Protein AF-0000000082331351 (afdb_homodimer)

Radius of gyration: 26.6 Å; Cα contacts (8 Å, |Δi|>4): 1692; chains: 2; bounding box: 54×75×66 Å

Structure (mmCIF, N/CA/C/O backbone):
data_AF-0000000082331351-model_v1
#
loop_
_entity.id
_entity.type
_entity.pdbx_description
1 polymer 'Low specificity L-threonine aldolase'
#
loop_
_atom_site.group_PDB
_atom_site.id
_atom_site.type_symbol
_atom_site.label_atom_id
_atom_site.label_alt_id
_atom_site.label_comp_id
_atom_site.label_asym_id
_atom_site.label_entity_id
_atom_site.label_seq_id
_atom_site.pdbx_PDB_ins_code
_atom_site.Cartn_x
_atom_site.Cartn_y
_atom_site.Cartn_z
_atom_site.occupancy
_atom_site.B_iso_or_equiv
_atom_site.auth_seq_id
_atom_site.auth_comp_id
_atom_site.auth_asym_id
_atom_site.auth_atom_id
_atom_site.pdbx_PDB_model_num
ATOM 1 N N . MET A 1 1 ? 14.398 -9.875 -25.969 1 92.69 1 MET A N 1
ATOM 2 C CA . MET A 1 1 ? 14.352 -10.602 -24.703 1 92.69 1 MET A CA 1
ATOM 3 C C . MET A 1 1 ? 12.938 -11.086 -24.391 1 92.69 1 MET A C 1
ATOM 5 O O . MET A 1 1 ? 11.984 -10.305 -24.469 1 92.69 1 MET A O 1
ATOM 9 N N . ILE A 1 2 ? 12.734 -12.406 -24.391 1 98.19 2 ILE A N 1
ATOM 10 C CA . ILE A 1 2 ? 11.469 -13.039 -24.062 1 98.19 2 ILE A CA 1
ATOM 11 C C . ILE A 1 2 ? 11.406 -13.297 -22.547 1 98.19 2 ILE A C 1
ATOM 13 O O . ILE A 1 2 ? 12.109 -14.172 -22.047 1 98.19 2 ILE A O 1
ATOM 17 N N . ASP A 1 3 ? 10.586 -12.508 -21.844 1 98.5 3 ASP A N 1
ATOM 18 C CA . ASP A 1 3 ? 10.539 -12.562 -20.375 1 98.5 3 ASP A CA 1
ATOM 19 C C . ASP A 1 3 ? 9.422 -13.492 -19.906 1 98.5 3 ASP A C 1
ATOM 21 O O . ASP A 1 3 ? 8.242 -13.133 -19.953 1 98.5 3 ASP A O 1
ATOM 25 N N . LEU A 1 4 ? 9.805 -14.656 -19.422 1 98.75 4 LEU A N 1
ATOM 26 C CA . LEU A 1 4 ? 8.852 -15.656 -18.953 1 98.75 4 LEU A CA 1
ATOM 27 C C . LEU A 1 4 ? 8.984 -15.859 -17.438 1 98.75 4 LEU A C 1
ATOM 29 O O . LEU A 1 4 ? 8.531 -16.875 -16.906 1 98.75 4 LEU A O 1
ATOM 33 N N . ARG A 1 5 ? 9.656 -14.977 -16.797 1 98.12 5 ARG A N 1
ATOM 34 C CA . ARG A 1 5 ? 9.906 -15.109 -15.367 1 98.12 5 ARG A CA 1
ATOM 35 C C . ARG A 1 5 ? 8.602 -15.125 -14.578 1 98.12 5 ARG A C 1
ATOM 37 O O . ARG A 1 5 ? 8.461 -15.883 -13.617 1 98.12 5 ARG A O 1
ATOM 44 N N . SER A 1 6 ? 7.621 -14.18 -14.906 1 98.06 6 SER A N 1
ATOM 45 C CA . SER A 1 6 ? 6.367 -13.977 -14.188 1 98.06 6 SER A CA 1
ATOM 46 C C . SER A 1 6 ? 5.371 -13.18 -15.023 1 98.06 6 SER A C 1
ATOM 48 O O . SER A 1 6 ? 5.766 -12.391 -15.891 1 98.06 6 SER A O 1
ATOM 50 N N . ASP A 1 7 ? 4.113 -13.398 -14.734 1 98.19 7 ASP A N 1
ATOM 51 C CA . ASP A 1 7 ? 3.123 -12.547 -15.398 1 98.19 7 ASP A CA 1
ATOM 52 C C . ASP A 1 7 ? 2.982 -11.211 -14.68 1 98.19 7 ASP A C 1
ATOM 54 O O . ASP A 1 7 ? 2.221 -10.344 -15.109 1 98.19 7 ASP A O 1
ATOM 58 N N . THR A 1 8 ? 3.773 -10.922 -13.617 1 97.56 8 THR A N 1
ATOM 59 C CA . THR A 1 8 ? 3.832 -9.609 -12.992 1 97.56 8 THR A CA 1
ATOM 60 C C . THR A 1 8 ? 4.637 -8.633 -13.852 1 97.56 8 THR A C 1
ATOM 62 O O . THR A 1 8 ? 4.59 -7.422 -13.633 1 97.56 8 THR A O 1
ATOM 65 N N . VAL A 1 9 ? 5.348 -9.109 -14.859 1 97.81 9 VAL A N 1
ATOM 66 C CA . VAL A 1 9 ? 6.215 -8.258 -15.664 1 97.81 9 VAL A CA 1
ATOM 67 C C . VAL A 1 9 ? 5.398 -7.594 -16.781 1 97.81 9 VAL A C 1
ATOM 69 O O . VAL A 1 9 ? 5.906 -6.734 -17.5 1 97.81 9 VAL A O 1
ATOM 72 N N . THR A 1 10 ? 4.102 -8.031 -16.875 1 97.94 10 THR A N 1
ATOM 73 C CA . THR A 1 10 ? 3.252 -7.441 -17.906 1 97.94 10 THR A CA 1
ATOM 74 C C . THR A 1 10 ? 3.182 -5.926 -17.734 1 97.94 10 THR A C 1
ATOM 76 O O . THR A 1 10 ? 3.076 -5.422 -16.625 1 97.94 10 THR A O 1
ATOM 79 N N . LYS A 1 11 ? 3.225 -5.246 -18.828 1 98 11 LYS A N 1
ATOM 80 C CA . LYS A 1 11 ? 3.135 -3.787 -18.828 1 98 11 LYS A CA 1
ATOM 81 C C . LYS A 1 11 ? 1.768 -3.32 -19.328 1 98 11 LYS A C 1
ATOM 83 O O . LYS A 1 11 ? 1.11 -4.012 -20.109 1 98 11 LYS A O 1
ATOM 88 N N . PRO A 1 12 ? 1.289 -2.166 -18.812 1 98.19 12 PRO A N 1
ATOM 89 C CA . PRO A 1 12 ? 0.023 -1.652 -19.344 1 98.19 12 PRO A CA 1
ATOM 90 C C . PRO A 1 12 ? 0.087 -1.342 -20.828 1 98.19 12 PRO A C 1
ATOM 92 O O . PRO A 1 12 ? 1.099 -0.829 -21.312 1 98.19 12 PRO A O 1
ATOM 95 N N . ASP A 1 13 ? -0.966 -1.696 -21.578 1 97.81 13 ASP A N 1
ATOM 96 C CA . ASP A 1 13 ? -1.016 -1.398 -23 1 97.81 13 ASP A CA 1
ATOM 97 C C . ASP A 1 13 ? -1.457 0.043 -23.25 1 97.81 13 ASP A C 1
ATOM 99 O O . ASP A 1 13 ? -1.633 0.813 -22.297 1 97.81 13 ASP A O 1
ATOM 103 N N . ASP A 1 14 ? -1.578 0.408 -24.5 1 98 14 ASP A N 1
ATOM 104 C CA . ASP A 1 14 ? -1.858 1.795 -24.859 1 98 14 ASP A CA 1
ATOM 105 C C . ASP A 1 14 ? -3.227 2.23 -24.328 1 98 14 ASP A C 1
ATOM 107 O O . ASP A 1 14 ? -3.402 3.379 -23.922 1 98 14 ASP A O 1
ATOM 111 N N . GLU A 1 15 ? -4.195 1.354 -24.391 1 98.31 15 GLU A N 1
ATOM 112 C CA . GLU A 1 15 ? -5.531 1.677 -23.906 1 98.31 15 GLU A CA 1
ATOM 113 C C . GLU A 1 15 ? -5.523 1.922 -22.406 1 98.31 15 GLU A C 1
ATOM 115 O O . GLU A 1 15 ? -6.18 2.846 -21.906 1 98.31 15 GLU A O 1
ATOM 120 N N . MET A 1 16 ? -4.805 1.128 -21.688 1 98.69 16 MET A N 1
ATOM 121 C CA . MET A 1 16 ? -4.668 1.296 -20.25 1 98.69 16 MET A CA 1
ATOM 122 C C . MET A 1 16 ? -3.967 2.607 -19.922 1 98.69 16 MET A C 1
ATOM 124 O O . MET A 1 16 ? -4.371 3.318 -19 1 98.69 16 MET A O 1
ATOM 128 N N . ARG A 1 17 ? -2.881 2.891 -20.688 1 98.69 17 ARG A N 1
ATOM 129 C CA . ARG A 1 17 ? -2.141 4.129 -20.453 1 98.69 17 ARG A CA 1
ATOM 130 C C . ARG A 1 17 ? -3.016 5.348 -20.734 1 98.69 17 ARG A C 1
ATOM 132 O O . ARG A 1 17 ? -2.971 6.332 -20 1 98.69 17 ARG A O 1
ATOM 139 N N . GLU A 1 18 ? -3.809 5.289 -21.781 1 98.69 18 GLU A N 1
ATOM 140 C CA . GLU A 1 18 ? -4.734 6.375 -22.078 1 98.69 18 GLU A CA 1
ATOM 141 C C . GLU A 1 18 ? -5.812 6.504 -21.016 1 98.69 18 GLU A C 1
ATOM 143 O O . GLU A 1 18 ? -6.191 7.613 -20.641 1 98.69 18 GLU A O 1
ATOM 148 N N . ALA A 1 19 ? -6.32 5.379 -20.547 1 98.75 19 ALA A N 1
ATOM 149 C CA . ALA A 1 19 ? -7.305 5.387 -19.469 1 98.75 19 ALA A CA 1
ATOM 150 C C . ALA A 1 19 ? -6.742 6.062 -18.219 1 98.75 19 ALA A C 1
ATOM 152 O O . ALA A 1 19 ? -7.449 6.805 -17.531 1 98.75 19 ALA A O 1
ATOM 153 N N . ALA A 1 20 ? -5.496 5.809 -17.922 1 98.69 20 ALA A N 1
ATOM 154 C CA . ALA A 1 20 ? -4.84 6.457 -16.781 1 98.69 20 ALA A CA 1
ATOM 155 C C . ALA A 1 20 ? -4.801 7.973 -16.969 1 98.69 20 ALA A C 1
ATOM 157 O O . ALA A 1 20 ? -5.109 8.727 -16.047 1 98.69 20 ALA A O 1
ATOM 158 N N . ARG A 1 21 ? -4.406 8.398 -18.125 1 98.62 21 ARG A N 1
ATOM 159 C CA . ARG A 1 21 ? -4.227 9.812 -18.422 1 98.62 21 ARG A CA 1
ATOM 160 C C . ARG A 1 21 ? -5.543 10.578 -18.281 1 98.62 21 ARG A C 1
ATOM 162 O O . ARG A 1 21 ? -5.555 11.719 -17.812 1 98.62 21 ARG A O 1
ATOM 169 N N . THR A 1 22 ? -6.641 9.914 -18.594 1 98.5 22 THR A N 1
ATOM 170 C CA . THR A 1 22 ? -7.898 10.641 -18.703 1 98.5 22 THR A CA 1
ATOM 171 C C . THR A 1 22 ? -8.828 10.297 -17.547 1 98.5 22 THR A C 1
ATOM 173 O O . THR A 1 22 ? -9.953 10.805 -17.469 1 98.5 22 THR A O 1
ATOM 176 N N . ALA A 1 23 ? -8.383 9.477 -16.656 1 98.5 23 ALA A N 1
ATOM 177 C CA . ALA A 1 23 ? -9.227 8.992 -15.57 1 98.5 23 ALA A CA 1
ATOM 178 C C . ALA A 1 23 ? -9.781 10.156 -14.75 1 98.5 23 ALA A C 1
ATOM 180 O O . ALA A 1 23 ? -9.062 11.109 -14.445 1 98.5 23 ALA A O 1
ATOM 181 N N . GLU A 1 24 ? -11.109 10.102 -14.445 1 98.38 24 GLU A N 1
ATOM 182 C CA . GLU A 1 24 ? -11.617 10.953 -13.375 1 98.38 24 GLU A CA 1
ATOM 183 C C . GLU A 1 24 ? -11.055 10.523 -12.023 1 98.38 24 GLU A C 1
ATOM 185 O O . GLU A 1 24 ? -11.039 9.336 -11.703 1 98.38 24 GLU A O 1
ATOM 190 N N . VAL A 1 25 ? -10.562 11.516 -11.289 1 98.19 25 VAL A N 1
ATOM 191 C CA . VAL A 1 25 ? -9.93 11.164 -10.031 1 98.19 25 VAL A CA 1
ATOM 192 C C . VAL A 1 25 ? -10.555 11.969 -8.891 1 98.19 25 VAL A C 1
ATOM 194 O O . VAL A 1 25 ? -11.289 12.922 -9.133 1 98.19 25 VAL A O 1
ATOM 197 N N . GLY A 1 26 ? -10.391 11.539 -7.707 1 97.19 26 GLY A N 1
ATOM 198 C CA . GLY A 1 26 ? -10.695 12.078 -6.395 1 97.19 26 GLY A CA 1
ATOM 199 C C . GLY A 1 26 ? -9.93 11.406 -5.273 1 97.19 26 GLY A C 1
ATOM 200 O O . GLY A 1 26 ? -9.203 10.438 -5.508 1 97.19 26 GLY A O 1
ATOM 201 N N . ASP A 1 27 ? -10.016 11.945 -4.145 1 96.69 27 ASP A N 1
ATOM 202 C CA . ASP A 1 27 ? -9.32 11.344 -3.014 1 96.69 27 ASP A CA 1
ATOM 203 C C . ASP A 1 27 ? -10.008 10.055 -2.574 1 96.69 27 ASP A C 1
ATOM 205 O O . ASP A 1 27 ? -11.078 10.086 -1.974 1 96.69 27 ASP A O 1
ATOM 209 N N . ASP A 1 28 ? -9.328 8.938 -2.797 1 96.94 28 ASP A N 1
ATOM 210 C CA . ASP A 1 28 ? -9.883 7.621 -2.506 1 96.94 28 ASP A CA 1
ATOM 211 C C . ASP A 1 28 ? -10.016 7.402 -1 1 96.94 28 ASP A C 1
ATOM 213 O O . ASP A 1 28 ? -10.914 6.684 -0.55 1 96.94 28 ASP A O 1
ATOM 217 N N . VAL A 1 29 ? -9.148 7.91 -0.182 1 94.81 29 VAL A N 1
ATOM 218 C CA . VAL A 1 29 ? -9.219 7.75 1.267 1 94.81 29 VAL A CA 1
ATOM 219 C C . VAL A 1 29 ? -10.5 8.391 1.796 1 94.81 29 VAL A C 1
ATOM 221 O O . VAL A 1 29 ? -11.094 7.898 2.758 1 94.81 29 VAL A O 1
ATOM 224 N N . TYR A 1 30 ? -10.992 9.469 1.093 1 94.56 30 TYR A N 1
ATOM 225 C CA . TYR A 1 30 ? -12.273 10.094 1.418 1 94.56 30 TYR A CA 1
ATOM 226 C C . TYR A 1 30 ? -13.43 9.344 0.775 1 94.56 30 TYR A C 1
ATOM 228 O O . TYR A 1 30 ? -14.594 9.688 0.985 1 94.56 30 TYR A O 1
ATOM 236 N N . GLY A 1 31 ? -13.117 8.297 -0.041 1 96.19 31 GLY A N 1
ATOM 237 C CA . GLY A 1 31 ? -14.141 7.566 -0.766 1 96.19 31 GLY A CA 1
ATOM 238 C C . GLY A 1 31 ? -14.719 8.344 -1.935 1 96.19 31 GLY A C 1
ATOM 239 O O . GLY A 1 31 ? -15.82 8.047 -2.402 1 96.19 31 GLY A O 1
ATOM 240 N N . GLU A 1 32 ? -13.945 9.328 -2.451 1 96.88 32 GLU A N 1
ATOM 241 C CA . GLU A 1 32 ? -14.508 10.281 -3.4 1 96.88 32 GLU A CA 1
ATOM 242 C C . GLU A 1 32 ? -13.914 10.094 -4.793 1 96.88 32 GLU A C 1
ATOM 244 O O . GLU A 1 32 ? -14.133 10.914 -5.684 1 96.88 32 GLU A O 1
ATOM 249 N N . ASP A 1 33 ? -13.117 9.062 -5.07 1 98.56 33 ASP A N 1
ATOM 250 C CA . ASP A 1 33 ? -12.578 8.789 -6.398 1 98.56 33 ASP A CA 1
ATOM 251 C C . ASP A 1 33 ? -13.57 7.977 -7.234 1 98.56 33 ASP A C 1
ATOM 253 O O . ASP A 1 33 ? -13.797 6.793 -6.969 1 98.56 33 ASP A O 1
ATOM 257 N N . PRO A 1 34 ? -14.188 8.562 -8.172 1 98.56 34 PRO A N 1
ATOM 258 C CA . PRO A 1 34 ? -15.25 7.871 -8.906 1 98.56 34 PRO A CA 1
ATOM 259 C C . PRO A 1 34 ? -14.742 6.668 -9.695 1 98.56 34 PRO A C 1
ATOM 261 O O . PRO A 1 34 ? -15.445 5.668 -9.828 1 98.56 34 PRO A O 1
ATOM 264 N N . THR A 1 35 ? -13.547 6.754 -10.219 1 98.88 35 THR A N 1
ATOM 265 C CA . THR A 1 35 ? -12.977 5.656 -10.992 1 98.88 35 THR A CA 1
ATOM 266 C C . THR A 1 35 ? -12.688 4.457 -10.094 1 98.88 35 THR A C 1
ATOM 268 O O . THR A 1 35 ? -12.945 3.312 -10.477 1 98.88 35 THR A O 1
ATOM 271 N N . VAL A 1 36 ? -12.195 4.703 -8.859 1 98.88 36 VAL A N 1
ATOM 272 C CA . VAL A 1 36 ? -11.977 3.625 -7.898 1 98.88 36 VAL A CA 1
ATOM 273 C C . VAL A 1 36 ? -13.305 2.98 -7.527 1 98.88 36 VAL A C 1
ATOM 275 O O . VAL A 1 36 ? -13.414 1.753 -7.469 1 98.88 36 VAL A O 1
ATOM 278 N N . ASN A 1 37 ? -14.25 3.814 -7.293 1 98.88 37 ASN A N 1
ATOM 279 C CA . ASN A 1 37 ? -15.57 3.305 -6.93 1 98.88 37 ASN A CA 1
ATOM 280 C C . ASN A 1 37 ? -16.141 2.414 -8.031 1 98.88 37 ASN A C 1
ATOM 282 O O . ASN A 1 37 ? -16.734 1.376 -7.742 1 98.88 37 ASN A O 1
ATOM 286 N N . GLU A 1 38 ? -15.977 2.838 -9.258 1 98.88 38 GLU A N 1
ATOM 287 C CA . GLU A 1 38 ? -16.438 2.025 -10.375 1 98.88 38 GLU A CA 1
ATOM 288 C C . GLU A 1 38 ? -15.688 0.701 -10.445 1 98.88 38 GLU A C 1
ATOM 290 O O . GLU A 1 38 ? -16.281 -0.354 -10.656 1 98.88 38 GLU A O 1
ATOM 295 N N . LEU A 1 39 ? -14.391 0.731 -10.273 1 98.94 39 LEU A N 1
ATOM 296 C CA . LEU A 1 39 ? -13.586 -0.487 -10.289 1 98.94 39 LEU A CA 1
ATOM 297 C C . LEU A 1 39 ? -14.039 -1.449 -9.195 1 98.94 39 LEU A C 1
ATOM 299 O O . LEU A 1 39 ? -14.156 -2.652 -9.438 1 98.94 39 LEU A O 1
ATOM 303 N N . GLU A 1 40 ? -14.219 -0.901 -8 1 98.94 40 GLU A N 1
ATOM 304 C CA . GLU A 1 40 ? -14.648 -1.732 -6.883 1 98.94 40 GLU A CA 1
ATOM 305 C C . GLU A 1 40 ? -15.992 -2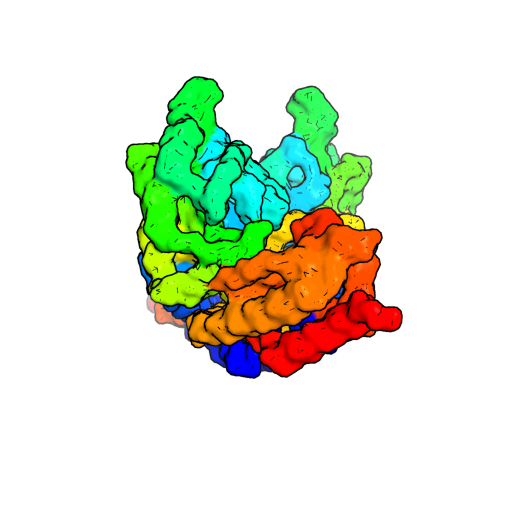.393 -7.172 1 98.94 40 GLU A C 1
ATOM 307 O O . GLU A 1 40 ? -16.188 -3.58 -6.898 1 98.94 40 GLU A O 1
ATOM 312 N N . ALA A 1 41 ? -16.859 -1.666 -7.75 1 98.88 41 ALA A N 1
ATOM 313 C CA . ALA A 1 41 ? -18.172 -2.213 -8.086 1 98.88 41 ALA A CA 1
ATOM 314 C C . ALA A 1 41 ? -18.047 -3.314 -9.141 1 98.88 41 ALA A C 1
ATOM 316 O O . ALA A 1 41 ? -18.625 -4.398 -8.977 1 98.88 41 ALA A O 1
ATOM 317 N N . ARG A 1 42 ? -17.344 -3.092 -10.203 1 98.88 42 ARG A N 1
ATOM 318 C CA . ARG A 1 42 ? -17.188 -4.059 -11.289 1 98.88 42 ARG A CA 1
ATOM 319 C C . ARG A 1 42 ? -16.453 -5.301 -10.812 1 98.88 42 ARG A C 1
ATOM 321 O O . ARG A 1 42 ? -16.719 -6.41 -11.281 1 98.88 42 ARG A O 1
ATOM 328 N N . ALA A 1 43 ? -15.461 -5.09 -9.992 1 98.88 43 ALA A N 1
ATOM 329 C CA . ALA A 1 43 ? -14.695 -6.211 -9.453 1 98.88 43 ALA A CA 1
ATOM 330 C C . ALA A 1 43 ? -15.578 -7.102 -8.578 1 98.88 43 ALA A C 1
ATOM 332 O O . ALA A 1 43 ? -15.492 -8.328 -8.656 1 98.88 43 ALA A O 1
ATOM 333 N N . ALA A 1 44 ? -16.344 -6.441 -7.688 1 98.94 44 ALA A N 1
ATOM 334 C CA . ALA A 1 44 ? -17.281 -7.207 -6.859 1 98.94 44 ALA A CA 1
ATOM 335 C C . ALA A 1 44 ? -18.219 -8.055 -7.719 1 98.94 44 ALA A C 1
ATOM 337 O O . ALA A 1 44 ? -18.406 -9.242 -7.453 1 98.94 44 ALA A O 1
ATOM 338 N N . ASP A 1 45 ? -18.719 -7.48 -8.781 1 98.81 45 ASP A N 1
ATOM 339 C CA . ASP A 1 45 ? -19.625 -8.18 -9.688 1 98.81 45 ASP A CA 1
ATOM 340 C C . ASP A 1 45 ? -18.922 -9.336 -10.383 1 98.81 45 ASP A C 1
ATOM 342 O O . ASP A 1 45 ? -19.484 -10.422 -10.539 1 98.81 45 ASP A O 1
ATOM 346 N N . ALA A 1 46 ? -17.719 -9.148 -10.75 1 98.75 46 ALA A N 1
ATOM 347 C CA . ALA A 1 46 ? -16.953 -10.133 -11.516 1 98.75 46 ALA A CA 1
ATOM 348 C C . ALA A 1 46 ? -16.766 -11.414 -10.711 1 98.75 46 ALA A C 1
ATOM 350 O O . ALA A 1 46 ? -16.641 -12.5 -11.281 1 98.75 46 ALA A O 1
ATOM 351 N N . VAL A 1 47 ? -16.781 -11.281 -9.344 1 98.88 47 VAL A N 1
ATOM 352 C CA . VAL A 1 47 ? -16.516 -12.461 -8.523 1 98.88 47 VAL A CA 1
ATOM 353 C C . VAL A 1 47 ? -17.734 -12.773 -7.656 1 98.88 47 VAL A C 1
ATOM 355 O O . VAL A 1 47 ? -17.656 -13.555 -6.707 1 98.88 47 VAL A O 1
ATOM 358 N N . GLY A 1 48 ? -18.812 -12.148 -7.926 1 98.75 48 GLY A N 1
ATOM 359 C CA . GLY A 1 48 ? -20.078 -12.469 -7.297 1 98.75 48 GLY A CA 1
ATOM 360 C C . GLY A 1 48 ? -20.109 -12.125 -5.82 1 98.75 48 GLY A C 1
ATOM 361 O O . GLY A 1 48 ? -20.688 -12.875 -5.02 1 98.75 48 GLY A O 1
ATOM 362 N N . LYS A 1 49 ? -19.469 -11.102 -5.379 1 98.94 49 LYS A N 1
ATOM 363 C CA . LYS A 1 49 ? -19.5 -10.641 -3.992 1 98.94 49 LYS A CA 1
ATOM 364 C C . LYS A 1 49 ? -20.25 -9.32 -3.863 1 98.94 49 LYS A C 1
ATOM 366 O O . LYS A 1 49 ? -20.5 -8.641 -4.859 1 98.94 49 LYS A O 1
ATOM 371 N N . ALA A 1 50 ? -20.609 -8.945 -2.67 1 98.88 50 ALA A N 1
ATOM 372 C CA . ALA A 1 50 ? -21.438 -7.773 -2.432 1 98.88 50 ALA A CA 1
ATOM 373 C C . ALA A 1 50 ? -20.625 -6.484 -2.584 1 98.88 50 ALA A C 1
ATOM 375 O O . ALA A 1 50 ? -21.172 -5.457 -3.006 1 98.88 50 ALA A O 1
ATOM 376 N N . ALA A 1 51 ? -19.344 -6.5 -2.234 1 98.94 51 ALA A N 1
ATOM 377 C CA . ALA A 1 51 ? -18.469 -5.332 -2.266 1 98.94 51 ALA A CA 1
ATOM 378 C C . ALA A 1 51 ? -17.016 -5.746 -2.486 1 98.94 51 ALA A C 1
ATOM 380 O O . ALA A 1 51 ? -16.672 -6.918 -2.332 1 98.94 51 ALA A O 1
ATOM 381 N N . ALA A 1 52 ? -16.25 -4.828 -2.891 1 98.94 52 ALA A N 1
ATOM 382 C CA . ALA A 1 52 ? -14.82 -5.043 -3.07 1 98.94 52 ALA A CA 1
ATOM 383 C C . ALA A 1 52 ? -14.023 -3.799 -2.678 1 98.94 52 ALA A C 1
ATOM 385 O O . ALA A 1 52 ? -14.586 -2.707 -2.572 1 98.94 52 ALA A O 1
ATOM 386 N N . LEU A 1 53 ? -12.766 -3.988 -2.389 1 98.94 53 LEU A N 1
ATOM 387 C CA . LEU A 1 53 ? -11.82 -2.953 -1.981 1 98.94 53 LEU A CA 1
ATOM 388 C C . LEU A 1 53 ? -10.562 -3.006 -2.834 1 98.94 53 LEU A C 1
ATOM 390 O O . LEU A 1 53 ? -9.953 -4.066 -2.984 1 98.94 53 LEU A O 1
ATOM 394 N N . TYR A 1 54 ? -10.266 -1.836 -3.48 1 98.94 54 TYR A N 1
ATOM 395 C CA . TYR A 1 54 ? -9.008 -1.729 -4.211 1 98.94 54 TYR A CA 1
ATOM 396 C C . TYR A 1 54 ? -7.828 -1.631 -3.25 1 98.94 54 TYR A C 1
ATOM 398 O O . TYR A 1 54 ? -7.836 -0.813 -2.326 1 98.94 54 TYR A O 1
ATOM 406 N N . VAL A 1 55 ? -6.785 -2.537 -3.404 1 98.88 55 VAL A N 1
ATOM 407 C CA . VAL A 1 55 ? -5.613 -2.566 -2.539 1 98.88 55 VAL A CA 1
ATOM 408 C C . VAL A 1 55 ? -4.344 -2.523 -3.389 1 98.88 55 VAL A C 1
ATOM 410 O O . VAL A 1 55 ? -4.359 -2.916 -4.555 1 98.88 55 VAL A O 1
ATOM 413 N N . PRO A 1 56 ? -3.252 -2.08 -2.82 1 98.44 56 PRO A N 1
ATOM 414 C CA . PRO A 1 56 ? -2.01 -1.933 -3.58 1 98.44 56 PRO A CA 1
ATOM 415 C C . PRO A 1 56 ? -1.484 -3.262 -4.117 1 98.44 56 PRO A C 1
ATOM 417 O O . PRO A 1 56 ? -0.819 -3.293 -5.156 1 98.44 56 PRO A O 1
ATOM 420 N N . SER A 1 57 ? -1.705 -4.363 -3.404 1 98.62 57 SER A N 1
ATOM 421 C CA . SER A 1 57 ? -1.138 -5.645 -3.812 1 98.62 57 SER A CA 1
ATOM 422 C C . SER A 1 57 ? -1.967 -6.809 -3.285 1 98.62 57 SER A C 1
ATOM 424 O O . SER A 1 57 ? -2.783 -6.637 -2.377 1 98.62 57 SER A O 1
ATOM 426 N N . GLY A 1 58 ? -1.717 -7.941 -3.893 1 98.62 58 GLY A N 1
ATOM 427 C CA . GLY A 1 58 ? -2.355 -9.156 -3.406 1 98.62 58 GLY A CA 1
ATOM 428 C C . GLY A 1 58 ? -1.922 -9.539 -2.004 1 98.62 58 GLY A C 1
ATOM 429 O O . GLY A 1 58 ? -2.734 -10.008 -1.204 1 98.62 58 GLY A O 1
ATOM 430 N N . THR A 1 59 ? -0.628 -9.359 -1.717 1 98.62 59 THR A N 1
ATOM 431 C CA . THR A 1 59 ? -0.109 -9.625 -0.38 1 98.62 59 THR A CA 1
ATOM 432 C C . THR A 1 59 ? -0.889 -8.844 0.67 1 98.62 59 THR A C 1
ATOM 434 O O . THR A 1 59 ? -1.322 -9.406 1.678 1 98.62 59 THR A O 1
ATOM 437 N N . MET A 1 60 ? -1.098 -7.574 0.428 1 98.81 60 MET A N 1
ATOM 438 C CA . MET A 1 60 ? -1.864 -6.781 1.385 1 98.81 60 MET A CA 1
ATOM 439 C C . MET A 1 60 ? -3.297 -7.293 1.491 1 98.81 60 MET A C 1
ATOM 441 O O . MET A 1 60 ? -3.85 -7.379 2.588 1 98.81 60 MET A O 1
ATOM 445 N N . GLY A 1 61 ? -3.914 -7.582 0.328 1 98.88 61 GLY A N 1
ATOM 446 C CA . GLY A 1 61 ? -5.273 -8.102 0.348 1 98.88 61 GLY A CA 1
ATOM 447 C C . GLY A 1 61 ? -5.43 -9.336 1.213 1 98.88 61 GLY A C 1
ATOM 448 O O . GLY A 1 61 ? -6.367 -9.43 2.01 1 98.88 61 GLY A O 1
ATOM 449 N N . ASN A 1 62 ? -4.527 -10.305 1.093 1 98.88 62 ASN A N 1
ATOM 450 C CA . ASN A 1 62 ? -4.562 -11.531 1.883 1 98.88 62 ASN A CA 1
ATOM 451 C C . ASN A 1 62 ? -4.41 -11.242 3.373 1 98.88 62 ASN A C 1
ATOM 453 O O . ASN A 1 62 ? -5.129 -11.805 4.195 1 98.88 62 ASN A O 1
ATOM 457 N N . GLN A 1 63 ? -3.494 -10.398 3.684 1 98.81 63 GLN A N 1
ATOM 458 C CA . GLN A 1 63 ? -3.209 -10.125 5.09 1 98.81 63 GLN A CA 1
ATOM 459 C C . GLN A 1 63 ? -4.348 -9.336 5.738 1 98.81 63 GLN A C 1
ATOM 461 O O . GLN A 1 63 ? -4.66 -9.547 6.91 1 98.81 63 GLN A O 1
ATOM 466 N N . ILE A 1 64 ? -4.965 -8.406 4.949 1 98.88 64 ILE A N 1
ATOM 467 C CA . ILE A 1 64 ? -6.145 -7.707 5.445 1 98.88 64 ILE A CA 1
ATOM 468 C C . ILE A 1 64 ? -7.262 -8.711 5.723 1 98.88 64 ILE A C 1
ATOM 470 O O . ILE A 1 64 ? -7.906 -8.656 6.773 1 98.88 64 ILE A O 1
ATOM 474 N N . ALA A 1 65 ? -7.461 -9.641 4.797 1 98.94 65 ALA A N 1
ATOM 475 C CA . ALA A 1 65 ? -8.516 -10.641 4.973 1 98.94 65 ALA A CA 1
ATOM 476 C C . ALA A 1 65 ? -8.297 -11.445 6.25 1 98.94 65 ALA A C 1
ATOM 478 O O . ALA A 1 65 ? -9.234 -11.648 7.027 1 98.94 65 ALA A O 1
ATOM 479 N N . ALA A 1 66 ? -7.098 -11.875 6.449 1 98.81 66 ALA A N 1
ATOM 480 C CA . ALA A 1 66 ? -6.785 -12.656 7.645 1 98.81 66 ALA A CA 1
ATOM 481 C C . ALA A 1 66 ? -7.062 -11.844 8.906 1 98.81 66 ALA A C 1
ATOM 483 O O . ALA A 1 66 ? -7.656 -12.359 9.859 1 98.81 66 ALA A O 1
ATOM 484 N N . ARG A 1 67 ? -6.613 -10.633 8.906 1 98.5 67 ARG A N 1
ATOM 485 C CA . ARG A 1 67 ? -6.789 -9.773 10.07 1 98.5 67 ARG A CA 1
ATOM 486 C C . ARG A 1 67 ? -8.273 -9.539 10.367 1 98.5 67 ARG A C 1
ATOM 488 O O . ARG A 1 67 ? -8.68 -9.5 11.523 1 98.5 67 ARG A O 1
ATOM 495 N N . VAL A 1 68 ? -9.078 -9.367 9.359 1 98.81 68 VAL A N 1
ATOM 496 C CA . VAL A 1 68 ? -10.492 -9.039 9.516 1 98.81 68 VAL A CA 1
ATOM 497 C C . VAL A 1 68 ? -11.258 -10.273 9.984 1 98.81 68 VAL A C 1
ATOM 499 O O . VAL A 1 68 ? -12.18 -10.156 10.797 1 98.81 68 VAL A O 1
ATOM 502 N N . HIS A 1 69 ? -10.867 -11.453 9.531 1 98.81 69 HIS A N 1
ATOM 503 C CA . HIS A 1 69 ? -11.633 -12.672 9.789 1 98.81 69 HIS A CA 1
ATOM 504 C C . HIS A 1 69 ? -11.281 -13.266 11.148 1 98.81 69 HIS A C 1
ATOM 506 O O . HIS A 1 69 ? -12.023 -14.094 11.68 1 98.81 69 HIS A O 1
ATOM 512 N N . THR A 1 70 ? -10.141 -12.852 11.734 1 98.5 70 THR A N 1
ATOM 513 C CA . THR A 1 70 ? -9.641 -13.617 12.867 1 98.5 70 THR A CA 1
ATOM 514 C C . THR A 1 70 ? -9.422 -12.719 14.078 1 98.5 70 THR A C 1
ATOM 516 O O . THR A 1 70 ? -9.523 -11.492 13.977 1 98.5 70 THR A O 1
ATOM 519 N N . GLU A 1 71 ? -9.211 -13.336 15.148 1 97.38 71 GLU A N 1
ATOM 520 C CA . GLU A 1 71 ? -8.75 -12.703 16.375 1 97.38 71 GLU A CA 1
ATOM 521 C C . GLU A 1 71 ? -7.324 -13.117 16.719 1 97.38 71 GLU A C 1
ATOM 523 O O . GLU A 1 71 ? -6.887 -14.211 16.344 1 97.38 71 GLU A O 1
ATOM 528 N N . ARG A 1 72 ? -6.641 -12.227 17.391 1 95.94 72 ARG A N 1
ATOM 529 C CA . ARG A 1 72 ? -5.277 -12.516 17.828 1 95.94 72 ARG A CA 1
ATOM 530 C C . ARG A 1 72 ? -5.215 -13.836 18.578 1 95.94 72 ARG A C 1
ATOM 532 O O . ARG A 1 72 ? -6.086 -14.141 19.391 1 95.94 72 ARG A O 1
ATOM 539 N N . GLY A 1 73 ? -4.172 -14.656 18.219 1 96.62 73 GLY A N 1
ATOM 540 C CA . GLY A 1 73 ? -3.941 -15.906 18.938 1 96.62 73 GLY A CA 1
ATOM 541 C C . GLY A 1 73 ? -4.59 -17.094 18.266 1 96.62 73 GLY A C 1
ATOM 542 O O . GLY A 1 73 ? -4.234 -18.25 18.547 1 96.62 73 GLY A O 1
ATOM 543 N N . GLN A 1 74 ? -5.449 -16.844 17.297 1 98.06 74 GLN A N 1
ATOM 544 C CA . GLN A 1 74 ? -6.098 -17.938 16.594 1 98.06 74 GLN A CA 1
ATOM 545 C C . GLN A 1 74 ? -5.16 -18.578 15.57 1 98.06 74 GLN A C 1
ATOM 547 O O . GLN A 1 74 ? -4.074 -18.047 15.312 1 98.06 74 GLN A O 1
ATOM 552 N N . GLU A 1 75 ? -5.637 -19.688 15.047 1 97.94 75 GLU A N 1
ATOM 553 C CA . GLU A 1 75 ? -4.887 -20.422 14.023 1 97.94 75 GLU A CA 1
ATOM 554 C C . GLU A 1 75 ? -5.52 -20.234 12.648 1 97.94 75 GLU A C 1
ATOM 556 O O . GLU A 1 75 ? -6.738 -20.109 12.531 1 97.94 75 GLU A O 1
ATOM 561 N N . VAL A 1 76 ? -4.676 -20.188 11.648 1 98.44 76 VAL A N 1
ATOM 562 C CA . VAL A 1 76 ? -5.109 -20.219 10.258 1 98.44 76 VAL A CA 1
ATOM 563 C C . VAL A 1 76 ? -4.629 -21.516 9.609 1 98.44 76 VAL A C 1
ATOM 565 O O . VAL A 1 76 ? -3.49 -21.953 9.82 1 98.44 76 VAL A O 1
ATOM 568 N N . LEU A 1 77 ? -5.551 -22.188 8.93 1 98.31 77 LEU A N 1
ATOM 569 C CA . LEU A 1 77 ? -5.223 -23.375 8.164 1 98.31 77 LEU A CA 1
ATOM 570 C C . LEU A 1 77 ? -4.922 -23.031 6.711 1 98.31 77 LEU A C 1
ATOM 572 O O . LEU A 1 77 ? -5.715 -22.359 6.055 1 98.31 77 LEU A O 1
ATOM 576 N N . ALA A 1 78 ? -3.822 -23.469 6.227 1 97.94 78 ALA A N 1
ATOM 577 C CA . ALA A 1 78 ? -3.428 -23.234 4.84 1 97.94 78 ALA A CA 1
ATOM 578 C C . ALA A 1 78 ? -2.578 -24.391 4.305 1 97.94 78 ALA A C 1
ATOM 580 O O . ALA A 1 78 ? -1.902 -25.078 5.074 1 97.94 78 ALA A O 1
ATOM 581 N N . ASP A 1 79 ? -2.645 -24.594 3.039 1 97.56 79 ASP A N 1
ATOM 582 C CA . ASP A 1 79 ? -1.758 -25.562 2.414 1 97.56 79 ASP A CA 1
ATOM 583 C C . ASP A 1 79 ? -0.296 -25.141 2.551 1 97.56 79 ASP A C 1
ATOM 585 O O . ASP A 1 79 ? 0.032 -23.969 2.408 1 97.56 79 ASP A O 1
ATOM 589 N N . ARG A 1 80 ? 0.59 -26.141 2.684 1 96.25 80 ARG A N 1
ATOM 590 C CA . ARG A 1 80 ? 2.004 -25.891 2.947 1 96.25 80 ARG A CA 1
ATOM 591 C C . ARG A 1 80 ? 2.652 -25.141 1.793 1 96.25 80 ARG A C 1
ATOM 593 O O . ARG A 1 80 ? 3.59 -24.359 2 1 96.25 80 ARG A O 1
ATOM 600 N N . GLU A 1 81 ? 2.061 -25.281 0.637 1 96.56 81 GLU A N 1
ATOM 601 C CA . GLU A 1 81 ? 2.678 -24.688 -0.545 1 96.56 81 GLU A CA 1
ATOM 602 C C . GLU A 1 81 ? 1.988 -23.375 -0.932 1 96.56 81 GLU A C 1
ATOM 604 O O . GLU A 1 81 ? 2.332 -22.766 -1.944 1 96.56 81 GLU A O 1
ATOM 609 N N . SER A 1 82 ? 1.04 -22.953 -0.105 1 97.56 82 SER A N 1
ATOM 610 C CA . SER A 1 82 ? 0.27 -21.766 -0.461 1 97.56 82 SER A CA 1
ATOM 611 C C . SER A 1 82 ? 1.134 -20.516 -0.408 1 97.56 82 SER A C 1
ATOM 613 O O . SER A 1 82 ? 2.125 -20.469 0.325 1 97.56 82 SER A O 1
ATOM 615 N N . HIS A 1 83 ? 0.762 -19.547 -1.189 1 97.94 83 HIS A N 1
ATOM 616 C CA . HIS A 1 83 ? 1.476 -18.266 -1.295 1 97.94 83 HIS A CA 1
ATOM 617 C C . HIS A 1 83 ? 1.573 -17.578 0.061 1 97.94 83 HIS A C 1
ATOM 619 O O . HIS A 1 83 ? 2.611 -17 0.393 1 97.94 83 HIS A O 1
ATOM 625 N N . VAL A 1 84 ? 0.556 -17.578 0.896 1 98.12 84 VAL A N 1
ATOM 626 C CA . VAL A 1 84 ? 0.506 -16.875 2.174 1 98.12 84 VAL A CA 1
ATOM 627 C C . VAL A 1 84 ? 1.504 -17.5 3.146 1 98.12 84 VAL A C 1
ATOM 629 O O . VAL A 1 84 ? 1.936 -16.859 4.105 1 98.12 84 VAL A O 1
ATOM 632 N N . VAL A 1 85 ? 1.84 -18.734 2.893 1 97.38 85 VAL A N 1
ATOM 633 C CA . VAL A 1 85 ? 2.812 -19.438 3.727 1 97.38 85 VAL A CA 1
ATOM 634 C C . VAL A 1 85 ? 4.223 -19.188 3.191 1 97.38 85 VAL A C 1
ATOM 636 O O . VAL A 1 85 ? 5.125 -18.828 3.949 1 97.38 85 VAL A O 1
ATOM 639 N N . LYS A 1 86 ? 4.375 -19.234 1.86 1 96.06 86 LYS A N 1
ATOM 640 C CA . LYS A 1 86 ? 5.707 -19.328 1.268 1 96.06 86 LYS A CA 1
ATOM 641 C C . LYS A 1 86 ? 6.258 -17.938 0.951 1 96.06 86 LYS A C 1
ATOM 643 O O . LYS A 1 86 ? 7.473 -17.719 0.996 1 96.06 86 LYS A O 1
ATOM 648 N N . TYR A 1 87 ? 5.352 -16.969 0.644 1 95.94 87 TYR A N 1
ATOM 649 C CA . TYR A 1 87 ? 5.895 -15.844 -0.105 1 95.94 87 TYR A CA 1
ATOM 650 C C . TYR A 1 87 ? 5.426 -14.523 0.482 1 95.94 87 TYR A C 1
ATOM 652 O O . TYR A 1 87 ? 5.512 -13.477 -0.171 1 95.94 87 TYR A O 1
ATOM 660 N N . GLU A 1 88 ? 4.93 -14.492 1.684 1 96.81 88 GLU A N 1
ATOM 661 C CA . GLU A 1 88 ? 4.449 -13.234 2.248 1 96.81 88 GLU A CA 1
ATOM 662 C C . GLU A 1 88 ? 5.184 -12.891 3.543 1 96.81 88 GLU A C 1
ATOM 664 O O . GLU A 1 88 ? 4.648 -12.188 4.398 1 96.81 88 GLU A O 1
ATOM 669 N N . LEU A 1 89 ? 6.309 -13.438 3.773 1 96.38 89 LEU A N 1
ATOM 670 C CA . LEU A 1 89 ? 7.258 -13.078 4.816 1 96.38 89 LEU A CA 1
ATOM 671 C C . LEU A 1 89 ? 6.629 -13.227 6.199 1 96.38 89 LEU A C 1
ATOM 673 O O . LEU A 1 89 ? 6.824 -12.367 7.066 1 96.38 89 LEU A O 1
ATOM 677 N N . GLY A 1 90 ? 5.812 -14.305 6.34 1 96.88 90 GLY A N 1
ATOM 678 C CA . GLY A 1 90 ? 5.195 -14.539 7.633 1 96.88 90 GLY A CA 1
ATOM 679 C C . GLY A 1 90 ? 4.191 -13.461 8.023 1 96.88 90 GLY A C 1
ATOM 680 O O . GLY A 1 90 ? 3.986 -13.195 9.203 1 96.88 90 GLY A O 1
ATOM 681 N N . GLY A 1 91 ? 3.631 -12.836 7.062 1 97.31 91 GLY A N 1
ATOM 682 C CA . GLY A 1 91 ? 2.748 -11.703 7.289 1 97.31 91 GLY A CA 1
ATOM 683 C C . GLY A 1 91 ? 1.555 -12.039 8.164 1 97.31 91 GLY A C 1
ATOM 684 O O . GLY A 1 91 ? 1.101 -11.203 8.945 1 97.31 91 GLY A O 1
ATOM 685 N N . LEU A 1 92 ? 1.023 -13.266 8.062 1 97.69 92 LEU A N 1
ATOM 686 C CA . LEU A 1 92 ? -0.128 -13.656 8.867 1 97.69 92 LEU A CA 1
ATOM 687 C C . LEU A 1 92 ? 0.203 -13.609 10.359 1 97.69 92 LEU A C 1
ATOM 689 O O . LEU A 1 92 ? -0.607 -13.141 11.164 1 97.69 92 LEU A O 1
ATOM 693 N N . ALA A 1 93 ? 1.367 -14.07 10.703 1 96.69 93 ALA A N 1
ATOM 694 C CA . ALA A 1 93 ? 1.812 -14.023 12.094 1 96.69 93 ALA A CA 1
ATOM 695 C C . ALA A 1 93 ? 2.135 -12.594 12.516 1 96.69 93 ALA A C 1
ATOM 697 O O . ALA A 1 93 ? 1.751 -12.164 13.609 1 96.69 93 ALA A O 1
ATOM 698 N N . GLN A 1 94 ? 2.758 -11.891 11.727 1 95.75 94 GLN A N 1
ATOM 699 C CA . GLN A 1 94 ? 3.297 -10.594 12.109 1 95.75 94 GLN A CA 1
ATOM 700 C C . GLN A 1 94 ? 2.199 -9.531 12.156 1 95.75 94 GLN A C 1
ATOM 702 O O . GLN A 1 94 ? 2.232 -8.633 13 1 95.75 94 GLN A O 1
ATOM 707 N N . HIS A 1 95 ? 1.18 -9.625 11.305 1 96 95 HIS A N 1
ATOM 708 C CA . HIS A 1 95 ? 0.225 -8.531 11.164 1 96 95 HIS A CA 1
ATOM 709 C C . HIS A 1 95 ? -1.117 -8.891 11.797 1 96 95 HIS A C 1
ATOM 711 O O . HIS A 1 95 ? -1.938 -8.008 12.055 1 96 95 HIS A O 1
ATOM 717 N N . ALA A 1 96 ? -1.317 -10.188 12.023 1 96.12 96 ALA A N 1
ATOM 718 C CA . ALA A 1 96 ? -2.586 -10.602 12.617 1 96.12 96 ALA A CA 1
ATOM 719 C C . ALA A 1 96 ? -2.354 -11.477 13.852 1 96.12 96 ALA A C 1
ATOM 721 O O . ALA A 1 96 ? -3.307 -11.906 14.5 1 96.12 96 ALA A O 1
ATOM 722 N N . ASP A 1 97 ? -1.038 -11.727 14.242 1 96.56 97 ASP A N 1
ATOM 723 C CA . ASP A 1 97 ? -0.675 -12.523 15.406 1 96.56 97 ASP A CA 1
ATOM 724 C C . ASP A 1 97 ? -1.302 -13.914 15.336 1 96.56 97 ASP A C 1
ATOM 726 O O . ASP A 1 97 ? -1.884 -14.398 16.312 1 96.56 97 ASP A O 1
ATOM 730 N N . LEU A 1 98 ? -1.171 -14.555 14.164 1 98.06 98 LEU A N 1
ATOM 731 C CA . LEU A 1 98 ? -1.804 -15.852 13.953 1 98.06 98 LEU A CA 1
ATOM 732 C C . LEU A 1 98 ? -0.769 -16.969 13.977 1 98.06 98 LEU A C 1
ATOM 734 O O . LEU A 1 98 ? 0.358 -16.781 13.508 1 98.06 98 LEU A O 1
ATOM 738 N N . GLN A 1 99 ? -1.181 -18.062 14.492 1 97.56 99 GLN A N 1
ATOM 739 C CA . GLN A 1 99 ? -0.442 -19.297 14.289 1 97.56 99 GLN A CA 1
ATOM 740 C C . GLN A 1 99 ? -0.823 -19.953 12.969 1 97.56 99 GLN A C 1
ATOM 742 O O . GLN A 1 99 ? -2.002 -20.203 12.711 1 97.56 99 GLN A O 1
ATOM 747 N N . VAL A 1 100 ? 0.142 -20.219 12.164 1 97.19 100 VAL A N 1
ATOM 748 C CA . VAL A 1 100 ? -0.133 -20.859 10.883 1 97.19 100 VAL A CA 1
ATOM 749 C C . VAL A 1 100 ? 0.073 -22.359 11 1 97.19 100 VAL A C 1
ATOM 751 O O . VAL A 1 100 ? 1.167 -22.828 11.336 1 97.19 100 VAL A O 1
ATOM 754 N N . ARG A 1 101 ? -0.951 -23.062 10.797 1 96.88 101 ARG A N 1
ATOM 755 C CA . ARG A 1 101 ? -0.872 -24.516 10.734 1 96.88 101 ARG A CA 1
ATOM 756 C C . ARG A 1 101 ? -1.088 -25.016 9.312 1 96.88 101 ARG A C 1
ATOM 758 O O . ARG A 1 101 ? -2.123 -24.734 8.703 1 96.88 101 ARG A O 1
ATOM 765 N N . THR A 1 102 ? -0.143 -25.812 8.805 1 96.31 102 THR A N 1
ATOM 766 C CA . THR A 1 102 ? -0.183 -26.219 7.406 1 96.31 102 THR A CA 1
ATOM 767 C C . THR A 1 102 ? -0.61 -27.672 7.273 1 96.31 102 THR A C 1
ATOM 769 O O . THR A 1 102 ? -0.561 -28.422 8.242 1 96.31 102 THR A O 1
ATOM 772 N N . TYR A 1 103 ? -1.113 -27.984 6.176 1 92.69 103 TYR A N 1
ATOM 773 C CA . TYR A 1 103 ? -1.379 -29.344 5.734 1 92.69 103 TYR A CA 1
ATOM 774 C C . TYR A 1 103 ? -0.869 -29.578 4.316 1 92.69 103 TYR A C 1
ATOM 776 O O . TYR A 1 103 ? -0.5 -28.625 3.625 1 92.69 103 TYR A O 1
ATOM 784 N N . ASP A 1 104 ? -0.698 -30.797 4.043 1 92.31 104 ASP A N 1
ATOM 785 C CA . ASP A 1 104 ? -0.435 -31.172 2.658 1 92.31 104 ASP A CA 1
ATOM 786 C C . ASP A 1 104 ? -1.715 -31.641 1.966 1 92.31 104 ASP A C 1
ATOM 788 O O . ASP A 1 104 ? -2.189 -32.75 2.205 1 92.31 104 ASP A O 1
ATOM 792 N N . ALA A 1 105 ? -2.191 -30.797 1.198 1 92.25 105 ALA A N 1
ATOM 793 C CA . ALA A 1 105 ? -3.461 -31.094 0.542 1 92.25 105 ALA A CA 1
ATOM 794 C C . ALA A 1 105 ? -3.238 -31.625 -0.873 1 92.25 105 ALA A C 1
ATOM 796 O O . ALA A 1 105 ? -2.334 -31.172 -1.576 1 92.25 105 ALA A O 1
ATOM 797 N N . ASP A 1 106 ? -4.035 -32.625 -1.202 1 92.81 106 ASP A N 1
ATOM 798 C CA . ASP A 1 106 ? -4.062 -33.031 -2.598 1 92.81 106 ASP A CA 1
ATOM 799 C C . ASP A 1 106 ? -4.5 -31.906 -3.514 1 92.81 106 ASP A C 1
ATOM 801 O O . ASP A 1 106 ? -5.535 -31.281 -3.285 1 92.81 106 ASP A O 1
ATOM 805 N N . ARG A 1 107 ? -3.654 -31.594 -4.461 1 93.81 107 ARG A N 1
ATOM 806 C CA . ARG A 1 107 ? -3.869 -30.531 -5.441 1 93.81 107 ARG A CA 1
ATOM 807 C C . ARG A 1 107 ? -4.129 -29.203 -4.762 1 93.81 107 ARG A C 1
ATOM 809 O O . ARG A 1 107 ? -4.914 -28.391 -5.258 1 93.81 107 ARG A O 1
ATOM 816 N N . GLY A 1 108 ? -3.635 -28.984 -3.586 1 94.25 108 GLY A N 1
ATOM 817 C CA . GLY A 1 108 ? -3.572 -27.688 -2.949 1 94.25 108 GLY A CA 1
ATOM 818 C C . GLY A 1 108 ? -4.828 -27.344 -2.176 1 94.25 108 GLY A C 1
ATOM 819 O O . GLY A 1 108 ? -4.902 -26.281 -1.538 1 94.25 108 GLY A O 1
ATOM 820 N N . VAL A 1 109 ? -5.91 -28.172 -2.209 1 96.5 109 VAL A N 1
ATOM 821 C CA . VAL A 1 109 ? -7.129 -27.922 -1.445 1 96.5 109 VAL A CA 1
ATOM 822 C C . VAL A 1 109 ? -7.41 -29.109 -0.517 1 96.5 109 VAL A C 1
ATOM 824 O O . VAL A 1 109 ? -7.348 -30.266 -0.938 1 96.5 109 VAL A O 1
ATOM 827 N N . PRO A 1 110 ? -7.703 -28.812 0.708 1 97.56 110 PRO A N 1
ATOM 828 C CA . PRO A 1 110 ? -7.965 -29.922 1.643 1 97.56 110 PRO A CA 1
ATOM 829 C C . PRO A 1 110 ? -9.312 -30.594 1.407 1 97.56 110 PRO A C 1
ATOM 831 O O . PRO A 1 110 ? -10.273 -29.922 0.986 1 97.56 110 PRO A O 1
ATOM 834 N N . SER A 1 111 ? -9.352 -31.906 1.696 1 97.31 111 SER A N 1
ATOM 835 C CA . SER A 1 111 ? -10.641 -32.594 1.733 1 97.31 111 SER A CA 1
ATOM 836 C C . SER A 1 111 ? -11.484 -32.125 2.918 1 97.31 111 SER A C 1
ATOM 838 O O . SER A 1 111 ? -10.953 -31.531 3.867 1 97.31 111 SER A O 1
ATOM 840 N N . PRO A 1 112 ? -12.805 -32.344 2.799 1 97.81 112 PRO A N 1
ATOM 841 C CA . PRO A 1 112 ? -13.641 -32.031 3.961 1 97.81 112 PRO A CA 1
ATOM 842 C C . PRO A 1 112 ? -13.148 -32.719 5.238 1 97.81 112 PRO A C 1
ATOM 844 O O . PRO A 1 112 ? -13.188 -32.125 6.312 1 97.81 112 PRO A O 1
ATOM 847 N N . GLU A 1 113 ? -12.648 -33.906 5.102 1 97.19 113 GLU A N 1
ATOM 848 C CA . GLU A 1 113 ? -12.148 -34.656 6.25 1 97.19 113 GLU A CA 1
ATOM 849 C C . GLU A 1 113 ? -10.898 -34 6.828 1 97.19 113 GLU A C 1
ATOM 851 O O . GLU A 1 113 ? -10.734 -33.938 8.047 1 97.19 113 GLU A O 1
ATOM 856 N N . GLN A 1 114 ? -10.031 -33.594 5.98 1 97.12 114 GLN A N 1
ATOM 857 C CA . GLN A 1 114 ? -8.828 -32.875 6.434 1 97.12 114 GLN A CA 1
ATOM 858 C C . GLN A 1 114 ? -9.188 -31.609 7.195 1 97.12 114 GLN A C 1
ATOM 860 O O . GLN A 1 114 ? -8.57 -31.297 8.219 1 97.12 114 GLN A O 1
ATOM 865 N N . VAL A 1 115 ? -10.18 -30.875 6.664 1 97.81 115 VAL A N 1
ATOM 866 C CA . VAL A 1 115 ? -10.633 -29.656 7.324 1 97.81 115 VAL A CA 1
ATOM 867 C C . VAL A 1 115 ? -11.203 -30 8.703 1 97.81 115 VAL A C 1
ATOM 869 O O . VAL A 1 115 ? -10.859 -29.359 9.695 1 97.81 115 VAL A O 1
ATOM 872 N N . ALA A 1 116 ? -12.031 -31.031 8.734 1 96.56 116 ALA A N 1
ATOM 873 C CA . ALA A 1 116 ? -12.68 -31.438 9.984 1 96.56 116 ALA A CA 1
ATOM 874 C C . ALA A 1 116 ? -11.648 -31.875 11.016 1 96.56 116 ALA A C 1
ATOM 876 O O . ALA A 1 116 ? -11.789 -31.578 12.203 1 96.56 116 ALA A O 1
ATOM 877 N N . THR A 1 117 ? -10.656 -32.562 10.57 1 95.94 117 THR A N 1
ATOM 878 C CA . THR A 1 117 ? -9.641 -33.094 11.461 1 95.94 117 THR A CA 1
ATOM 879 C C . THR A 1 117 ? -8.688 -32 11.93 1 95.94 117 THR A C 1
ATOM 881 O O . THR A 1 117 ? -8.219 -32 13.07 1 95.94 117 THR A O 1
ATOM 884 N N . ALA A 1 118 ? -8.43 -31.062 11.023 1 96.12 118 ALA A N 1
ATOM 885 C CA . ALA A 1 118 ? -7.445 -30.031 11.32 1 96.12 118 ALA A CA 1
ATOM 886 C C . ALA A 1 118 ? -8.039 -28.953 12.211 1 96.12 118 ALA A C 1
ATOM 888 O O . ALA A 1 118 ? -7.336 -28.359 13.031 1 96.12 118 ALA A O 1
ATOM 889 N N . ARG A 1 119 ? -9.273 -28.703 12.078 1 96.56 119 ARG A N 1
ATOM 890 C CA . ARG A 1 119 ? -9.93 -27.672 12.859 1 96.56 119 ARG A CA 1
ATOM 891 C C . ARG A 1 119 ? -9.867 -27.984 14.352 1 96.56 119 ARG A C 1
ATOM 893 O O . ARG A 1 119 ? -10.102 -29.125 14.766 1 96.56 119 ARG A O 1
ATOM 900 N N . VAL A 1 120 ? -9.555 -26.984 15.148 1 96.44 120 VAL A N 1
ATOM 901 C CA . VAL A 1 120 ? -9.57 -27.141 16.594 1 96.44 120 VAL A CA 1
ATOM 902 C C . VAL A 1 120 ? -10.461 -26.062 17.219 1 96.44 120 VAL A C 1
ATOM 904 O O . VAL A 1 120 ? -10.477 -24.922 16.75 1 96.44 120 VAL A O 1
ATOM 907 N N . ALA A 1 121 ? -11.172 -26.438 18.234 1 95.62 121 ALA A N 1
ATOM 908 C CA . ALA A 1 121 ? -11.953 -25.484 19.016 1 95.62 121 ALA A CA 1
ATOM 909 C C . ALA A 1 121 ? -11.078 -24.781 20.047 1 95.62 121 ALA A C 1
ATOM 911 O O . ALA A 1 121 ? -10.188 -25.391 20.641 1 95.62 121 ALA A O 1
ATOM 912 N N . GLU A 1 122 ? -11.352 -23.562 20.188 1 94.88 122 GLU A N 1
ATOM 913 C CA . GLU A 1 122 ? -10.625 -22.828 21.234 1 94.88 122 GLU A CA 1
ATOM 914 C C . GLU A 1 122 ? -10.898 -23.422 22.609 1 94.88 122 GLU A C 1
ATOM 916 O O . GLU A 1 122 ? -12.031 -23.781 22.922 1 94.88 122 GLU A O 1
ATOM 921 N N . ASP A 1 123 ? -9.914 -23.609 23.359 1 94.69 123 ASP A N 1
ATOM 922 C CA . ASP A 1 123 ? -10 -23.938 24.781 1 94.69 123 ASP A CA 1
ATOM 923 C C . ASP A 1 123 ? -8.766 -23.469 25.531 1 94.69 123 ASP A C 1
ATOM 925 O O . ASP A 1 123 ? -8.016 -22.609 25.047 1 94.69 123 ASP A O 1
ATOM 929 N N . LEU A 1 124 ? -8.664 -23.953 26.797 1 94.94 124 LEU A N 1
ATOM 930 C CA . LEU A 1 124 ? -7.57 -23.484 27.641 1 94.94 124 LEU A CA 1
ATOM 931 C C . LEU A 1 124 ? -6.219 -23.766 26.984 1 94.94 124 LEU A C 1
ATOM 933 O O . LEU A 1 124 ? -5.27 -23 27.172 1 94.94 124 LEU A O 1
ATOM 937 N N . HIS A 1 125 ? -6.098 -24.828 26.141 1 95.44 125 HIS A N 1
ATOM 938 C CA . HIS A 1 125 ? -4.812 -25.297 25.641 1 95.44 125 HIS A CA 1
ATOM 939 C C . HIS A 1 125 ? -4.711 -25.125 24.125 1 95.44 125 HIS A C 1
ATOM 941 O O . HIS A 1 125 ? -3.637 -25.297 23.547 1 95.44 125 HIS A O 1
ATOM 947 N N . ARG A 1 126 ? -5.812 -24.781 23.5 1 96.25 126 ARG A N 1
ATOM 948 C CA . ARG A 1 126 ? -5.852 -24.734 22.031 1 96.25 126 ARG A CA 1
ATOM 949 C C . ARG A 1 126 ? -6.312 -23.359 21.547 1 96.25 126 ARG A C 1
ATOM 951 O O . ARG A 1 126 ? -7.297 -22.812 22.047 1 96.25 126 ARG A O 1
ATOM 958 N N . PRO A 1 127 ? -5.719 -22.781 20.5 1 96.75 127 PRO A N 1
ATOM 959 C CA . PRO A 1 127 ? -5.965 -21.406 20.094 1 96.75 127 PRO A CA 1
ATOM 960 C C . PRO A 1 127 ? -7.309 -21.234 19.391 1 96.75 127 PRO A C 1
ATOM 962 O O . PRO A 1 127 ? -7.867 -20.125 19.375 1 96.75 127 PRO A O 1
ATOM 965 N N . GLY A 1 128 ? -7.832 -22.344 18.844 1 98 128 GLY A N 1
ATOM 966 C CA . GLY A 1 128 ? -8.992 -22.219 17.984 1 98 128 GLY A CA 1
ATOM 967 C C . GLY A 1 128 ? -8.633 -21.859 16.547 1 98 128 GLY A C 1
ATOM 968 O O . GLY A 1 128 ? -7.727 -21.062 16.312 1 98 128 GLY A O 1
ATOM 969 N N . THR A 1 129 ? -9.328 -22.547 15.625 1 98.38 129 THR A N 1
ATOM 970 C CA . THR A 1 129 ? -9.141 -22.234 14.211 1 98.38 129 THR A CA 1
ATOM 971 C C . THR A 1 129 ? -10.055 -21.078 13.797 1 98.38 129 THR A C 1
ATOM 973 O O . THR A 1 129 ? -11.273 -21.172 13.906 1 98.38 129 THR A O 1
ATOM 976 N N . GLY A 1 130 ? -9.367 -20.016 13.242 1 98.62 130 GLY A N 1
ATOM 977 C CA . GLY A 1 130 ? -10.148 -18.828 12.953 1 98.62 130 GLY A CA 1
ATOM 978 C C . GLY A 1 130 ? -10.336 -18.578 11.469 1 98.62 130 GLY A C 1
ATOM 979 O O . GLY A 1 130 ? -11.188 -17.766 11.07 1 98.62 130 GLY A O 1
ATOM 980 N N . LEU A 1 131 ? -9.578 -19.328 10.633 1 98.81 131 LEU A N 1
ATOM 981 C CA . LEU A 1 131 ? -9.641 -19.062 9.195 1 98.81 131 LEU A CA 1
ATOM 982 C C . LEU A 1 131 ? -9.109 -20.266 8.406 1 98.81 131 LEU A C 1
ATOM 984 O O . LEU A 1 131 ? -8.117 -20.875 8.805 1 98.81 131 LEU A O 1
ATOM 988 N N . LEU A 1 132 ? -9.781 -20.625 7.383 1 98.88 132 LEU A N 1
ATOM 989 C CA . LEU A 1 132 ? -9.266 -21.5 6.336 1 98.88 132 LEU A CA 1
ATOM 990 C C . LEU A 1 132 ? -8.859 -20.703 5.105 1 98.88 132 LEU A C 1
ATOM 992 O O . LEU A 1 132 ? -9.703 -20.062 4.477 1 98.88 132 LEU A O 1
ATOM 996 N N . CYS A 1 133 ? -7.586 -20.734 4.75 1 98.69 133 CYS A N 1
ATOM 997 C CA . CYS A 1 133 ? -7.07 -20.031 3.574 1 98.69 133 CYS A CA 1
ATOM 998 C C . CYS A 1 133 ? -6.836 -21.016 2.428 1 98.69 133 CYS A C 1
ATOM 1000 O O . CYS A 1 133 ? -6.078 -21.969 2.572 1 98.69 133 CYS A O 1
ATOM 1002 N N . LEU A 1 134 ? -7.48 -20.75 1.34 1 98.69 134 LEU A N 1
ATOM 1003 C CA . LEU A 1 134 ? -7.312 -21.531 0.12 1 98.69 134 LEU A CA 1
ATOM 1004 C C . LEU A 1 134 ? -6.609 -20.719 -0.958 1 98.69 134 LEU A C 1
ATOM 1006 O O . LEU A 1 134 ? -6.469 -19.5 -0.822 1 98.69 134 LEU A O 1
ATOM 1010 N N . GLU A 1 135 ? -6.145 -21.344 -1.968 1 98.69 135 GLU A N 1
ATOM 1011 C CA . GLU A 1 135 ? -5.465 -20.672 -3.076 1 98.69 135 GLU A CA 1
ATOM 1012 C C . GLU A 1 135 ? -5.867 -21.281 -4.414 1 98.69 135 GLU A C 1
ATOM 1014 O O . GLU A 1 135 ? -5.926 -22.5 -4.559 1 98.69 135 GLU A O 1
ATOM 1019 N N . ASN A 1 136 ? -6.203 -20.422 -5.418 1 98.56 136 ASN A N 1
ATOM 1020 C CA . ASN A 1 136 ? -6.602 -20.844 -6.754 1 98.56 136 ASN A CA 1
ATOM 1021 C C . ASN A 1 136 ? -6.383 -19.734 -7.781 1 98.56 136 ASN A C 1
ATOM 1023 O O . ASN A 1 136 ? -7.047 -18.703 -7.734 1 98.56 136 ASN A O 1
ATOM 1027 N N . THR A 1 137 ? -5.496 -19.922 -8.75 1 98.25 137 THR A N 1
ATOM 1028 C CA . THR A 1 137 ? -4.711 -21.125 -9.008 1 98.25 137 THR A CA 1
ATOM 1029 C C . THR A 1 137 ? -3.637 -21.297 -7.938 1 98.25 137 THR A C 1
ATOM 1031 O O . THR A 1 137 ? -3.311 -20.359 -7.211 1 98.25 137 THR A O 1
ATOM 1034 N N . HIS A 1 138 ? -3.23 -22.484 -7.797 1 97.5 138 HIS A N 1
ATOM 1035 C CA . HIS A 1 138 ? -2.156 -22.766 -6.852 1 97.5 138 HIS A CA 1
ATOM 1036 C C . HIS A 1 138 ? -0.789 -22.562 -7.496 1 97.5 138 HIS A C 1
ATOM 1038 O O . HIS A 1 138 ? -0.305 -23.438 -8.219 1 97.5 138 HIS A O 1
ATOM 1044 N N . ASN A 1 139 ? -0.101 -21.484 -7.168 1 96.12 139 ASN A N 1
ATOM 1045 C CA . ASN A 1 139 ? 1.103 -20.984 -7.824 1 96.12 139 ASN A CA 1
ATOM 1046 C C . ASN A 1 139 ? 2.26 -21.969 -7.691 1 96.12 139 ASN A C 1
ATOM 1048 O O . ASN A 1 139 ? 2.822 -22.422 -8.695 1 96.12 139 ASN A O 1
ATOM 1052 N N . ALA A 1 140 ? 2.553 -22.438 -6.539 1 94.56 140 ALA A N 1
ATOM 1053 C CA . ALA A 1 140 ? 3.734 -23.25 -6.262 1 94.56 140 ALA A CA 1
ATOM 1054 C C . ALA A 1 140 ? 3.598 -24.641 -6.867 1 94.56 140 ALA A C 1
ATOM 1056 O O . ALA A 1 140 ? 4.59 -25.359 -7.023 1 94.56 140 ALA A O 1
ATOM 1057 N N . ARG A 1 141 ? 2.365 -25 -7.242 1 94.75 141 ARG A N 1
ATOM 1058 C CA . ARG A 1 141 ? 2.123 -26.312 -7.852 1 94.75 141 ARG A CA 1
ATOM 1059 C C . ARG A 1 141 ? 1.947 -26.188 -9.359 1 94.75 141 ARG A C 1
ATOM 1061 O O . ARG A 1 141 ? 1.348 -27.047 -10 1 94.75 141 ARG A O 1
ATOM 1068 N N . GLY A 1 142 ? 2.418 -25.109 -9.891 1 96.06 142 GLY A N 1
ATOM 1069 C CA . GLY A 1 142 ? 2.432 -24.922 -11.336 1 96.06 142 GLY A CA 1
ATOM 1070 C C . GLY A 1 142 ? 1.155 -24.312 -11.875 1 96.06 142 GLY A C 1
ATOM 1071 O O . GLY A 1 142 ? 0.718 -24.625 -12.977 1 96.06 142 GLY A O 1
ATOM 1072 N N . GLY A 1 143 ? 0.542 -23.5 -11.047 1 97.88 143 GLY A N 1
ATOM 1073 C CA . GLY A 1 143 ? -0.684 -22.859 -11.492 1 97.88 143 GLY A CA 1
ATOM 1074 C C . GLY A 1 143 ? -1.843 -23.828 -11.648 1 97.88 143 GLY A C 1
ATOM 1075 O O . GLY A 1 143 ? -2.574 -23.781 -12.641 1 97.88 143 GLY A O 1
ATOM 1076 N N . LEU A 1 144 ? -2.02 -24.703 -10.703 1 97.5 144 LEU A N 1
ATOM 1077 C CA . LEU A 1 144 ? -3.094 -25.688 -10.719 1 97.5 144 LEU A CA 1
ATOM 1078 C C . LEU A 1 144 ? -4.457 -25 -10.617 1 97.5 144 LEU A C 1
ATOM 1080 O O . LEU A 1 144 ? -4.656 -24.125 -9.773 1 97.5 144 LEU A O 1
ATOM 1084 N N . ALA A 1 145 ? -5.332 -25.375 -11.531 1 9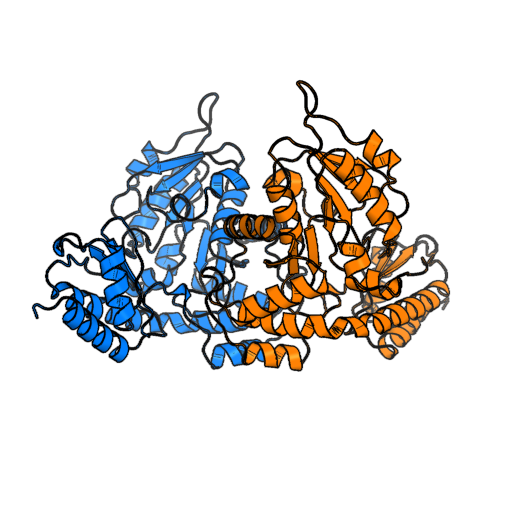8.44 145 ALA A N 1
ATOM 1085 C CA . ALA A 1 145 ? -6.719 -24.922 -11.461 1 98.44 145 ALA A CA 1
ATOM 1086 C C . ALA A 1 145 ? -7.574 -25.891 -10.656 1 98.44 145 ALA A C 1
ATOM 1088 O O . ALA A 1 145 ? -7.762 -27.047 -11.055 1 98.44 145 ALA A O 1
ATOM 1089 N N . ILE A 1 146 ? -8.117 -25.438 -9.586 1 98.12 146 ILE A N 1
ATOM 1090 C CA . ILE A 1 146 ? -8.852 -26.312 -8.672 1 98.12 146 ILE A CA 1
ATOM 1091 C C . ILE A 1 146 ? -10.344 -26.25 -8.992 1 98.12 146 ILE A C 1
ATOM 1093 O O . ILE A 1 146 ? -10.93 -25.156 -9.047 1 98.12 146 ILE A O 1
ATOM 1097 N N . ALA A 1 147 ? -10.938 -27.375 -9.125 1 97.31 147 ALA A N 1
ATOM 1098 C CA . ALA A 1 147 ? -12.352 -27.469 -9.477 1 97.31 147 ALA A CA 1
ATOM 1099 C C . ALA A 1 147 ? -13.227 -26.812 -8.414 1 97.31 147 ALA A C 1
ATOM 1101 O O . ALA A 1 147 ? -12.961 -26.938 -7.215 1 97.31 147 ALA A O 1
ATOM 1102 N N . PRO A 1 148 ? -14.25 -26.094 -8.852 1 97.81 148 PRO A N 1
ATOM 1103 C CA . PRO A 1 148 ? -15.133 -25.406 -7.914 1 97.81 148 PRO A CA 1
ATOM 1104 C C . PRO A 1 148 ? -15.719 -26.344 -6.859 1 97.81 148 PRO A C 1
ATOM 1106 O O . PRO A 1 148 ? -15.898 -25.938 -5.707 1 97.81 148 PRO A O 1
ATOM 1109 N N . GLU A 1 149 ? -16 -27.578 -7.242 1 97.81 149 GLU A N 1
ATOM 1110 C CA . GLU A 1 149 ? -16.625 -28.531 -6.324 1 97.81 149 GLU A CA 1
ATOM 1111 C C . GLU A 1 149 ? -15.695 -28.859 -5.152 1 97.81 149 GLU A C 1
ATOM 1113 O O . GLU A 1 149 ? -16.156 -29.094 -4.035 1 97.81 149 GLU A O 1
ATOM 1118 N N . ARG A 1 150 ? -14.422 -28.906 -5.438 1 97.88 150 ARG A N 1
ATOM 1119 C CA . ARG A 1 150 ? -13.453 -29.172 -4.375 1 97.88 150 ARG A CA 1
ATOM 1120 C C . ARG A 1 150 ? -13.375 -28 -3.408 1 97.88 150 ARG A C 1
ATOM 1122 O O . ARG A 1 150 ? -13.289 -28.188 -2.193 1 97.88 150 ARG A O 1
ATOM 1129 N N . ILE A 1 151 ? -13.391 -26.781 -3.943 1 98.25 151 ILE A N 1
ATOM 1130 C CA . ILE A 1 151 ? -13.414 -25.562 -3.121 1 98.25 151 ILE A CA 1
ATOM 1131 C C . ILE A 1 151 ? -14.672 -25.562 -2.258 1 98.25 151 ILE A C 1
ATOM 1133 O O . ILE A 1 151 ? -14.602 -25.297 -1.055 1 98.25 151 ILE A O 1
ATOM 1137 N N . ALA A 1 152 ? -15.773 -25.875 -2.869 1 98.62 152 ALA A N 1
ATOM 1138 C CA . ALA A 1 152 ? -17.062 -25.875 -2.172 1 98.62 152 ALA A CA 1
ATOM 1139 C C . ALA A 1 152 ? -17.062 -26.891 -1.035 1 98.62 152 ALA A C 1
ATOM 1141 O O . ALA A 1 152 ? -17.578 -26.609 0.051 1 98.62 152 ALA A O 1
ATOM 1142 N N . ALA A 1 153 ? -16.547 -28.047 -1.296 1 98.56 153 ALA A N 1
ATOM 1143 C CA . ALA A 1 153 ? -16.531 -29.094 -0.291 1 98.56 153 ALA A CA 1
ATOM 1144 C C . ALA A 1 153 ? -15.695 -28.688 0.924 1 98.56 153 ALA A C 1
ATOM 1146 O O . ALA A 1 153 ? -16.109 -28.906 2.066 1 98.56 153 ALA A O 1
ATOM 1147 N N . ALA A 1 154 ? -14.516 -28.172 0.686 1 98.56 154 ALA A N 1
ATOM 1148 C CA . ALA A 1 154 ? -13.672 -27.688 1.779 1 98.56 154 ALA A CA 1
ATOM 1149 C C . ALA A 1 154 ? -14.352 -26.562 2.545 1 98.56 154 ALA A C 1
ATOM 1151 O O . ALA A 1 154 ? -14.328 -26.531 3.777 1 98.56 154 ALA A O 1
ATOM 1152 N N . ALA A 1 155 ? -14.938 -25.625 1.825 1 98.69 155 ALA A N 1
ATOM 1153 C CA . ALA A 1 155 ? -15.586 -24.469 2.426 1 98.69 155 ALA A CA 1
ATOM 1154 C C . ALA A 1 155 ? -16.781 -24.891 3.275 1 98.69 155 ALA A C 1
ATOM 1156 O O . ALA A 1 155 ? -17.031 -24.312 4.344 1 98.69 155 ALA A O 1
ATOM 1157 N N . GLU A 1 156 ? -17.562 -25.797 2.781 1 98.5 156 GLU A N 1
ATOM 1158 C CA . GLU A 1 156 ? -18.703 -26.297 3.533 1 98.5 156 GLU A CA 1
ATOM 1159 C C . GLU A 1 156 ? -18.266 -26.938 4.848 1 98.5 156 GLU A C 1
ATOM 1161 O O . GLU A 1 156 ? -18.891 -26.719 5.891 1 98.5 156 GLU A O 1
ATOM 1166 N N . ALA A 1 157 ? -17.234 -27.734 4.73 1 98.5 157 ALA A N 1
ATOM 1167 C CA . ALA A 1 157 ? -16.703 -28.359 5.938 1 98.5 157 ALA A CA 1
ATOM 1168 C C . ALA A 1 157 ? -16.266 -27.297 6.953 1 98.5 157 ALA A C 1
ATOM 1170 O O . ALA A 1 157 ? -16.438 -27.484 8.164 1 98.5 157 ALA A O 1
ATOM 1171 N N . ALA A 1 158 ? -15.648 -26.219 6.516 1 98.62 158 ALA A N 1
ATOM 1172 C CA . ALA A 1 158 ? -15.242 -25.125 7.391 1 98.62 158 ALA A CA 1
ATOM 1173 C C . ALA A 1 158 ? -16.453 -24.422 7.977 1 98.62 158 ALA A C 1
ATOM 1175 O O . ALA A 1 158 ? -16.5 -24.156 9.18 1 98.62 158 ALA A O 1
ATOM 1176 N N . ARG A 1 159 ? -17.422 -24.109 7.156 1 97.62 159 ARG A N 1
ATOM 1177 C CA . ARG A 1 159 ? -18.625 -23.391 7.566 1 97.62 159 ARG A CA 1
ATOM 1178 C C . ARG A 1 159 ? -19.375 -24.172 8.641 1 97.62 159 ARG A C 1
ATOM 1180 O O . ARG A 1 159 ? -19.891 -23.578 9.594 1 97.62 159 ARG A O 1
ATOM 1187 N N . GLU A 1 160 ? -19.438 -25.438 8.469 1 97.62 160 GLU A N 1
ATOM 1188 C CA . GLU A 1 160 ? -20.109 -26.297 9.445 1 97.62 160 GLU A CA 1
ATOM 1189 C C . GLU A 1 160 ? -19.453 -26.188 10.812 1 97.62 160 GLU A C 1
ATOM 1191 O O . GLU A 1 160 ? -20.047 -26.562 11.828 1 97.62 160 GLU A O 1
ATOM 1196 N N . ARG A 1 161 ? -18.312 -25.719 10.828 1 97.5 161 ARG A N 1
ATOM 1197 C CA . ARG A 1 161 ? -17.547 -25.625 12.062 1 97.5 161 ARG A CA 1
ATOM 1198 C C . ARG A 1 161 ? -17.297 -24.156 12.438 1 97.5 161 ARG A C 1
ATOM 1200 O O . ARG A 1 161 ? -16.391 -23.859 13.227 1 97.5 161 ARG A O 1
ATOM 1207 N N . ASP A 1 162 ? -17.938 -23.266 11.758 1 97.19 162 ASP A N 1
ATOM 1208 C CA . ASP A 1 162 ? -17.953 -21.828 12.031 1 97.19 162 ASP A CA 1
ATOM 1209 C C . ASP A 1 162 ? -16.594 -21.203 11.734 1 97.19 162 ASP A C 1
ATOM 1211 O O . ASP A 1 162 ? -16.109 -20.359 12.492 1 97.19 162 ASP A O 1
ATOM 1215 N N . VAL A 1 163 ? -15.93 -21.703 10.781 1 98.62 163 VAL A N 1
ATOM 1216 C CA . VAL A 1 163 ? -14.648 -21.156 10.344 1 98.62 163 VAL A CA 1
ATOM 1217 C C . VAL A 1 163 ? -14.82 -20.453 9 1 98.62 163 VAL A C 1
ATOM 1219 O O . VAL A 1 163 ? -15.195 -21.078 8.008 1 98.62 163 VAL A O 1
ATOM 1222 N N . PRO A 1 164 ? -14.562 -19.109 8.961 1 98.88 164 PRO A N 1
ATOM 1223 C CA . PRO A 1 164 ? -14.625 -18.422 7.668 1 98.88 164 PRO A CA 1
ATOM 1224 C C . PRO A 1 164 ? -13.555 -18.906 6.695 1 98.88 164 PRO A C 1
ATOM 1226 O O . PRO A 1 164 ? -12.523 -19.438 7.121 1 98.88 164 PRO A O 1
ATOM 1229 N N . VAL A 1 165 ? -13.828 -18.75 5.395 1 98.94 165 VAL A N 1
ATOM 1230 C CA . VAL A 1 165 ? -12.93 -19.203 4.344 1 98.94 165 VAL A CA 1
ATOM 1231 C C . VAL A 1 165 ? -12.508 -18.031 3.467 1 98.94 165 VAL A C 1
ATOM 1233 O O . VAL A 1 165 ? -13.359 -17.297 2.965 1 98.94 165 VAL A O 1
ATOM 1236 N N . HIS A 1 166 ? -11.219 -17.828 3.314 1 98.94 166 HIS A N 1
ATOM 1237 C CA . HIS A 1 166 ? -10.633 -16.844 2.402 1 98.94 166 HIS A CA 1
ATOM 1238 C C . HIS A 1 166 ? -9.922 -17.531 1.242 1 98.94 166 HIS A C 1
ATOM 1240 O O . HIS A 1 166 ? -9.258 -18.562 1.433 1 98.94 166 HIS A O 1
ATOM 1246 N N . LEU A 1 167 ? -10.102 -16.984 0.079 1 98.94 167 LEU A N 1
ATOM 1247 C CA . LEU A 1 167 ? -9.438 -17.5 -1.108 1 98.94 167 LEU A CA 1
ATOM 1248 C C . LEU A 1 167 ? -8.406 -16.516 -1.634 1 98.94 167 LEU A C 1
ATOM 1250 O O . LEU A 1 167 ? -8.75 -15.398 -2.033 1 98.94 167 LEU A O 1
ATOM 1254 N N . ASP A 1 168 ? -7.172 -16.922 -1.562 1 98.88 168 ASP A N 1
ATOM 1255 C CA . ASP A 1 168 ? -6.195 -16.266 -2.428 1 98.88 168 ASP A CA 1
ATOM 1256 C C . ASP A 1 168 ? -6.414 -16.641 -3.889 1 98.88 168 ASP A C 1
ATOM 1258 O O . ASP A 1 168 ? -5.859 -17.641 -4.363 1 98.88 168 ASP A O 1
ATOM 1262 N N . GLY A 1 169 ? -7.176 -15.828 -4.512 1 98.81 169 GLY A N 1
ATOM 1263 C CA . GLY A 1 169 ? -7.469 -16.016 -5.922 1 98.81 169 GLY A CA 1
ATOM 1264 C C . GLY A 1 169 ? -6.656 -15.117 -6.828 1 98.81 169 GLY A C 1
ATOM 1265 O O . GLY A 1 169 ? -7.188 -14.531 -7.773 1 98.81 169 GLY A O 1
ATOM 1266 N N . ALA A 1 170 ? -5.367 -14.938 -6.559 1 98.75 170 ALA A N 1
ATOM 1267 C CA . ALA A 1 170 ? -4.547 -14.023 -7.344 1 98.75 170 ALA A CA 1
ATOM 1268 C C . ALA A 1 170 ? -4.781 -14.219 -8.836 1 98.75 170 ALA A C 1
ATOM 1270 O O . ALA A 1 170 ? -4.734 -13.258 -9.609 1 98.75 170 ALA A O 1
ATOM 1271 N N . ARG A 1 171 ? -4.918 -15.445 -9.242 1 98.88 171 ARG A N 1
ATOM 1272 C CA . ARG A 1 171 ? -5.152 -15.781 -10.641 1 98.88 171 ARG A CA 1
ATOM 1273 C C . ARG A 1 171 ? -6.461 -16.547 -10.805 1 98.88 171 ARG A C 1
ATOM 1275 O O . ARG A 1 171 ? -6.539 -17.5 -11.586 1 98.88 171 ARG A O 1
ATOM 1282 N N . VAL A 1 172 ? -7.523 -16.156 -10.094 1 98.88 172 VAL A N 1
ATOM 1283 C CA . VAL A 1 172 ? -8.789 -16.875 -10.086 1 98.88 172 VAL A CA 1
ATOM 1284 C C . VAL A 1 172 ? -9.383 -16.906 -11.492 1 98.88 172 VAL A C 1
ATOM 1286 O O . VAL A 1 172 ? -10.023 -17.875 -11.891 1 98.88 172 VAL A O 1
ATOM 1289 N N . PHE A 1 173 ? -9.133 -15.906 -12.305 1 98.88 173 PHE A N 1
ATOM 1290 C CA . PHE A 1 173 ? -9.664 -15.867 -13.664 1 98.88 173 PHE A CA 1
ATOM 1291 C C . PHE A 1 173 ? -8.914 -16.844 -14.562 1 98.88 173 PHE A C 1
ATOM 1293 O O . PHE A 1 173 ? -9.484 -17.375 -15.516 1 98.88 173 PHE A O 1
ATOM 1300 N N . ASN A 1 174 ? -7.625 -17.094 -14.305 1 98.88 174 ASN A N 1
ATOM 1301 C CA . ASN A 1 174 ? -6.93 -18.203 -14.977 1 98.88 174 ASN A CA 1
ATOM 1302 C C . ASN A 1 174 ? -7.566 -19.547 -14.648 1 98.88 174 ASN A C 1
ATOM 1304 O O . ASN A 1 174 ? -7.742 -20.375 -15.531 1 98.88 174 ASN A O 1
ATOM 1308 N N . ALA A 1 175 ? -7.879 -19.766 -13.359 1 98.75 175 ALA A N 1
ATOM 1309 C CA . ALA A 1 175 ? -8.539 -21 -12.953 1 98.75 175 ALA A CA 1
ATOM 1310 C C . ALA A 1 175 ? -9.875 -21.172 -13.656 1 98.75 175 ALA A C 1
ATOM 1312 O O . ALA A 1 175 ? -10.172 -22.234 -14.203 1 98.75 175 ALA A O 1
ATOM 1313 N N . ALA A 1 176 ? -10.648 -20.109 -13.609 1 98.62 176 ALA A N 1
ATOM 1314 C CA . ALA A 1 176 ? -11.961 -20.125 -14.25 1 98.62 176 ALA A CA 1
ATOM 1315 C C . ALA A 1 176 ? -11.852 -20.453 -15.734 1 98.62 176 ALA A C 1
ATOM 1317 O O . ALA A 1 176 ? -12.609 -21.266 -16.266 1 98.62 176 ALA A O 1
ATOM 1318 N N . THR A 1 177 ? -10.898 -19.812 -16.422 1 98.62 177 THR A N 1
ATOM 1319 C CA . THR A 1 177 ? -10.672 -20.016 -17.844 1 98.62 177 THR A CA 1
ATOM 1320 C C . THR A 1 177 ? -10.281 -21.469 -18.109 1 98.62 177 THR A C 1
ATOM 1322 O O . THR A 1 177 ? -10.805 -22.094 -19.031 1 98.62 177 THR A O 1
ATOM 1325 N N . ALA A 1 178 ? -9.406 -22 -17.312 1 98.56 178 ALA A N 1
ATOM 1326 C CA . ALA A 1 178 ? -8.93 -23.375 -17.484 1 98.56 178 ALA A CA 1
ATOM 1327 C C . ALA A 1 178 ? -10.062 -24.375 -17.297 1 98.56 178 ALA A C 1
ATOM 1329 O O . ALA A 1 178 ? -10.094 -25.422 -17.953 1 98.56 178 ALA A O 1
ATOM 1330 N N . LEU A 1 179 ? -10.969 -24.047 -16.391 1 97.69 179 LEU A N 1
ATOM 1331 C CA . LEU A 1 179 ? -12.047 -24.953 -16.016 1 97.69 179 LEU A CA 1
ATOM 1332 C C . LEU A 1 179 ? -13.281 -24.703 -16.859 1 97.69 179 LEU A C 1
ATOM 1334 O O . LEU A 1 179 ? -14.281 -25.406 -16.734 1 97.69 179 LEU A O 1
ATOM 1338 N N . ASP A 1 180 ? -13.203 -23.766 -17.766 1 97.38 180 ASP A N 1
ATOM 1339 C CA . ASP A 1 180 ? -14.336 -23.375 -18.578 1 97.38 180 ASP A CA 1
ATOM 1340 C C . ASP A 1 180 ? -15.578 -23.125 -17.734 1 97.38 180 ASP A C 1
ATOM 1342 O O . ASP A 1 180 ? -16.625 -23.703 -17.969 1 97.38 180 ASP A O 1
ATOM 1346 N N . ALA A 1 181 ? -15.391 -22.375 -16.672 1 97.12 181 ALA A N 1
ATOM 1347 C CA . ALA A 1 181 ? -16.438 -22.016 -15.719 1 97.12 181 ALA A CA 1
ATOM 1348 C C . ALA A 1 181 ? -16.359 -20.531 -15.344 1 97.12 181 ALA A C 1
ATOM 1350 O O . ALA A 1 181 ? -15.297 -19.922 -15.422 1 97.12 181 ALA A O 1
ATOM 1351 N N . PRO A 1 182 ? -17.578 -19.984 -14.984 1 97.44 182 PRO A N 1
ATOM 1352 C CA . PRO A 1 182 ? -17.5 -18.625 -14.453 1 97.44 182 PRO A CA 1
ATOM 1353 C C . PRO A 1 182 ? -16.672 -18.547 -13.164 1 97.44 182 PRO A C 1
ATOM 1355 O O . PRO A 1 182 ? -16.719 -19.469 -12.344 1 97.44 182 PRO A O 1
ATOM 1358 N N . ALA A 1 183 ? -15.953 -17.422 -13.016 1 98.44 183 ALA A N 1
ATOM 1359 C CA . ALA A 1 183 ? -15.156 -17.234 -11.805 1 98.44 183 ALA A CA 1
ATOM 1360 C C . ALA A 1 183 ? -16.031 -17.359 -10.555 1 98.44 183 ALA A C 1
ATOM 1362 O O . ALA A 1 183 ? -15.562 -17.812 -9.508 1 98.44 183 ALA A O 1
ATOM 1363 N N . THR A 1 184 ? -17.328 -17.016 -10.617 1 98.69 184 THR A N 1
ATOM 1364 C CA . THR A 1 184 ? -18.25 -17.016 -9.484 1 98.69 184 THR A CA 1
ATOM 1365 C C . THR A 1 184 ? -18.469 -18.438 -8.969 1 98.69 184 THR A C 1
ATOM 1367 O O . THR A 1 184 ? -18.766 -18.625 -7.789 1 98.69 184 THR A O 1
ATOM 1370 N N . ASP A 1 185 ? -18.266 -19.453 -9.828 1 98.31 185 ASP A N 1
ATOM 1371 C CA . ASP A 1 185 ? -18.375 -20.844 -9.359 1 98.31 185 ASP A CA 1
ATOM 1372 C C . ASP A 1 185 ? -17.281 -21.156 -8.328 1 98.31 185 ASP A C 1
ATOM 1374 O O . ASP A 1 185 ? -17.516 -21.922 -7.398 1 98.31 185 ASP A O 1
ATOM 1378 N N . VAL A 1 186 ? -16.156 -20.531 -8.578 1 98.19 186 VAL A N 1
ATOM 1379 C CA . VAL A 1 186 ? -15.016 -20.75 -7.699 1 98.19 186 VAL A CA 1
ATOM 1380 C C . VAL A 1 186 ? -15.172 -19.922 -6.426 1 98.19 186 VAL A C 1
ATOM 1382 O O . VAL A 1 186 ? -14.812 -20.375 -5.336 1 98.19 186 VAL A O 1
ATOM 1385 N N . THR A 1 187 ? -15.75 -18.688 -6.539 1 98.81 187 THR A N 1
ATOM 1386 C CA . THR A 1 187 ? -15.672 -17.734 -5.441 1 98.81 187 THR A CA 1
ATOM 1387 C C . THR A 1 187 ? -16.953 -17.766 -4.602 1 98.81 187 THR A C 1
ATOM 1389 O O . THR A 1 187 ? -16.969 -17.297 -3.465 1 98.81 187 THR A O 1
ATOM 1392 N N . ASP A 1 188 ? -18 -18.344 -5.07 1 98.44 188 ASP A N 1
ATOM 1393 C CA . ASP A 1 188 ? -19.281 -18.344 -4.383 1 98.44 188 ASP A CA 1
ATOM 1394 C C . ASP A 1 188 ? -19.188 -19.016 -3.012 1 98.44 188 ASP A C 1
ATOM 1396 O O . ASP A 1 188 ? -19.75 -18.516 -2.035 1 98.44 188 ASP A O 1
ATOM 1400 N N . PRO A 1 189 ? -18.422 -20.078 -2.926 1 98.5 189 PRO A N 1
ATOM 1401 C CA . PRO A 1 189 ? -18.453 -20.812 -1.655 1 98.5 189 PRO A CA 1
ATOM 1402 C C . PRO A 1 189 ? -17.625 -20.141 -0.57 1 98.5 189 PRO A C 1
ATOM 1404 O O . PRO A 1 189 ? -17.688 -20.531 0.598 1 98.5 189 PRO A O 1
ATOM 1407 N N . VAL A 1 190 ? -16.781 -19.188 -0.875 1 98.88 190 VAL A N 1
ATOM 1408 C CA . VAL A 1 190 ? -15.852 -18.625 0.106 1 98.88 190 VAL A CA 1
ATOM 1409 C C . VAL A 1 190 ? -16.375 -17.297 0.616 1 98.88 190 VAL A C 1
ATOM 1411 O O . VAL A 1 190 ? -17.203 -16.656 -0.03 1 98.88 190 VAL A O 1
ATOM 1414 N N . ASP A 1 191 ? -15.914 -16.844 1.766 1 98.94 191 ASP A N 1
ATOM 1415 C CA . ASP A 1 191 ? -16.391 -15.625 2.416 1 98.94 191 ASP A CA 1
ATOM 1416 C C . ASP A 1 191 ? -15.734 -14.383 1.831 1 98.94 191 ASP A C 1
ATOM 1418 O O . ASP A 1 191 ? -16.344 -13.32 1.766 1 98.94 191 ASP A O 1
ATOM 1422 N N . SER A 1 192 ? -14.484 -14.492 1.478 1 98.94 192 SER A N 1
ATOM 1423 C CA . SER A 1 192 ? -13.758 -13.398 0.832 1 98.94 192 SER A CA 1
ATOM 1424 C C . SER A 1 192 ? -12.75 -13.938 -0.179 1 98.94 192 SER A C 1
ATOM 1426 O O . SER A 1 192 ? -12.336 -15.094 -0.102 1 98.94 192 SER A O 1
ATOM 1428 N N . VAL A 1 193 ? -12.453 -13.125 -1.174 1 99 193 VAL A N 1
ATOM 1429 C CA . VAL A 1 193 ? -11.5 -13.5 -2.211 1 99 193 VAL A CA 1
ATOM 1430 C C . VAL A 1 193 ? -10.625 -12.297 -2.564 1 99 193 VAL A C 1
ATOM 1432 O O . VAL A 1 193 ? -11.109 -11.164 -2.65 1 99 193 VAL A O 1
ATOM 1435 N N . MET A 1 194 ? -9.375 -12.539 -2.66 1 98.94 194 MET A N 1
ATOM 1436 C CA . MET A 1 194 ? -8.414 -11.594 -3.223 1 98.94 194 MET A CA 1
ATOM 1437 C C . MET A 1 194 ? -8.016 -12.008 -4.637 1 98.94 194 MET A C 1
ATOM 1439 O O . MET A 1 194 ? -7.781 -13.195 -4.898 1 98.94 194 MET A O 1
ATOM 1443 N N . PHE A 1 195 ? -7.992 -11.07 -5.613 1 98.94 195 PHE A N 1
ATOM 1444 C CA . PHE A 1 195 ? -7.438 -11.398 -6.922 1 98.94 195 PHE A CA 1
ATOM 1445 C C . PHE A 1 195 ? -6.613 -10.242 -7.465 1 98.94 195 PHE A C 1
ATOM 1447 O O . PHE A 1 195 ? -6.848 -9.086 -7.113 1 98.94 195 PHE A O 1
ATOM 1454 N N . CYS A 1 196 ? -5.66 -10.57 -8.297 1 98.81 196 CYS A N 1
ATOM 1455 C CA . CYS A 1 196 ? -4.715 -9.578 -8.797 1 98.81 196 CYS A CA 1
ATOM 1456 C C . CYS A 1 196 ? -5.191 -8.977 -10.109 1 98.81 196 CYS A C 1
ATOM 1458 O O . CYS A 1 196 ? -5.73 -9.695 -10.961 1 98.81 196 CYS A O 1
ATOM 1460 N N . LEU A 1 197 ? -5.027 -7.68 -10.234 1 98.81 197 LEU A N 1
ATOM 1461 C CA . LEU A 1 197 ? -5.199 -7.008 -11.516 1 98.81 197 LEU A CA 1
ATOM 1462 C C . LEU A 1 197 ? -3.865 -6.887 -12.25 1 98.81 197 LEU A C 1
ATOM 1464 O O . LEU A 1 197 ? -3.836 -6.758 -13.477 1 98.81 197 LEU A O 1
ATOM 1468 N N . SER A 1 198 ? -2.76 -6.957 -11.516 1 98.38 198 SER A N 1
ATOM 1469 C CA . SER A 1 198 ? -1.444 -6.582 -12.031 1 98.38 198 SER A CA 1
ATOM 1470 C C . SER A 1 198 ? -0.625 -7.816 -12.398 1 98.38 198 SER A C 1
ATOM 1472 O O . SER A 1 198 ? 0.601 -7.816 -12.258 1 98.38 198 SER A O 1
ATOM 1474 N N . LYS A 1 199 ? -1.187 -8.906 -12.742 1 98.12 199 LYS A N 1
ATOM 1475 C CA . LYS A 1 199 ? -0.556 -10.109 -13.281 1 98.12 199 LYS A CA 1
ATOM 1476 C C . LYS A 1 199 ? -0.956 -10.336 -14.742 1 98.12 199 LYS A C 1
ATOM 1478 O O . LYS A 1 199 ? -0.75 -9.461 -15.586 1 98.12 199 LYS A O 1
ATOM 1483 N N . GLY A 1 200 ? -1.593 -11.398 -15.047 1 97.44 200 GLY A N 1
ATOM 1484 C CA . GLY A 1 200 ? -1.958 -11.734 -16.406 1 97.44 200 GLY A CA 1
ATOM 1485 C C . GLY A 1 200 ? -2.994 -10.797 -17 1 97.44 200 GLY A C 1
ATOM 1486 O O . GLY A 1 200 ? -3.09 -10.656 -18.219 1 97.44 200 GLY A O 1
ATOM 1487 N N . LEU A 1 201 ? -3.768 -10.078 -16.125 1 98.44 201 LEU A N 1
ATOM 1488 C CA . LEU A 1 201 ? -4.789 -9.156 -16.609 1 98.44 201 LEU A CA 1
ATOM 1489 C C . LEU A 1 201 ? -4.16 -7.859 -17.125 1 98.44 201 LEU A C 1
ATOM 1491 O O . LEU A 1 201 ? -4.785 -7.121 -17.891 1 98.44 201 LEU A O 1
ATOM 1495 N N . GLY A 1 202 ? -3.043 -7.531 -16.594 1 98.5 202 GLY A N 1
ATOM 1496 C CA . GLY A 1 202 ? -2.199 -6.574 -17.281 1 98.5 202 GLY A CA 1
ATOM 1497 C C . GLY A 1 202 ? -2.242 -5.188 -16.688 1 98.5 202 GLY A C 1
ATOM 1498 O O . GLY A 1 202 ? -1.565 -4.273 -17.156 1 98.5 202 GLY A O 1
ATOM 1499 N N . ALA A 1 203 ? -3.049 -4.934 -15.602 1 98.69 203 ALA A N 1
ATOM 1500 C CA . ALA A 1 203 ? -3.033 -3.617 -14.969 1 98.69 203 ALA A CA 1
ATOM 1501 C C . ALA A 1 203 ? -1.656 -3.305 -14.391 1 98.69 203 ALA A C 1
ATOM 1503 O O . ALA A 1 203 ? -0.928 -4.211 -13.977 1 98.69 203 ALA A O 1
ATOM 1504 N N . PRO A 1 204 ? -1.265 -2.057 -14.352 1 98.56 204 PRO A N 1
ATOM 1505 C CA . PRO A 1 204 ? 0.068 -1.722 -13.844 1 98.56 204 PRO A CA 1
ATOM 1506 C C . PRO A 1 204 ? 0.198 -1.947 -12.336 1 98.56 204 PRO A C 1
ATOM 1508 O O . PRO A 1 204 ? 1.271 -2.318 -11.852 1 98.56 204 PRO A O 1
ATOM 1511 N N . VAL A 1 205 ? -0.875 -1.641 -11.602 1 98.38 205 VAL A N 1
ATOM 1512 C CA . VAL A 1 205 ? -0.826 -1.697 -10.141 1 98.38 205 VAL A CA 1
ATOM 1513 C C . VAL A 1 205 ? -2.143 -2.25 -9.602 1 98.38 205 VAL A C 1
ATOM 1515 O O . VAL A 1 205 ? -3.213 -1.959 -10.141 1 98.38 205 VAL A O 1
ATOM 1518 N N . GLY A 1 206 ? -1.987 -3.104 -8.547 1 98.38 206 GLY A N 1
ATOM 1519 C CA . GLY A 1 206 ? -3.141 -3.236 -7.676 1 98.38 206 GLY A CA 1
ATOM 1520 C C . GLY A 1 206 ? -3.773 -4.613 -7.73 1 98.38 206 GLY A C 1
ATOM 1521 O O . GLY A 1 206 ? -3.48 -5.402 -8.633 1 98.38 206 GLY A O 1
ATOM 1522 N N . SER A 1 207 ? -4.594 -4.906 -6.754 1 98.88 207 SER A N 1
ATOM 1523 C CA . SER A 1 207 ? -5.422 -6.094 -6.551 1 98.88 207 SER A CA 1
ATOM 1524 C C . SER A 1 207 ? -6.77 -5.727 -5.938 1 98.88 207 SER A C 1
ATOM 1526 O O . SER A 1 207 ? -7 -4.57 -5.574 1 98.88 207 SER A O 1
ATOM 1528 N N . MET A 1 208 ? -7.613 -6.668 -5.922 1 98.94 208 MET A N 1
ATOM 1529 C CA . MET A 1 208 ? -8.945 -6.477 -5.352 1 98.94 208 MET A CA 1
ATOM 1530 C C . MET A 1 208 ? -9.188 -7.445 -4.199 1 98.94 208 MET A C 1
ATOM 1532 O O . MET A 1 208 ? -8.773 -8.609 -4.262 1 98.94 208 MET A O 1
ATOM 1536 N N . LEU A 1 209 ? -9.758 -6.977 -3.145 1 99 209 LEU A N 1
ATOM 1537 C CA . LEU A 1 209 ? -10.273 -7.777 -2.043 1 99 209 LEU A CA 1
ATOM 1538 C C . LEU A 1 209 ? -11.797 -7.668 -1.962 1 99 209 LEU A C 1
ATOM 1540 O O . LEU A 1 209 ? -12.336 -6.574 -1.783 1 99 209 LEU A O 1
ATOM 1544 N N . ALA A 1 210 ? -12.508 -8.773 -2.092 1 99 210 ALA A N 1
ATOM 1545 C CA . ALA A 1 210 ? -13.969 -8.727 -2.193 1 99 210 ALA A CA 1
ATOM 1546 C C . ALA A 1 210 ? -14.617 -9.633 -1.156 1 99 210 ALA A C 1
ATOM 1548 O O . ALA A 1 210 ? -14.039 -10.641 -0.752 1 99 210 ALA A O 1
ATOM 1549 N N . GLY A 1 211 ? -15.781 -9.344 -0.678 1 98.94 211 GLY A N 1
ATOM 1550 C CA . GLY A 1 211 ? -16.578 -10.062 0.304 1 98.94 211 GLY A CA 1
ATOM 1551 C C . GLY A 1 211 ? -17.906 -9.383 0.606 1 98.94 211 GLY A C 1
ATOM 1552 O O . GLY A 1 211 ? -18.484 -8.727 -0.263 1 98.94 211 GLY A O 1
ATOM 1553 N N . SER A 1 212 ? -18.438 -9.656 1.788 1 98.94 212 SER A N 1
ATOM 1554 C CA . SER A 1 212 ? -19.641 -8.977 2.215 1 98.94 212 SER A CA 1
ATOM 1555 C C . SER A 1 212 ? -19.406 -7.48 2.422 1 98.94 212 SER A C 1
ATOM 1557 O O . SER A 1 212 ? -18.25 -7.043 2.504 1 98.94 212 SER A O 1
ATOM 1559 N N . GLU A 1 213 ? -20.469 -6.703 2.467 1 98.81 213 GLU A N 1
ATOM 1560 C CA . GLU A 1 213 ? -20.359 -5.27 2.732 1 98.81 213 GLU A CA 1
ATOM 1561 C C . GLU A 1 213 ? -19.703 -5.012 4.082 1 98.81 213 GLU A C 1
ATOM 1563 O O . GLU A 1 213 ? -18.844 -4.133 4.207 1 98.81 213 GLU A O 1
ATOM 1568 N N . GLU A 1 214 ? -20.125 -5.766 5.055 1 98.75 214 GLU A N 1
ATOM 1569 C CA . GLU A 1 214 ? -19.562 -5.613 6.391 1 98.75 214 GLU A CA 1
ATOM 1570 C C . GLU A 1 214 ? -18.078 -5.93 6.398 1 98.75 214 GLU A C 1
ATOM 1572 O O . GLU A 1 214 ? -17.281 -5.211 7.016 1 98.75 214 GLU A O 1
ATOM 1577 N N . PHE A 1 215 ? -17.688 -7.027 5.77 1 98.75 215 PHE A N 1
ATOM 1578 C CA . PHE A 1 215 ? -16.281 -7.41 5.656 1 98.75 215 PHE A CA 1
ATOM 1579 C C . PHE A 1 215 ? -15.469 -6.297 5.008 1 98.75 215 PHE A C 1
ATOM 1581 O O . PHE A 1 215 ? -14.406 -5.926 5.508 1 98.75 215 PHE A O 1
ATOM 1588 N N . VAL A 1 216 ? -15.945 -5.723 3.889 1 98.94 216 VAL A N 1
ATOM 1589 C CA . VAL A 1 216 ? -15.203 -4.723 3.123 1 98.94 216 VAL A CA 1
ATOM 1590 C C . VAL A 1 216 ? -15.094 -3.432 3.934 1 98.94 216 VAL A C 1
ATOM 1592 O O . VAL A 1 216 ? -14.078 -2.736 3.863 1 98.94 216 VAL A O 1
ATOM 1595 N N . GLU A 1 217 ? -16.125 -3.107 4.66 1 98.5 217 GLU A N 1
ATOM 1596 C CA . GLU A 1 217 ? -16.047 -1.938 5.535 1 98.5 217 GLU A CA 1
ATOM 1597 C C . GLU A 1 217 ? -14.922 -2.08 6.551 1 98.5 217 GLU A C 1
ATOM 1599 O O . GLU A 1 217 ? -14.133 -1.152 6.746 1 98.5 217 GLU A O 1
ATOM 1604 N N . ARG A 1 218 ? -14.836 -3.236 7.176 1 98.69 218 ARG A N 1
ATOM 1605 C CA . ARG A 1 218 ? -13.766 -3.504 8.125 1 98.69 218 ARG A CA 1
ATOM 1606 C C . ARG A 1 218 ? -12.406 -3.549 7.426 1 98.69 218 ARG A C 1
ATOM 1608 O O . ARG A 1 218 ? -11.414 -3.053 7.953 1 98.69 218 ARG A O 1
ATOM 1615 N N . ALA A 1 219 ? -12.422 -4.156 6.266 1 98.88 219 ALA A N 1
ATOM 1616 C CA . ALA A 1 219 ? -11.195 -4.262 5.484 1 98.88 219 ALA A CA 1
ATOM 1617 C C . ALA A 1 219 ? -10.641 -2.879 5.152 1 98.88 219 ALA A C 1
ATOM 1619 O O . ALA A 1 219 ? -9.422 -2.68 5.133 1 98.88 219 ALA A O 1
ATOM 1620 N N . ARG A 1 220 ? -11.477 -1.953 4.84 1 98.62 220 ARG A N 1
ATOM 1621 C CA . ARG A 1 220 ? -11.062 -0.596 4.5 1 98.62 220 ARG A CA 1
ATOM 1622 C C . ARG A 1 220 ? -10.305 0.048 5.656 1 98.62 220 ARG A C 1
ATOM 1624 O O . ARG A 1 220 ? -9.312 0.741 5.445 1 98.62 220 ARG A O 1
ATOM 1631 N N . ARG A 1 221 ? -10.773 -0.131 6.859 1 98.19 221 ARG A N 1
ATOM 1632 C CA . ARG A 1 221 ? -10.078 0.402 8.031 1 98.19 221 ARG A CA 1
ATOM 1633 C C . ARG A 1 221 ? -8.695 -0.23 8.18 1 98.19 221 ARG A C 1
ATOM 1635 O O . ARG A 1 221 ? -7.727 0.458 8.5 1 98.19 221 ARG A O 1
ATOM 1642 N N . VAL A 1 222 ? -8.625 -1.531 7.969 1 98.62 222 VAL A N 1
ATOM 1643 C CA . VAL A 1 222 ? -7.348 -2.23 8.078 1 98.62 222 VAL A CA 1
ATOM 1644 C C . VAL A 1 222 ? -6.406 -1.771 6.969 1 98.62 222 VAL A C 1
ATOM 1646 O O . VAL A 1 222 ? -5.195 -1.653 7.184 1 98.62 222 VAL A O 1
ATOM 1649 N N . ARG A 1 223 ? -6.98 -1.518 5.738 1 98.62 223 ARG A N 1
ATOM 1650 C CA . ARG A 1 223 ? -6.152 -0.968 4.672 1 98.62 223 ARG A CA 1
ATOM 1651 C C . ARG A 1 223 ? -5.508 0.348 5.098 1 98.62 223 ARG A C 1
ATOM 1653 O O . ARG A 1 223 ? -4.34 0.599 4.801 1 98.62 223 ARG A O 1
ATOM 1660 N N . LYS A 1 224 ? -6.297 1.2 5.758 1 97.88 224 LYS A N 1
ATOM 1661 C CA . LYS A 1 224 ? -5.75 2.451 6.273 1 97.88 224 LYS A CA 1
ATOM 1662 C C . LYS A 1 224 ? -4.629 2.189 7.273 1 97.88 224 LYS A C 1
ATOM 1664 O O . LYS A 1 224 ? -3.568 2.816 7.203 1 97.88 224 LYS A O 1
ATOM 1669 N N . LEU A 1 225 ? -4.844 1.254 8.164 1 98 225 LEU A N 1
ATOM 1670 C CA . LEU A 1 225 ? -3.85 0.877 9.156 1 98 225 LEU A CA 1
ATOM 1671 C C . LEU A 1 225 ? -2.561 0.408 8.492 1 98 225 LEU A C 1
ATOM 1673 O O . LEU A 1 225 ? -1.465 0.773 8.922 1 98 225 LEU A O 1
ATOM 1677 N N . PHE A 1 226 ? -2.715 -0.337 7.375 1 97.94 226 PHE A N 1
ATOM 1678 C CA . PHE A 1 226 ? -1.573 -0.938 6.699 1 97.94 226 PHE A CA 1
ATOM 1679 C C . PHE A 1 226 ? -0.892 0.073 5.785 1 97.94 226 PHE A C 1
ATOM 1681 O O . PHE A 1 226 ? 0.143 -0.223 5.184 1 97.94 226 PHE A O 1
ATOM 1688 N N . GLY A 1 227 ? -1.426 1.26 5.711 1 98 227 GLY A N 1
ATOM 1689 C CA . GLY A 1 227 ? -0.849 2.27 4.836 1 98 227 GLY A CA 1
ATOM 1690 C C . GLY A 1 227 ? -1.165 2.041 3.369 1 98 227 GLY A C 1
ATOM 1691 O O . GLY A 1 227 ? -0.393 2.436 2.494 1 98 227 GLY A O 1
ATOM 1692 N N . GLY A 1 228 ? -2.275 1.382 3.092 1 97.94 228 GLY A N 1
ATOM 1693 C CA . GLY A 1 228 ? -2.631 1.049 1.722 1 97.94 228 GLY A CA 1
ATOM 1694 C C . GLY A 1 228 ? -3.529 2.084 1.07 1 97.94 228 GLY A C 1
ATOM 1695 O O . GLY A 1 228 ? -4.004 1.887 -0.05 1 97.94 228 GLY A O 1
ATOM 1696 N N . GLY A 1 229 ? -3.83 3.205 1.792 1 95.5 229 GLY A N 1
ATOM 1697 C CA . GLY A 1 229 ? -4.652 4.262 1.224 1 95.5 229 GLY A CA 1
ATOM 1698 C C . GLY A 1 229 ? -3.951 5.039 0.127 1 95.5 229 GLY A C 1
ATOM 1699 O O . GLY A 1 229 ? -2.914 5.66 0.366 1 95.5 229 GLY A O 1
ATOM 1700 N N . LEU A 1 230 ? -4.684 4.906 -0.961 1 95.5 230 LEU A N 1
ATOM 1701 C CA . LEU A 1 230 ? -4.176 5.664 -2.1 1 95.5 230 LEU A CA 1
ATOM 1702 C C . LEU A 1 230 ? -5.031 6.906 -2.348 1 95.5 230 LEU A C 1
ATOM 1704 O O . LEU A 1 230 ? -6.207 6.938 -1.985 1 95.5 230 LEU A O 1
ATOM 1708 N N . ARG A 1 231 ? -4.543 8.062 -2.652 1 97.06 231 ARG A N 1
ATOM 1709 C CA . ARG A 1 231 ? -5.223 9.344 -2.828 1 97.06 231 ARG A CA 1
ATOM 1710 C C . ARG A 1 231 ? -5.898 9.414 -4.191 1 97.06 231 ARG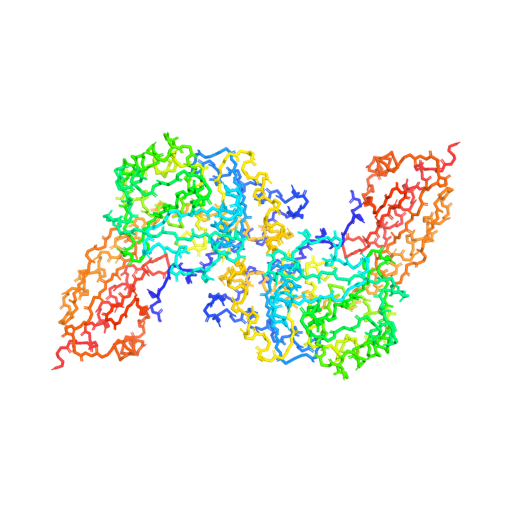 A C 1
ATOM 1712 O O . ARG A 1 231 ? -6.906 8.75 -4.426 1 97.06 231 ARG A O 1
ATOM 1719 N N . GLN A 1 232 ? -5.375 10.023 -5.199 1 98.5 232 GLN A N 1
ATOM 1720 C CA . GLN A 1 232 ? -5.965 10.07 -6.531 1 98.5 232 GLN A CA 1
ATOM 1721 C C . GLN A 1 232 ? -5.711 8.773 -7.293 1 98.5 232 GLN A C 1
ATOM 1723 O O . GLN A 1 232 ? -5.121 8.789 -8.375 1 98.5 232 GLN A O 1
ATOM 1728 N N . ALA A 1 233 ? -6.297 7.672 -6.797 1 98.5 233 ALA A N 1
ATOM 1729 C CA . ALA A 1 233 ? -5.961 6.32 -7.242 1 98.5 233 ALA A CA 1
ATOM 1730 C C . ALA A 1 233 ? -6.668 5.98 -8.547 1 98.5 233 ALA A C 1
ATOM 1732 O O . ALA A 1 233 ? -6.348 4.98 -9.195 1 98.5 233 ALA A O 1
ATOM 1733 N N . GLY A 1 234 ? -7.594 6.84 -9.008 1 98.75 234 GLY A N 1
ATOM 1734 C CA . GLY A 1 234 ? -8.234 6.633 -10.297 1 98.75 234 GLY A CA 1
ATOM 1735 C C . GLY A 1 234 ? -7.238 6.438 -11.43 1 98.75 234 GLY A C 1
ATOM 1736 O O . GLY A 1 234 ? -7.52 5.727 -12.391 1 98.75 234 GLY A O 1
ATOM 1737 N N . ILE A 1 235 ? -6.098 6.996 -11.281 1 98.62 235 ILE A N 1
ATOM 1738 C CA . ILE A 1 235 ? -5.066 6.949 -12.312 1 98.62 235 ILE A CA 1
ATOM 1739 C C . ILE A 1 235 ? -4.594 5.512 -12.508 1 98.62 235 ILE A C 1
ATOM 1741 O O . ILE A 1 235 ? -4.211 5.121 -13.609 1 98.62 235 ILE A O 1
ATOM 1745 N N . VAL A 1 236 ? -4.648 4.68 -11.453 1 98.62 236 VAL A N 1
ATOM 1746 C CA . VAL A 1 236 ? -4.227 3.291 -11.594 1 98.62 236 VAL A CA 1
ATOM 1747 C C . VAL A 1 236 ? -5.449 2.375 -11.555 1 98.62 236 VAL A C 1
ATOM 1749 O O . VAL A 1 236 ? -5.387 1.226 -11.992 1 98.62 236 VAL A O 1
ATOM 1752 N N . ALA A 1 237 ? -6.59 2.875 -11.078 1 98.81 237 ALA A N 1
ATOM 1753 C CA . ALA A 1 237 ? -7.828 2.105 -11.094 1 98.81 237 ALA A CA 1
ATOM 1754 C C . ALA A 1 237 ? -8.398 2.018 -12.508 1 98.81 237 ALA A C 1
ATOM 1756 O O . ALA A 1 237 ? -8.992 1.004 -12.883 1 98.81 237 ALA A O 1
ATOM 1757 N N . ALA A 1 238 ? -8.227 3.078 -13.297 1 98.88 238 ALA A N 1
ATOM 1758 C CA . ALA A 1 238 ? -8.758 3.098 -14.656 1 98.88 238 ALA A CA 1
ATOM 1759 C C . ALA A 1 238 ? -8.141 1.979 -15.5 1 98.88 238 ALA A C 1
ATOM 1761 O O . ALA A 1 238 ? -8.859 1.227 -16.156 1 98.88 238 ALA A O 1
ATOM 1762 N N . PRO A 1 239 ? -6.793 1.854 -15.469 1 98.81 239 PRO A N 1
ATOM 1763 C CA . PRO A 1 239 ? -6.223 0.677 -16.125 1 98.81 239 PRO A CA 1
ATOM 1764 C C . PRO A 1 239 ? -6.789 -0.635 -15.586 1 98.81 239 PRO A C 1
ATOM 1766 O O . PRO A 1 239 ? -6.906 -1.613 -16.328 1 98.81 239 PRO A O 1
ATOM 1769 N N . GLY A 1 240 ? -7.117 -0.685 -14.297 1 98.81 240 GLY A N 1
ATOM 1770 C CA . GLY A 1 240 ? -7.723 -1.863 -13.703 1 98.81 240 GLY A CA 1
ATOM 1771 C C . GLY A 1 240 ? -9.055 -2.232 -14.32 1 98.81 240 GLY A C 1
ATOM 1772 O O . GLY A 1 240 ? -9.359 -3.414 -14.5 1 98.81 240 GLY A O 1
ATOM 1773 N N . LEU A 1 241 ? -9.836 -1.206 -14.648 1 98.88 241 LEU A N 1
ATOM 1774 C CA . LEU A 1 241 ? -11.109 -1.435 -15.32 1 98.88 241 LEU A CA 1
ATOM 1775 C C . LEU A 1 241 ? -10.891 -2.107 -16.672 1 98.88 241 LEU A C 1
ATOM 1777 O O . LEU A 1 241 ? -11.617 -3.033 -17.031 1 98.88 241 LEU A O 1
ATOM 1781 N N . HIS A 1 242 ? -9.875 -1.694 -17.375 1 98.69 242 HIS A N 1
ATOM 1782 C CA . HIS A 1 242 ? -9.531 -2.311 -18.656 1 98.69 242 HIS A CA 1
ATOM 1783 C C . HIS A 1 242 ? -9.008 -3.729 -18.453 1 98.69 242 HIS A C 1
ATOM 1785 O O . HIS A 1 242 ? -9.281 -4.617 -19.266 1 98.69 242 HIS A O 1
ATOM 1791 N N . ALA A 1 243 ? -8.266 -3.914 -17.422 1 98.75 243 ALA A N 1
ATOM 1792 C CA . ALA A 1 243 ? -7.703 -5.23 -17.125 1 98.75 243 ALA A CA 1
ATOM 1793 C C . ALA A 1 243 ? -8.805 -6.273 -16.969 1 98.75 243 ALA A C 1
ATOM 1795 O O . ALA A 1 243 ? -8.641 -7.426 -17.391 1 98.75 243 ALA A O 1
ATOM 1796 N N . LEU A 1 244 ? -9.922 -5.887 -16.359 1 98.69 244 LEU A N 1
ATOM 1797 C CA . LEU A 1 244 ? -11.039 -6.805 -16.156 1 98.69 244 LEU A CA 1
ATOM 1798 C C . LEU A 1 244 ? -11.609 -7.277 -17.484 1 98.69 244 LEU A C 1
ATOM 1800 O O . LEU A 1 244 ? -12.227 -8.344 -17.562 1 98.69 244 LEU A O 1
ATOM 1804 N N . GLU A 1 245 ? -11.398 -6.539 -18.562 1 98.12 245 GLU A N 1
ATOM 1805 C CA . GLU A 1 245 ? -11.898 -6.895 -19.891 1 98.12 245 GLU A CA 1
ATOM 1806 C C . GLU A 1 245 ? -10.969 -7.887 -20.578 1 98.12 245 GLU A C 1
ATOM 1808 O O . GLU A 1 245 ? -11.305 -8.438 -21.625 1 98.12 245 GLU A O 1
ATOM 1813 N N . ASN A 1 246 ? -9.844 -8.172 -19.953 1 98.19 246 ASN A N 1
ATOM 1814 C CA . ASN A 1 246 ? -8.828 -8.992 -20.609 1 98.19 246 ASN A CA 1
ATOM 1815 C C . ASN A 1 246 ? -8.953 -10.461 -20.203 1 98.19 246 ASN A C 1
ATOM 1817 O O . ASN A 1 246 ? -8.094 -11.273 -20.547 1 98.19 246 ASN A O 1
ATOM 1821 N N . VAL A 1 247 ? -9.977 -10.844 -19.484 1 98 247 VAL A N 1
ATOM 1822 C CA . VAL A 1 247 ? -10.125 -12.188 -18.938 1 98 247 VAL A CA 1
ATOM 1823 C C . VAL A 1 247 ? -10.141 -13.203 -20.078 1 98 247 VAL A C 1
ATOM 1825 O O . VAL A 1 247 ? -9.516 -14.266 -19.984 1 98 247 VAL A O 1
ATOM 1828 N N . ASP A 1 248 ? -10.75 -12.891 -21.203 1 96.31 248 ASP A N 1
ATOM 1829 C CA . ASP A 1 248 ? -10.883 -13.836 -22.312 1 96.31 248 ASP A CA 1
ATOM 1830 C C . ASP A 1 248 ? -9.523 -14.117 -22.938 1 96.31 248 ASP A C 1
ATOM 1832 O O . ASP A 1 248 ? -9.312 -15.188 -23.516 1 96.31 248 ASP A O 1
ATOM 1836 N N . ASP A 1 249 ? -8.617 -13.172 -22.812 1 96.81 249 ASP A N 1
ATOM 1837 C CA . ASP A 1 249 ? -7.297 -13.312 -23.422 1 96.81 249 ASP A CA 1
ATOM 1838 C C . ASP A 1 249 ? -6.449 -14.344 -22.688 1 96.81 249 ASP A C 1
ATOM 1840 O O . ASP A 1 249 ? -5.426 -14.797 -23.203 1 96.81 249 ASP A O 1
ATOM 1844 N N . LEU A 1 250 ? -6.887 -14.75 -21.5 1 98.56 250 LEU A N 1
ATOM 1845 C CA . LEU A 1 250 ? -6.098 -15.664 -20.688 1 98.56 250 LEU A CA 1
ATOM 1846 C C . LEU A 1 250 ? -5.996 -17.031 -21.359 1 98.56 250 LEU A C 1
ATOM 1848 O O . LEU A 1 250 ? -5.023 -17.766 -21.141 1 98.56 250 LEU A O 1
ATOM 1852 N N . ALA A 1 251 ? -7.016 -17.359 -22.188 1 98.5 251 ALA A N 1
ATOM 1853 C CA . ALA A 1 251 ? -6.984 -18.625 -22.906 1 98.5 251 ALA A CA 1
ATOM 1854 C C . ALA A 1 251 ? -5.762 -18.703 -23.812 1 98.5 251 ALA A C 1
ATOM 1856 O O . ALA A 1 251 ? -5.168 -19.781 -23.984 1 98.5 251 ALA A O 1
ATOM 1857 N N . THR A 1 252 ? -5.414 -17.594 -24.453 1 98.62 252 THR A N 1
ATOM 1858 C CA . THR A 1 252 ? -4.238 -17.531 -25.312 1 98.62 252 THR A CA 1
ATOM 1859 C C . THR A 1 252 ? -2.971 -17.812 -24.516 1 98.62 252 THR A C 1
ATOM 1861 O O . THR A 1 252 ? -2.078 -18.531 -24.984 1 98.62 252 THR A O 1
ATOM 1864 N N . ASP A 1 253 ? -2.871 -17.25 -23.312 1 98.75 253 ASP A N 1
ATOM 1865 C CA . ASP A 1 253 ? -1.721 -17.516 -22.453 1 98.75 253 ASP A CA 1
ATOM 1866 C C . ASP A 1 253 ? -1.602 -19 -22.125 1 98.75 253 ASP A C 1
ATOM 1868 O O . ASP A 1 253 ? -0.494 -19.531 -22.031 1 98.75 253 ASP A O 1
ATOM 1872 N N . HIS A 1 254 ? -2.756 -19.625 -21.891 1 98.81 254 HIS A N 1
ATOM 1873 C CA . HIS A 1 254 ? -2.768 -21.047 -21.594 1 98.81 254 HIS A CA 1
ATOM 1874 C C . HIS A 1 254 ? -2.293 -21.859 -22.797 1 98.81 254 HIS A C 1
ATOM 1876 O O . HIS A 1 254 ? -1.54 -22.828 -22.656 1 98.81 254 HIS A O 1
ATOM 1882 N N . GLU A 1 255 ? -2.754 -21.484 -23.984 1 98.62 255 GLU A N 1
ATOM 1883 C CA . GLU A 1 255 ? -2.309 -22.156 -25.203 1 98.62 255 GLU A CA 1
ATOM 1884 C C . GLU A 1 255 ? -0.799 -22.016 -25.391 1 98.62 255 GLU A C 1
ATOM 1886 O O . GLU A 1 255 ? -0.124 -22.984 -25.734 1 98.62 255 GLU A O 1
ATOM 1891 N N . ASN A 1 256 ? -0.329 -20.781 -25.172 1 98.81 256 ASN A N 1
ATOM 1892 C CA . ASN A 1 256 ? 1.105 -20.531 -25.266 1 98.81 256 ASN A CA 1
ATOM 1893 C C . ASN A 1 256 ? 1.884 -21.391 -24.266 1 98.81 256 ASN A C 1
ATOM 1895 O O . ASN A 1 256 ? 2.98 -21.859 -24.562 1 98.81 256 ASN A O 1
ATOM 1899 N N . ALA A 1 257 ? 1.346 -21.531 -23.078 1 98.88 257 ALA A N 1
ATOM 1900 C CA . ALA A 1 257 ? 1.994 -22.344 -22.062 1 98.88 257 ALA A CA 1
ATOM 1901 C C . ALA A 1 257 ? 2.096 -23.812 -22.5 1 98.88 257 ALA A C 1
ATOM 1903 O O . ALA A 1 257 ? 3.121 -24.453 -22.281 1 98.88 257 ALA A O 1
ATOM 1904 N N . ARG A 1 258 ? 1.045 -24.328 -23.078 1 98.62 258 ARG A N 1
ATOM 1905 C CA . ARG A 1 258 ? 1.052 -25.703 -23.578 1 98.62 258 ARG A CA 1
ATOM 1906 C C . ARG A 1 258 ? 2.086 -25.891 -24.672 1 98.62 258 ARG A C 1
ATOM 1908 O O . ARG A 1 258 ? 2.826 -26.875 -24.688 1 98.62 258 ARG A O 1
ATOM 1915 N N . LEU A 1 259 ? 2.066 -24.953 -25.594 1 98.69 259 LEU A N 1
ATOM 1916 C CA . LEU A 1 259 ? 3.049 -24.984 -26.672 1 98.69 259 LEU A CA 1
ATOM 1917 C C . LEU A 1 259 ? 4.469 -25 -26.109 1 98.69 259 LEU A C 1
ATOM 1919 O O . LEU A 1 259 ? 5.312 -25.781 -26.562 1 98.69 259 LEU A O 1
ATOM 1923 N N . LEU A 1 260 ? 4.727 -24.109 -25.188 1 98.75 260 LEU A N 1
ATOM 1924 C CA . LEU A 1 260 ? 6.035 -24.016 -24.547 1 98.75 260 LEU A CA 1
ATOM 1925 C C . LEU A 1 260 ? 6.391 -25.328 -23.875 1 98.75 260 LEU A C 1
ATOM 1927 O O . LEU A 1 260 ? 7.52 -25.812 -23.984 1 98.75 260 LEU A O 1
ATOM 1931 N N . ALA A 1 261 ? 5.426 -25.859 -23.078 1 98.69 261 ALA A N 1
ATOM 1932 C CA . ALA A 1 261 ? 5.645 -27.109 -22.359 1 98.69 261 ALA A CA 1
ATOM 1933 C C . ALA A 1 261 ? 6.02 -28.25 -23.312 1 98.69 261 ALA A C 1
ATOM 1935 O O . ALA A 1 261 ? 6.922 -29.031 -23.031 1 98.69 261 ALA A O 1
ATOM 1936 N N . ASP A 1 262 ? 5.289 -28.344 -24.422 1 98.12 262 ASP A N 1
ATOM 1937 C CA . ASP A 1 262 ? 5.582 -29.359 -25.422 1 98.12 262 ASP A CA 1
ATOM 1938 C C . ASP A 1 262 ? 7 -29.219 -25.969 1 98.12 262 ASP A C 1
ATOM 1940 O O . ASP A 1 262 ? 7.719 -30.203 -26.141 1 98.12 262 ASP A O 1
ATOM 1944 N N . GLY A 1 263 ? 7.391 -28 -26.266 1 97.81 263 GLY A N 1
ATOM 1945 C CA . GLY A 1 263 ? 8.742 -27.734 -26.734 1 97.81 263 GLY A CA 1
ATOM 1946 C C . GLY A 1 263 ? 9.805 -28.078 -25.703 1 97.81 263 GLY A C 1
ATOM 1947 O O . GLY A 1 263 ? 10.836 -28.672 -26.047 1 97.81 263 GLY A O 1
ATOM 1948 N N . LEU A 1 264 ? 9.562 -27.703 -24.469 1 97.75 264 LEU A N 1
ATOM 1949 C CA . LEU A 1 264 ? 10.508 -27.969 -23.391 1 97.75 264 LEU A CA 1
ATOM 1950 C C . LEU A 1 264 ? 10.656 -29.469 -23.156 1 97.75 264 LEU A C 1
ATOM 1952 O O . LEU A 1 264 ? 11.742 -29.938 -22.812 1 97.75 264 LEU A O 1
ATOM 1956 N N . ALA A 1 265 ? 9.539 -30.188 -23.297 1 96.75 265 ALA A N 1
ATOM 1957 C CA . ALA A 1 265 ? 9.531 -31.641 -23.047 1 96.75 265 ALA A CA 1
ATOM 1958 C C . ALA A 1 265 ? 10.438 -32.375 -24.047 1 96.75 265 ALA A C 1
ATOM 1960 O O . ALA A 1 265 ? 10.891 -33.469 -23.781 1 96.75 265 ALA A O 1
ATOM 1961 N N . ALA A 1 266 ? 10.695 -31.719 -25.141 1 94.81 266 ALA A N 1
ATOM 1962 C CA . ALA A 1 266 ? 11.539 -32.312 -26.188 1 94.81 266 ALA A CA 1
ATOM 1963 C C . ALA A 1 266 ? 13.016 -32.094 -25.891 1 94.81 266 ALA A C 1
ATOM 1965 O O . ALA A 1 266 ? 13.883 -32.719 -26.531 1 94.81 266 ALA A O 1
ATOM 1966 N N . VAL A 1 267 ? 13.312 -31.297 -24.969 1 95.06 267 VAL A N 1
ATOM 1967 C CA . VAL A 1 267 ? 14.695 -31 -24.594 1 95.06 267 VAL A CA 1
ATOM 1968 C C . VAL A 1 267 ? 15.211 -32.062 -23.625 1 95.06 267 VAL A C 1
ATOM 1970 O O . VAL A 1 267 ? 14.594 -32.281 -22.578 1 95.06 267 VAL A O 1
ATOM 1973 N N . ASP A 1 268 ? 16.359 -32.656 -23.969 1 93.81 268 ASP A N 1
ATOM 1974 C CA . ASP A 1 268 ? 16.922 -33.688 -23.125 1 93.81 268 ASP A CA 1
ATOM 1975 C C . ASP A 1 268 ? 17.25 -33.156 -21.734 1 93.81 268 ASP A C 1
ATOM 1977 O O . ASP A 1 268 ? 17.828 -32.094 -21.594 1 93.81 268 ASP A O 1
ATOM 1981 N N . GLY A 1 269 ? 16.734 -33.906 -20.781 1 95.69 269 GLY A N 1
ATOM 1982 C CA . GLY A 1 269 ? 17.031 -33.562 -19.391 1 95.69 269 GLY A CA 1
ATOM 1983 C C . GLY A 1 269 ? 15.938 -32.75 -18.734 1 95.69 269 GLY A C 1
ATOM 1984 O O . GLY A 1 269 ? 15.945 -32.562 -17.516 1 95.69 269 GLY A O 1
ATOM 1985 N N . PHE A 1 270 ? 15.031 -32.25 -19.5 1 97.5 270 PHE A N 1
ATOM 1986 C CA . PHE A 1 270 ? 13.898 -31.5 -18.953 1 97.5 270 PHE A CA 1
ATOM 1987 C C . PHE A 1 270 ? 12.727 -32.438 -18.688 1 97.5 270 PHE A C 1
ATOM 1989 O O . PHE A 1 270 ? 12.305 -33.188 -19.578 1 97.5 270 PHE A O 1
ATOM 1996 N N . ASP A 1 271 ? 12.266 -32.469 -17.469 1 98.06 271 ASP A N 1
ATOM 1997 C CA . ASP A 1 271 ? 11 -33.125 -17.109 1 98.06 271 ASP A CA 1
ATOM 1998 C C . ASP A 1 271 ? 9.906 -32.094 -16.875 1 98.06 271 ASP A C 1
ATOM 2000 O O . ASP A 1 271 ? 9.898 -31.406 -15.844 1 98.06 271 ASP A O 1
ATOM 2004 N N . VAL A 1 272 ? 8.977 -32 -17.797 1 98.19 272 VAL A N 1
ATOM 2005 C CA . VAL A 1 272 ? 8.047 -30.859 -17.844 1 98.19 272 VAL A CA 1
ATOM 2006 C C . VAL A 1 272 ? 6.664 -31.312 -17.391 1 98.19 272 VAL A C 1
ATOM 2008 O O . VAL A 1 272 ? 6.133 -32.312 -17.875 1 98.19 272 VAL A O 1
ATOM 2011 N N . GLN A 1 273 ? 6.129 -30.594 -16.391 1 95.44 273 GLN A N 1
ATOM 2012 C CA . GLN A 1 273 ? 4.75 -30.781 -15.969 1 95.44 273 GLN A CA 1
ATOM 2013 C C . GLN A 1 273 ? 3.773 -30.172 -16.969 1 95.44 273 GLN A C 1
ATOM 2015 O O . GLN A 1 273 ? 3.963 -29.047 -17.422 1 95.44 273 GLN A O 1
ATOM 2020 N N . SER A 1 274 ? 2.775 -31.047 -17.391 1 96.44 274 SER A N 1
ATOM 2021 C CA . SER A 1 274 ? 1.765 -30.469 -18.281 1 96.44 274 SER A CA 1
ATOM 2022 C C . SER A 1 274 ? 1.033 -29.312 -17.609 1 96.44 274 SER A C 1
ATOM 2024 O O . SER A 1 274 ? 0.441 -29.484 -16.531 1 96.44 274 SER A O 1
ATOM 2026 N N . PRO A 1 275 ? 1.056 -28.188 -18.203 1 98.31 275 PRO A N 1
ATOM 2027 C CA . PRO A 1 275 ? 0.447 -27.031 -17.547 1 98.31 275 PRO A CA 1
ATOM 2028 C C . PRO A 1 275 ? -1.077 -27.031 -17.625 1 98.31 275 PRO A C 1
ATOM 2030 O O . PRO A 1 275 ? -1.641 -27.438 -18.656 1 98.31 275 PRO A O 1
ATOM 2033 N N . GLU A 1 276 ? -1.779 -26.562 -16.594 1 98.19 276 GLU A N 1
ATOM 2034 C CA . GLU A 1 276 ? -3.227 -26.375 -16.578 1 98.19 276 GLU A CA 1
ATOM 2035 C C . GLU A 1 276 ? -3.596 -24.922 -16.875 1 98.19 276 GLU A C 1
ATOM 2037 O O . GLU A 1 276 ? -4.719 -24.641 -17.297 1 98.19 276 GLU A O 1
ATOM 2042 N N . THR A 1 277 ? -2.666 -24.031 -16.609 1 98.62 277 THR A N 1
ATOM 2043 C CA . THR A 1 277 ? -2.873 -22.609 -16.844 1 98.62 277 THR A CA 1
ATOM 2044 C C . THR A 1 277 ? -1.638 -21.984 -17.484 1 98.62 277 THR A C 1
ATOM 2046 O O . THR A 1 277 ? -1.136 -22.484 -18.5 1 98.62 277 THR A O 1
ATOM 2049 N N . ASN A 1 278 ? -1.217 -20.828 -17.031 1 98.81 278 ASN A N 1
ATOM 2050 C CA . ASN A 1 278 ? -0.187 -20.094 -17.75 1 98.81 278 ASN A CA 1
ATOM 2051 C C . ASN A 1 278 ? 1.198 -20.344 -17.156 1 98.81 278 ASN A C 1
ATOM 2053 O O . ASN A 1 278 ? 2.166 -19.672 -17.531 1 98.81 278 ASN A O 1
ATOM 2057 N N . ILE A 1 279 ? 1.337 -21.328 -16.219 1 98.75 279 ILE A N 1
ATOM 2058 C CA . ILE A 1 279 ? 2.607 -21.594 -15.547 1 98.75 279 ILE A CA 1
ATOM 2059 C C . ILE A 1 279 ? 3.148 -22.953 -15.984 1 98.75 279 ILE A C 1
ATOM 2061 O O . ILE A 1 279 ? 2.436 -23.969 -15.93 1 98.75 279 ILE A O 1
ATOM 2065 N N . VAL A 1 280 ? 4.379 -22.969 -16.453 1 98.69 280 VAL A N 1
ATOM 2066 C CA . VAL A 1 280 ? 5.066 -24.188 -16.875 1 98.69 280 VAL A CA 1
ATOM 2067 C C . VAL A 1 280 ? 6.227 -24.484 -15.922 1 98.69 280 VAL A C 1
ATOM 2069 O O . VAL A 1 280 ? 7.121 -23.641 -15.758 1 98.69 280 VAL A O 1
ATOM 2072 N N . LEU A 1 281 ? 6.195 -25.609 -15.266 1 98.44 281 LEU A N 1
ATOM 2073 C CA . LEU A 1 281 ? 7.293 -26.062 -14.414 1 98.44 281 LEU A CA 1
ATOM 2074 C C . LEU A 1 281 ? 8.117 -27.125 -15.117 1 98.44 281 LEU A C 1
ATOM 2076 O O . LEU A 1 281 ? 7.566 -28.062 -15.703 1 98.44 281 LEU A O 1
ATOM 2080 N N . ALA A 1 282 ? 9.398 -26.984 -15.109 1 98.31 282 ALA A N 1
ATOM 2081 C CA . ALA A 1 282 ? 10.32 -27.938 -15.695 1 98.31 282 ALA A CA 1
ATOM 2082 C C . ALA A 1 282 ? 11.414 -28.328 -14.711 1 98.31 282 ALA A C 1
ATOM 2084 O O . ALA A 1 282 ? 12.148 -27.469 -14.227 1 98.31 282 ALA A O 1
ATOM 2085 N N . ASP A 1 283 ? 11.5 -29.594 -14.359 1 98.31 283 ASP A N 1
ATOM 2086 C CA . ASP A 1 283 ? 12.633 -30.109 -13.594 1 98.31 283 ASP A CA 1
ATOM 2087 C C . ASP A 1 283 ? 13.836 -30.359 -14.5 1 98.31 283 ASP A C 1
ATOM 2089 O O . ASP A 1 283 ? 13.75 -31.109 -15.461 1 98.31 283 ASP A O 1
ATOM 2093 N N . ILE A 1 284 ? 14.938 -29.797 -14.188 1 97.69 284 ILE A N 1
ATOM 2094 C CA . ILE A 1 284 ? 16.078 -29.828 -15.086 1 97.69 284 ILE A CA 1
ATOM 2095 C C . ILE A 1 284 ? 17.156 -30.75 -14.523 1 97.69 284 ILE A C 1
ATOM 2097 O O . ILE A 1 284 ? 18.312 -30.703 -14.953 1 97.69 284 ILE A O 1
ATOM 2101 N N . GLU A 1 285 ? 16.828 -31.516 -13.539 1 97.06 285 GLU A N 1
ATOM 2102 C CA . GLU A 1 285 ? 17.781 -32.406 -12.922 1 97.06 285 GLU A CA 1
ATOM 2103 C C . GLU A 1 285 ? 18.453 -33.312 -13.977 1 97.06 285 GLU A C 1
ATOM 2105 O O . GLU A 1 285 ? 19.625 -33.656 -13.852 1 97.06 285 GLU A O 1
ATOM 2110 N N . GLY A 1 286 ? 17.766 -33.656 -14.961 1 96.56 286 GLY A N 1
ATOM 2111 C CA . GLY A 1 286 ? 18.25 -34.562 -16 1 96.56 286 GLY A CA 1
ATOM 2112 C C . GLY A 1 286 ? 19.344 -33.938 -16.844 1 96.56 286 GLY A C 1
ATOM 2113 O O . GLY A 1 286 ? 20.078 -34.656 -17.547 1 96.56 286 GLY A O 1
ATOM 2114 N N . THR A 1 287 ? 19.484 -32.656 -16.844 1 95.56 287 THR A N 1
ATOM 2115 C CA . THR A 1 287 ? 20.547 -32 -17.594 1 95.56 287 THR A CA 1
ATOM 2116 C C . THR A 1 287 ? 21.906 -32.219 -16.922 1 95.56 287 THR A C 1
ATOM 2118 O O . THR A 1 287 ? 22.938 -32.031 -17.562 1 95.56 287 THR A O 1
ATOM 2121 N N . GLY A 1 288 ? 21.844 -32.5 -15.594 1 96.44 288 GLY A N 1
ATOM 2122 C CA . GLY A 1 288 ? 23.078 -32.594 -14.82 1 96.44 288 GLY A CA 1
ATOM 2123 C C . GLY A 1 288 ? 23.703 -31.234 -14.523 1 96.44 288 GLY A C 1
ATOM 2124 O O . GLY A 1 288 ? 24.781 -31.156 -13.93 1 96.44 288 GLY A O 1
ATOM 2125 N N . LEU A 1 289 ? 23.047 -30.188 -14.906 1 96.75 289 LEU A N 1
ATOM 2126 C CA . LEU A 1 289 ? 23.578 -28.844 -14.711 1 96.75 289 LEU A CA 1
ATOM 2127 C C . LEU A 1 289 ? 22.938 -28.172 -13.492 1 96.75 289 LEU A C 1
ATOM 2129 O O . LEU A 1 289 ? 21.844 -28.547 -13.086 1 96.75 289 LEU A O 1
ATOM 2133 N N . GLU A 1 290 ? 23.672 -27.266 -12.914 1 97.31 290 GLU A N 1
ATOM 2134 C CA . GLU A 1 290 ? 23.109 -26.438 -11.852 1 97.31 290 GLU A CA 1
ATOM 2135 C C . GLU A 1 290 ? 22.047 -25.484 -12.398 1 97.31 290 GLU A C 1
ATOM 2137 O O . GLU A 1 290 ? 22.156 -25 -13.531 1 97.31 290 GLU A O 1
ATOM 2142 N N . THR A 1 291 ? 21.047 -25.234 -11.594 1 97.81 291 THR A N 1
ATOM 2143 C CA . THR A 1 291 ? 19.938 -24.359 -11.969 1 97.81 291 THR A CA 1
ATOM 2144 C C . THR A 1 291 ? 20.453 -23.016 -12.469 1 97.81 291 THR A C 1
ATOM 2146 O O . THR A 1 291 ? 19.984 -22.516 -13.492 1 97.81 291 THR A O 1
ATOM 2149 N N . GLU A 1 292 ? 21.391 -22.406 -11.789 1 97.75 292 GLU A N 1
ATOM 2150 C CA . GLU A 1 292 ? 21.953 -21.109 -12.172 1 97.75 292 GLU A CA 1
ATOM 2151 C C . GLU A 1 292 ? 22.578 -21.172 -13.562 1 97.75 292 GLU A C 1
ATOM 2153 O O . GLU A 1 292 ? 22.469 -20.219 -14.336 1 97.75 292 GLU A O 1
ATOM 2158 N N . THR A 1 293 ? 23.25 -22.203 -13.828 1 97.25 293 THR A N 1
ATOM 2159 C CA . THR A 1 293 ? 23.875 -22.391 -15.133 1 97.25 293 THR A CA 1
ATOM 2160 C C . THR A 1 293 ? 22.828 -22.438 -16.234 1 97.25 293 THR A C 1
ATOM 2162 O O . THR A 1 293 ? 22.984 -21.828 -17.297 1 97.25 293 THR A O 1
ATOM 2165 N N . VAL A 1 294 ? 21.812 -23.219 -15.969 1 97.31 294 VAL A N 1
ATOM 2166 C CA . VAL A 1 294 ? 20.734 -23.344 -16.953 1 97.31 294 VAL A CA 1
ATOM 2167 C C . VAL A 1 294 ? 20.094 -21.984 -17.188 1 97.31 294 VAL A C 1
ATOM 2169 O O . VAL A 1 294 ? 19.875 -21.578 -18.344 1 97.31 294 VAL A O 1
ATOM 2172 N N . LEU A 1 295 ? 19.812 -21.219 -16.156 1 98 295 LEU A N 1
ATOM 2173 C CA . LEU A 1 295 ? 19.219 -19.891 -16.266 1 98 295 LEU A CA 1
ATOM 2174 C C . LEU A 1 295 ? 20.125 -18.953 -17.047 1 98 295 LEU A C 1
ATOM 2176 O O . LEU A 1 295 ? 19.656 -18.125 -17.828 1 98 295 LEU A O 1
ATOM 2180 N N . GLU A 1 296 ? 21.391 -19.016 -16.828 1 97.81 296 GLU A N 1
ATOM 2181 C CA . GLU A 1 296 ? 22.359 -18.203 -17.547 1 97.81 296 GLU A CA 1
ATOM 2182 C C . GLU A 1 296 ? 22.359 -18.531 -19.031 1 97.81 296 GLU A C 1
ATOM 2184 O O . GLU A 1 296 ? 22.422 -17.625 -19.875 1 97.81 296 GLU A O 1
ATOM 2189 N N . ARG A 1 297 ? 22.344 -19.797 -19.344 1 96.75 297 ARG A N 1
ATOM 2190 C CA . ARG A 1 297 ? 22.312 -20.203 -20.734 1 96.75 297 ARG A CA 1
ATOM 2191 C C . ARG A 1 297 ? 21.062 -19.672 -21.438 1 96.75 297 ARG A C 1
ATOM 2193 O O . ARG A 1 297 ? 21.125 -19.266 -22.609 1 96.75 297 ARG A O 1
ATOM 2200 N N . LEU A 1 298 ? 19.984 -19.766 -20.734 1 97.44 298 LEU A N 1
ATOM 2201 C CA . LEU A 1 298 ? 18.734 -19.234 -21.297 1 97.44 298 LEU A CA 1
ATOM 2202 C C . LEU A 1 298 ? 18.828 -17.734 -21.5 1 97.44 298 LEU A C 1
ATOM 2204 O O . LEU A 1 298 ? 18.438 -17.219 -22.562 1 97.44 298 LEU A O 1
ATOM 2208 N N . ARG A 1 299 ? 19.328 -17.062 -20.484 1 97.56 299 ARG A N 1
ATOM 2209 C CA . ARG A 1 299 ? 19.469 -15.609 -20.562 1 97.56 299 ARG A CA 1
ATOM 2210 C C . ARG A 1 299 ? 20.375 -15.211 -21.719 1 97.56 299 ARG A C 1
ATOM 2212 O O . ARG A 1 299 ? 20.094 -14.227 -22.422 1 97.56 299 ARG A O 1
ATOM 2219 N N . ASP A 1 300 ? 21.406 -15.922 -21.922 1 97.19 300 ASP A N 1
ATOM 2220 C CA . ASP A 1 300 ? 22.328 -15.672 -23.031 1 97.19 300 ASP A CA 1
ATOM 2221 C C . ASP A 1 300 ? 21.625 -15.781 -24.375 1 97.19 300 ASP A C 1
ATOM 2223 O O . ASP A 1 300 ? 22.125 -15.258 -25.375 1 97.19 300 ASP A O 1
ATOM 2227 N N . ARG A 1 301 ? 20.562 -16.5 -24.375 1 96.81 301 ARG A N 1
ATOM 2228 C CA . ARG A 1 301 ? 19.797 -16.656 -25.609 1 96.81 301 ARG A CA 1
ATOM 2229 C C . ARG A 1 301 ? 18.516 -15.828 -25.578 1 96.81 301 ARG A C 1
ATOM 2231 O O . ARG A 1 301 ? 17.547 -16.141 -26.281 1 96.81 301 ARG A O 1
ATOM 2238 N N . ASP A 1 302 ? 18.406 -14.961 -24.656 1 97.56 302 ASP A N 1
ATOM 2239 C CA . ASP A 1 302 ? 17.375 -13.938 -24.562 1 97.56 302 ASP A CA 1
ATOM 2240 C C . ASP A 1 302 ? 16.062 -14.523 -24.078 1 97.56 302 ASP A C 1
ATOM 2242 O O . ASP A 1 302 ? 14.984 -14.086 -24.5 1 97.56 302 ASP A O 1
ATOM 2246 N N . VAL A 1 303 ? 16.141 -15.578 -23.344 1 98.5 303 VAL A N 1
ATOM 2247 C CA . VAL A 1 303 ? 14.977 -16.156 -22.672 1 98.5 303 VAL A CA 1
ATOM 2248 C C . VAL A 1 303 ? 15.156 -16.078 -21.156 1 98.5 303 VAL A C 1
ATOM 2250 O O . VAL A 1 303 ? 16.125 -16.609 -20.625 1 98.5 303 VAL A O 1
ATOM 2253 N N . LEU A 1 304 ? 14.219 -15.391 -20.5 1 98.44 304 LEU A N 1
ATOM 2254 C CA . LEU A 1 304 ? 14.281 -15.273 -19.047 1 98.44 304 LEU A CA 1
ATOM 2255 C C . LEU A 1 304 ? 13.281 -16.203 -18.375 1 98.44 304 LEU A C 1
ATOM 2257 O O . LEU A 1 304 ? 12.125 -16.281 -18.797 1 98.44 304 LEU A O 1
ATOM 2261 N N . ALA A 1 305 ? 13.688 -16.969 -17.422 1 98.31 305 ALA A N 1
ATOM 2262 C CA . ALA A 1 305 ? 12.898 -17.844 -16.562 1 98.31 305 ALA A CA 1
ATOM 2263 C C . ALA A 1 305 ? 13.312 -17.688 -15.102 1 98.31 305 ALA A C 1
ATOM 2265 O O . ALA A 1 305 ? 14.242 -16.938 -14.789 1 98.31 305 ALA A O 1
ATOM 2266 N N . SER A 1 306 ? 12.578 -18.312 -14.242 1 97.81 306 SER A N 1
ATOM 2267 C CA . SER A 1 306 ? 12.898 -18.172 -12.82 1 97.81 306 SER A CA 1
ATOM 2268 C C . SER A 1 306 ? 13.188 -19.516 -12.188 1 97.81 306 SER A C 1
ATOM 2270 O O . SER A 1 306 ? 12.609 -20.531 -12.578 1 97.81 306 SER A O 1
ATOM 2272 N N . ALA A 1 307 ? 14.094 -19.469 -11.188 1 97.19 307 ALA A N 1
ATOM 2273 C CA . ALA A 1 307 ? 14.227 -20.625 -10.305 1 97.19 307 ALA A CA 1
ATOM 2274 C C . ALA A 1 307 ? 13.008 -20.766 -9.398 1 97.19 307 ALA A C 1
ATOM 2276 O O . ALA A 1 307 ? 12.539 -19.781 -8.82 1 97.19 307 ALA A O 1
ATOM 2277 N N . PHE A 1 308 ? 12.477 -21.906 -9.32 1 95.75 308 PHE A N 1
ATOM 2278 C CA . PHE A 1 308 ? 11.289 -22.141 -8.516 1 95.75 308 PHE A CA 1
ATOM 2279 C C . PHE A 1 308 ? 11.547 -23.219 -7.469 1 95.75 308 PHE A C 1
ATOM 2281 O O . PHE A 1 308 ? 10.711 -23.453 -6.598 1 95.75 308 PHE A O 1
ATOM 2288 N N . GLY A 1 309 ? 12.617 -23.891 -7.523 1 93.94 309 GLY A N 1
ATOM 2289 C CA . GLY A 1 309 ? 13.18 -24.891 -6.625 1 93.94 309 GLY A CA 1
ATOM 2290 C C . GLY A 1 309 ? 14.633 -25.203 -6.918 1 93.94 309 GLY A C 1
ATOM 2291 O O . GLY A 1 309 ? 15.258 -24.547 -7.754 1 93.94 309 GLY A O 1
ATOM 2292 N N . PRO A 1 310 ? 15.141 -26.172 -6.199 1 95.5 310 PRO A N 1
ATOM 2293 C CA . PRO A 1 310 ? 16.562 -26.5 -6.395 1 95.5 310 PRO A CA 1
ATOM 2294 C C . PRO A 1 310 ? 16.875 -26.922 -7.824 1 95.5 310 PRO A C 1
ATOM 2296 O O . PRO A 1 310 ? 17.938 -26.609 -8.352 1 95.5 310 PRO A O 1
ATOM 2299 N N . THR A 1 311 ? 15.93 -27.641 -8.484 1 97.56 311 THR A N 1
ATOM 2300 C CA . THR A 1 311 ? 16.172 -28.094 -9.844 1 97.56 311 THR A CA 1
ATOM 2301 C C . THR A 1 311 ? 14.984 -27.781 -10.742 1 97.56 311 THR A C 1
ATOM 2303 O O . THR A 1 311 ? 14.836 -28.359 -11.82 1 97.56 311 THR A O 1
ATOM 2306 N N . THR A 1 312 ? 14.078 -26.938 -10.258 1 97.88 312 THR A N 1
ATOM 2307 C CA . THR A 1 312 ? 12.859 -26.641 -11 1 97.88 312 THR A CA 1
ATOM 2308 C C . THR A 1 312 ? 12.859 -25.203 -11.516 1 97.88 312 THR A C 1
ATOM 2310 O O . THR A 1 312 ? 13.125 -24.281 -10.75 1 97.88 312 THR A O 1
ATOM 2313 N N . LEU A 1 313 ? 12.617 -25.047 -12.789 1 98.25 313 LEU A N 1
ATOM 2314 C CA . LEU A 1 313 ? 12.406 -23.734 -13.383 1 98.25 313 LEU A CA 1
ATOM 2315 C C . LEU A 1 313 ? 10.914 -23.453 -13.578 1 98.25 313 LEU A C 1
ATOM 2317 O O . LEU A 1 313 ? 10.133 -24.375 -13.781 1 98.25 313 LEU A O 1
ATOM 2321 N N . ARG A 1 314 ? 10.562 -22.234 -13.445 1 98.56 314 ARG A N 1
ATOM 2322 C CA . ARG A 1 314 ? 9.211 -21.781 -13.766 1 98.56 314 ARG A CA 1
ATOM 2323 C C . ARG A 1 314 ? 9.227 -20.828 -14.961 1 98.56 314 ARG A C 1
ATOM 2325 O O . ARG A 1 314 ? 10.102 -19.969 -15.062 1 98.56 314 ARG A O 1
ATOM 2332 N N . PHE A 1 315 ? 8.383 -21.109 -15.883 1 98.69 315 PHE A N 1
ATOM 2333 C CA . PHE A 1 315 ? 8.07 -20.219 -17 1 98.69 315 PHE A CA 1
ATOM 2334 C C . PHE A 1 315 ? 6.617 -19.766 -16.938 1 98.69 315 PHE A C 1
ATOM 2336 O O . PHE A 1 315 ? 5.711 -20.594 -16.766 1 98.69 315 PHE A O 1
ATOM 2343 N N . CYS A 1 316 ? 6.387 -18.5 -17.047 1 98.69 316 CYS A N 1
ATOM 2344 C CA . CYS A 1 316 ? 5.031 -17.953 -17.016 1 98.69 316 CYS A CA 1
ATOM 2345 C C . CYS A 1 316 ? 4.699 -17.234 -18.312 1 98.69 316 CYS A C 1
ATOM 2347 O O . CYS A 1 316 ? 5.352 -16.25 -18.656 1 98.69 316 CYS A O 1
ATOM 2349 N N . THR A 1 317 ? 3.703 -17.75 -19.047 1 98.81 317 THR A N 1
ATOM 2350 C CA . THR A 1 317 ? 3.242 -17.047 -20.25 1 98.81 317 THR A CA 1
ATOM 2351 C C . THR A 1 317 ? 2.248 -15.945 -19.875 1 98.81 317 THR A C 1
ATOM 2353 O O . THR A 1 317 ? 1.597 -16.016 -18.828 1 98.81 317 THR A O 1
ATOM 2356 N N . HIS A 1 318 ? 2.186 -14.945 -20.641 1 98.62 318 HIS A N 1
ATOM 2357 C CA . HIS A 1 318 ? 1.346 -13.781 -20.375 1 98.62 318 HIS A CA 1
ATOM 2358 C C . HIS A 1 318 ? 1.149 -12.945 -21.641 1 98.62 318 HIS A C 1
ATOM 2360 O O . HIS A 1 318 ? 1.736 -13.242 -22.688 1 98.62 318 HIS A O 1
ATOM 2366 N N . ARG A 1 319 ? 0.406 -11.891 -21.531 1 97.81 319 ARG A N 1
ATOM 2367 C CA . ARG A 1 319 ? -0.124 -11.156 -22.672 1 97.81 319 ARG A CA 1
ATOM 2368 C C . ARG A 1 319 ? 0.993 -10.453 -23.438 1 97.81 319 ARG A C 1
ATOM 2370 O O . ARG A 1 319 ? 0.819 -10.078 -24.594 1 97.81 319 ARG A O 1
ATOM 2377 N N . ASP A 1 320 ? 2.191 -10.258 -22.844 1 97.94 320 ASP A N 1
ATOM 2378 C CA . ASP A 1 320 ? 3.289 -9.57 -23.516 1 97.94 320 ASP A CA 1
ATOM 2379 C C . ASP A 1 320 ? 4.148 -10.562 -24.297 1 97.94 320 ASP A C 1
ATOM 2381 O O . ASP A 1 320 ? 5.133 -10.172 -24.938 1 97.94 320 ASP A O 1
ATOM 2385 N N . VAL A 1 321 ? 3.836 -11.836 -24.297 1 98.12 321 VAL A N 1
ATOM 2386 C CA . VAL A 1 321 ? 4.57 -12.867 -25.031 1 98.12 321 VAL A CA 1
ATOM 2387 C C . VAL A 1 321 ? 3.66 -13.516 -26.062 1 98.12 321 VAL A C 1
ATOM 2389 O O . VAL A 1 321 ? 2.719 -14.234 -25.719 1 98.12 321 VAL A O 1
ATOM 2392 N N . SER A 1 322 ? 3.955 -13.32 -27.312 1 98.12 322 SER A N 1
ATOM 2393 C CA . SER A 1 322 ? 3.156 -13.852 -28.406 1 98.12 322 SER A CA 1
ATOM 2394 C C . SER A 1 322 ? 3.498 -15.312 -28.688 1 98.12 322 SER A C 1
ATOM 2396 O O . SER A 1 322 ? 4.465 -15.844 -28.141 1 98.12 322 SER A O 1
ATOM 2398 N N . ARG A 1 323 ? 2.629 -15.898 -29.484 1 98.44 323 ARG A N 1
ATOM 2399 C CA . ARG A 1 323 ? 2.916 -17.266 -29.938 1 98.44 323 ARG A CA 1
ATOM 2400 C C . ARG A 1 323 ? 4.273 -17.344 -30.625 1 98.44 323 ARG A C 1
ATOM 2402 O O . ARG A 1 323 ? 5.023 -18.297 -30.422 1 98.44 323 ARG A O 1
ATOM 2409 N N . GLU A 1 324 ? 4.59 -16.328 -31.453 1 98.5 324 GLU A N 1
ATOM 2410 C CA . GLU A 1 324 ? 5.879 -16.266 -32.125 1 98.5 324 GLU A CA 1
ATOM 2411 C C . GLU A 1 324 ? 7.031 -16.203 -31.125 1 98.5 324 GLU A C 1
ATOM 2413 O O . GLU A 1 324 ? 8.086 -16.797 -31.344 1 98.5 324 GLU A O 1
ATOM 2418 N N . ASN A 1 325 ? 6.844 -15.375 -30.047 1 98.69 325 ASN A N 1
ATOM 2419 C CA . ASN A 1 325 ? 7.848 -15.328 -29 1 98.69 325 ASN A CA 1
ATOM 2420 C C . ASN A 1 325 ? 8.07 -16.703 -28.375 1 98.69 325 ASN A C 1
ATOM 2422 O O . ASN A 1 325 ? 9.211 -17.078 -28.078 1 98.69 325 ASN A O 1
ATOM 2426 N N . ILE A 1 326 ? 7.012 -17.469 -28.172 1 98.69 326 ILE A N 1
ATOM 2427 C CA . ILE A 1 326 ? 7.102 -18.797 -27.578 1 98.69 326 ILE A CA 1
ATOM 2428 C C . ILE A 1 326 ? 7.879 -19.734 -28.5 1 98.69 326 ILE A C 1
ATOM 2430 O O . ILE A 1 326 ? 8.75 -20.469 -28.047 1 98.69 326 ILE A O 1
ATOM 2434 N N . GLU A 1 327 ? 7.555 -19.688 -29.75 1 98.5 327 GLU A N 1
ATOM 2435 C CA . GLU A 1 327 ? 8.273 -20.5 -30.719 1 98.5 327 GLU A CA 1
ATOM 2436 C C . GLU A 1 327 ? 9.758 -20.156 -30.734 1 98.5 327 GLU A C 1
ATOM 2438 O O . GLU A 1 327 ? 10.609 -21.062 -30.75 1 98.5 327 GLU A O 1
ATOM 2443 N N . ALA A 1 328 ? 10.047 -18.891 -30.719 1 98.38 328 ALA A N 1
ATOM 2444 C CA . ALA A 1 328 ? 11.43 -18.438 -30.688 1 98.38 328 ALA A CA 1
ATOM 2445 C C . ALA A 1 328 ? 12.125 -18.922 -29.422 1 98.38 328 ALA A C 1
ATOM 2447 O O . ALA A 1 328 ? 13.305 -19.281 -29.438 1 98.38 328 ALA A O 1
ATOM 2448 N N . ALA A 1 329 ? 11.406 -18.875 -28.312 1 98.44 329 ALA A N 1
ATOM 2449 C CA . ALA A 1 329 ? 11.961 -19.344 -27.047 1 98.44 329 ALA A CA 1
ATOM 2450 C C . ALA A 1 329 ? 12.297 -20.828 -27.109 1 98.44 329 ALA A C 1
ATOM 2452 O O . ALA A 1 329 ? 13.352 -21.266 -26.641 1 98.44 329 ALA A O 1
ATOM 2453 N N . ILE A 1 330 ? 11.383 -21.594 -27.656 1 97.75 330 ILE A N 1
ATOM 2454 C CA . ILE A 1 330 ? 11.594 -23.031 -27.797 1 97.75 330 ILE A CA 1
ATOM 2455 C C . ILE A 1 330 ? 12.844 -23.297 -28.625 1 97.75 330 ILE A C 1
ATOM 2457 O O . ILE A 1 330 ? 13.695 -24.094 -28.234 1 97.75 330 ILE A O 1
ATOM 2461 N N . ASP A 1 331 ? 12.984 -22.578 -29.719 1 96.81 331 ASP A N 1
ATOM 2462 C CA . ASP A 1 331 ? 14.156 -22.719 -30.578 1 96.81 331 ASP A CA 1
ATOM 2463 C C . ASP A 1 331 ? 15.438 -22.375 -29.812 1 96.81 331 ASP A C 1
ATOM 2465 O O . ASP A 1 331 ? 16.438 -23.094 -29.938 1 96.81 331 ASP A O 1
ATOM 2469 N N . ALA A 1 332 ? 15.375 -21.312 -29.125 1 96.44 332 ALA A N 1
ATOM 2470 C CA . ALA A 1 332 ? 16.531 -20.859 -28.359 1 96.44 332 ALA A CA 1
ATOM 2471 C C . ALA A 1 332 ? 16.922 -21.875 -27.297 1 96.44 332 ALA A C 1
ATOM 2473 O O . ALA A 1 332 ? 18.109 -22.125 -27.078 1 96.44 332 ALA A O 1
ATOM 2474 N N . ILE A 1 333 ? 15.984 -22.469 -26.641 1 95.81 333 ILE A N 1
ATOM 2475 C CA . ILE A 1 333 ? 16.219 -23.438 -25.578 1 95.81 333 ILE A CA 1
ATOM 2476 C C . ILE A 1 333 ? 16.797 -24.719 -26.172 1 95.81 333 ILE A C 1
ATOM 2478 O O . ILE A 1 333 ? 17.75 -25.281 -25.641 1 95.81 333 ILE A O 1
ATOM 2482 N N . GLU A 1 334 ? 16.219 -25.109 -27.25 1 94.38 334 GLU A N 1
ATOM 2483 C CA . GLU A 1 334 ? 16.75 -26.281 -27.953 1 94.38 334 GLU A CA 1
ATOM 2484 C C . GLU A 1 334 ? 18.203 -26.062 -28.344 1 94.38 334 GLU A C 1
ATOM 2486 O O . GLU A 1 334 ? 19.031 -26.969 -28.219 1 94.38 334 GLU A O 1
ATOM 2491 N N . ALA A 1 335 ? 18.469 -24.906 -28.797 1 93.12 335 ALA A N 1
ATOM 2492 C CA . ALA A 1 335 ? 19.828 -24.562 -29.203 1 93.12 335 ALA A CA 1
ATOM 2493 C C . ALA A 1 335 ? 20.766 -24.578 -28 1 93.12 335 ALA A C 1
ATOM 2495 O O . ALA A 1 335 ? 21.938 -24.938 -28.125 1 93.12 335 ALA A O 1
ATOM 2496 N N . ALA A 1 336 ? 20.281 -24.156 -26.906 1 92.5 336 ALA A N 1
ATOM 2497 C CA . ALA A 1 336 ? 21.094 -24.031 -25.703 1 92.5 336 ALA A CA 1
ATOM 2498 C C . ALA A 1 336 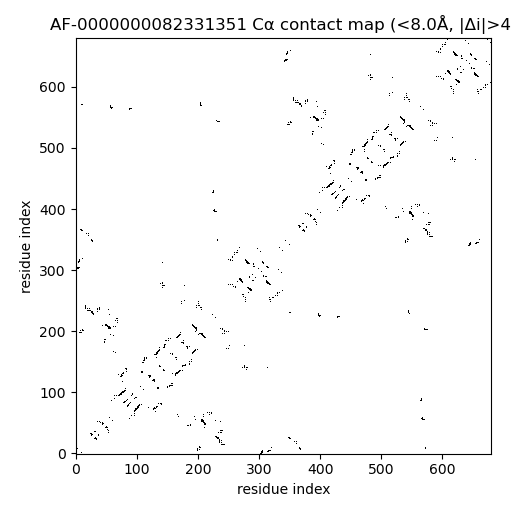? 21.422 -25.406 -25.141 1 92.5 336 ALA A C 1
ATOM 2500 O O . ALA A 1 336 ? 22.453 -25.594 -24.484 1 92.5 336 ALA A O 1
ATOM 2501 N N . PHE A 1 337 ? 20.625 -26.359 -25.359 1 90.69 337 PHE A N 1
ATOM 2502 C CA . PHE A 1 337 ? 20.797 -27.641 -24.688 1 90.69 337 PHE A CA 1
ATOM 2503 C C . PHE A 1 337 ? 20.906 -28.781 -25.703 1 90.69 337 PHE A C 1
ATOM 2505 O O . PHE A 1 337 ? 21.188 -29.922 -25.344 1 90.69 337 PHE A O 1
ATOM 2512 N N . GLY A 1 338 ? 20.406 -28.469 -26.922 1 74.81 338 GLY A N 1
ATOM 2513 C CA . GLY A 1 338 ? 20.547 -29.469 -27.953 1 74.81 338 GLY A CA 1
ATOM 2514 C C . GLY A 1 338 ? 22 -29.859 -28.219 1 74.81 338 GLY A C 1
ATOM 2515 O O . GLY A 1 338 ? 22.906 -29.094 -27.906 1 74.81 338 GLY A O 1
ATOM 2516 N N . ALA A 1 339 ? 22.141 -31.25 -28.203 1 57.03 339 ALA A N 1
ATOM 2517 C CA . ALA A 1 339 ? 23.406 -31.906 -28.516 1 57.03 339 ALA A CA 1
ATOM 2518 C C . ALA A 1 339 ? 24.125 -31.188 -29.672 1 57.03 339 ALA A C 1
ATOM 2520 O O . ALA A 1 339 ? 23.516 -30.938 -30.719 1 57.03 339 ALA A O 1
ATOM 2521 N N . THR A 1 340 ? 25 -30.125 -29.375 1 42.06 340 THR A N 1
ATOM 2522 C CA . THR A 1 340 ? 25.953 -29.891 -30.453 1 42.06 340 THR A CA 1
ATOM 2523 C C . THR A 1 340 ? 26.547 -31.219 -30.938 1 42.06 340 THR A C 1
ATOM 2525 O O . THR A 1 340 ? 26.891 -32.062 -30.125 1 42.06 340 THR A O 1
ATOM 2528 N N . MET B 1 1 ? -17.109 24.703 -6.293 1 92.81 1 MET B N 1
ATOM 2529 C CA . MET B 1 1 ? -16.781 24.203 -4.961 1 92.81 1 MET B CA 1
ATOM 2530 C C . MET B 1 1 ? -15.305 24.406 -4.648 1 92.81 1 MET B C 1
ATOM 2532 O O . MET B 1 1 ? -14.438 24.047 -5.457 1 92.81 1 MET B O 1
ATOM 2536 N N . ILE B 1 2 ? -15.008 25.266 -3.66 1 98.19 2 ILE B N 1
ATOM 2537 C CA . ILE B 1 2 ? -13.648 25.516 -3.186 1 98.19 2 ILE B CA 1
ATOM 2538 C C . ILE B 1 2 ? -13.305 24.531 -2.061 1 98.19 2 ILE B C 1
ATOM 2540 O O . ILE B 1 2 ? -13.836 24.641 -0.953 1 98.19 2 ILE B O 1
ATOM 2544 N N . ASP B 1 3 ? -12.445 23.547 -2.367 1 98.5 3 ASP B N 1
ATOM 2545 C CA . ASP B 1 3 ? -12.141 22.469 -1.426 1 98.5 3 ASP B CA 1
ATOM 2546 C C . ASP B 1 3 ? -10.883 22.797 -0.614 1 98.5 3 ASP B C 1
ATOM 2548 O O . ASP B 1 3 ? -9.766 22.703 -1.128 1 98.5 3 ASP B O 1
ATOM 2552 N N . LEU B 1 4 ? -11.078 23.141 0.651 1 98.75 4 LEU B N 1
ATOM 2553 C CA . LEU B 1 4 ? -9.984 23.484 1.544 1 98.75 4 LEU B CA 1
ATOM 2554 C C . LEU B 1 4 ? -9.828 22.453 2.656 1 98.75 4 LEU B C 1
ATOM 2556 O O . LEU B 1 4 ? -9.203 22.734 3.684 1 98.75 4 LEU B O 1
ATOM 2560 N N . ARG B 1 5 ? -10.453 21.344 2.502 1 98.06 5 ARG B N 1
ATOM 2561 C CA . ARG B 1 5 ? -10.445 20.328 3.539 1 98.06 5 ARG B CA 1
ATOM 2562 C C . ARG B 1 5 ? -9.031 19.828 3.812 1 98.06 5 ARG B C 1
ATOM 2564 O O . ARG B 1 5 ? -8.656 19.609 4.965 1 98.06 5 ARG B O 1
ATOM 2571 N N . SER B 1 6 ? -8.203 19.562 2.707 1 98.06 6 SER B N 1
ATOM 2572 C CA . SER B 1 6 ? -6.863 18.984 2.781 1 98.06 6 SER B CA 1
ATOM 2573 C C . SER B 1 6 ? -6.098 19.188 1.478 1 98.06 6 SER B C 1
ATOM 2575 O O . SER B 1 6 ? -6.703 19.312 0.411 1 98.06 6 SER B O 1
ATOM 2577 N N . ASP B 1 7 ? -4.793 19.219 1.6 1 98.19 7 ASP B N 1
ATOM 2578 C CA . ASP B 1 7 ? -4.016 19.266 0.365 1 98.19 7 ASP B CA 1
ATOM 2579 C C . ASP B 1 7 ? -3.863 17.859 -0.238 1 98.19 7 ASP B C 1
ATOM 2581 O O . ASP B 1 7 ? -3.277 17.703 -1.311 1 98.19 7 ASP B O 1
ATOM 2585 N N . THR B 1 8 ? -4.465 16.812 0.345 1 97.56 8 THR B N 1
ATOM 2586 C CA . THR B 1 8 ? -4.527 15.484 -0.265 1 97.56 8 THR B CA 1
ATOM 2587 C C . THR B 1 8 ? -5.543 15.453 -1.402 1 97.56 8 THR B C 1
ATOM 2589 O O . THR B 1 8 ? -5.555 14.523 -2.209 1 97.56 8 THR B O 1
ATOM 2592 N N . VAL B 1 9 ? -6.379 16.469 -1.53 1 97.81 9 VAL B N 1
ATOM 2593 C CA . VAL B 1 9 ? -7.438 16.469 -2.535 1 97.81 9 VAL B CA 1
ATOM 2594 C C . VAL B 1 9 ? -6.883 16.969 -3.869 1 97.81 9 VAL B C 1
ATOM 2596 O O . VAL B 1 9 ? -7.574 16.938 -4.891 1 97.81 9 VAL B O 1
ATOM 2599 N N . THR B 1 10 ? -5.594 17.438 -3.818 1 97.94 10 THR B N 1
ATOM 2600 C CA . THR B 1 10 ? -4.98 17.922 -5.055 1 97.94 10 THR B CA 1
ATOM 2601 C C . THR B 1 10 ? -5.004 16.828 -6.125 1 97.94 10 THR B C 1
ATOM 2603 O O . THR B 1 10 ? -4.738 15.664 -5.836 1 97.94 10 THR B O 1
ATOM 2606 N N . LYS B 1 11 ? -5.301 17.219 -7.32 1 97.94 11 LYS B N 1
ATOM 2607 C CA . LYS B 1 11 ? -5.328 16.297 -8.453 1 97.94 11 LYS B CA 1
ATOM 2608 C C . LYS B 1 11 ? -4.109 16.484 -9.344 1 97.94 11 LYS B C 1
ATOM 2610 O O . LYS B 1 11 ? -3.539 17.578 -9.414 1 97.94 11 LYS B O 1
ATOM 2615 N N . PRO B 1 12 ? -3.637 15.398 -10 1 98.12 12 PRO B N 1
ATOM 2616 C CA . PRO B 1 12 ? -2.527 15.57 -10.945 1 98.12 12 PRO B CA 1
ATOM 2617 C C . PRO B 1 12 ? -2.877 16.5 -12.094 1 98.12 12 PRO B C 1
ATOM 2619 O O . PRO B 1 12 ? -3.996 16.453 -12.617 1 98.12 12 PRO B O 1
ATOM 2622 N N . ASP B 1 13 ? -1.943 17.391 -12.469 1 97.81 13 ASP B N 1
ATOM 2623 C CA . ASP B 1 13 ? -2.17 18.297 -13.594 1 97.81 13 ASP B CA 1
ATOM 2624 C C . ASP B 1 13 ? -1.896 17.594 -14.922 1 97.81 13 ASP B C 1
ATOM 2626 O O . ASP B 1 13 ? -1.619 16.391 -14.945 1 97.81 13 ASP B O 1
ATOM 2630 N N . ASP B 1 14 ? -2.023 18.312 -16 1 97.94 14 ASP B N 1
ATOM 2631 C CA . ASP B 1 14 ? -1.92 17.734 -17.328 1 97.94 14 ASP B CA 1
ATOM 2632 C C . ASP B 1 14 ? -0.522 17.156 -17.578 1 97.94 14 ASP B C 1
ATOM 2634 O O . ASP B 1 14 ? -0.37 16.125 -18.234 1 97.94 14 ASP B O 1
ATOM 2638 N N . GLU B 1 15 ? 0.486 17.844 -17.109 1 98.31 15 GLU B N 1
ATOM 2639 C CA . GLU B 1 15 ? 1.855 17.375 -17.281 1 98.31 15 GLU B CA 1
ATOM 2640 C C . GLU B 1 15 ? 2.086 16.062 -16.531 1 98.31 15 GLU B C 1
ATOM 2642 O O . GLU B 1 15 ? 2.736 15.156 -17.047 1 98.31 15 GLU B O 1
ATOM 2647 N N . MET B 1 16 ? 1.567 15.969 -15.367 1 98.69 16 MET B N 1
ATOM 2648 C CA . MET B 1 16 ? 1.669 14.75 -14.578 1 98.69 16 MET B CA 1
ATOM 2649 C C . MET B 1 16 ? 0.926 13.602 -15.25 1 98.69 16 MET B C 1
ATOM 2651 O O . MET B 1 16 ? 1.421 12.469 -15.289 1 98.69 16 MET B O 1
ATOM 2655 N N . ARG B 1 17 ? -0.291 13.914 -15.742 1 98.69 17 ARG B N 1
ATOM 2656 C CA . ARG B 1 17 ? -1.079 12.891 -16.422 1 98.69 17 ARG B CA 1
ATOM 2657 C C . ARG B 1 17 ? -0.369 12.391 -17.672 1 98.69 17 ARG B C 1
ATOM 2659 O O . ARG B 1 17 ? -0.365 11.195 -17.969 1 98.69 17 ARG B O 1
ATOM 2666 N N . GLU B 1 18 ? 0.234 13.297 -18.422 1 98.69 18 GLU B N 1
ATOM 2667 C CA . GLU B 1 18 ? 1.002 12.914 -19.609 1 98.69 18 GLU B CA 1
ATOM 2668 C C . GLU B 1 18 ? 2.234 12.094 -19.219 1 98.69 18 GLU B C 1
ATOM 2670 O O . GLU B 1 18 ? 2.582 11.133 -19.906 1 98.69 18 GLU B O 1
ATOM 2675 N N . ALA B 1 19 ? 2.904 12.5 -18.156 1 98.75 19 ALA B N 1
ATOM 2676 C CA . ALA B 1 19 ? 4.055 11.75 -17.672 1 98.75 19 ALA B CA 1
ATOM 2677 C C . ALA B 1 19 ? 3.664 10.32 -17.312 1 98.75 19 ALA B C 1
ATOM 2679 O O . ALA B 1 19 ? 4.414 9.375 -17.578 1 98.75 19 ALA B O 1
ATOM 2680 N N . ALA B 1 20 ? 2.516 10.148 -16.719 1 98.69 20 ALA B N 1
ATOM 2681 C CA . ALA B 1 20 ? 2.018 8.82 -16.406 1 98.69 20 ALA B CA 1
ATOM 2682 C C . ALA B 1 20 ? 1.821 7.988 -17.672 1 98.69 20 ALA B C 1
ATOM 2684 O O . ALA B 1 20 ? 2.227 6.824 -17.719 1 98.69 20 ALA B O 1
ATOM 2685 N N . ARG B 1 21 ? 1.194 8.562 -18.625 1 98.62 21 ARG B N 1
ATOM 2686 C CA . ARG B 1 21 ? 0.852 7.867 -19.875 1 98.62 21 ARG B CA 1
ATOM 2687 C C . ARG B 1 21 ? 2.104 7.375 -20.578 1 98.62 21 ARG B C 1
ATOM 2689 O O . ARG B 1 21 ? 2.104 6.293 -21.172 1 98.62 21 ARG B O 1
ATOM 2696 N N . THR B 1 22 ? 3.186 8.125 -20.469 1 98.5 22 THR B N 1
ATOM 2697 C CA . THR B 1 22 ? 4.344 7.855 -21.312 1 98.5 22 THR B CA 1
ATOM 2698 C C . THR B 1 22 ? 5.484 7.258 -20.484 1 98.5 22 THR B C 1
ATOM 2700 O O . THR B 1 22 ? 6.559 6.973 -21.031 1 98.5 22 THR B O 1
ATOM 2703 N N . ALA B 1 23 ? 5.266 7.078 -19.25 1 98.5 23 ALA B N 1
ATOM 2704 C CA . ALA B 1 23 ? 6.316 6.621 -18.344 1 98.5 23 ALA B CA 1
ATOM 2705 C C . ALA B 1 23 ? 6.91 5.301 -18.812 1 98.5 23 ALA B C 1
ATOM 2707 O O . ALA B 1 23 ? 6.18 4.398 -19.234 1 98.5 23 ALA B O 1
ATOM 2708 N N . GLU B 1 24 ? 8.273 5.215 -18.828 1 98.44 24 GLU B N 1
ATOM 2709 C CA . GLU B 1 24 ? 8.891 3.895 -18.891 1 98.44 24 GLU B CA 1
ATOM 2710 C C . GLU B 1 24 ? 8.617 3.084 -17.641 1 98.44 24 GLU B C 1
ATOM 2712 O O . GLU B 1 24 ? 8.75 3.598 -16.516 1 98.44 24 GLU B O 1
ATOM 2717 N N . VAL B 1 25 ? 8.188 1.846 -17.859 1 98.19 25 VAL B N 1
ATOM 2718 C CA . VAL B 1 25 ? 7.809 1.057 -16.688 1 98.19 25 VAL B CA 1
ATOM 2719 C C . VAL B 1 25 ? 8.547 -0.279 -16.703 1 98.19 25 VAL B C 1
ATOM 2721 O O . VAL B 1 25 ? 9.141 -0.653 -17.719 1 98.19 25 VAL B O 1
ATOM 2724 N N . GLY B 1 26 ? 8.641 -0.916 -15.617 1 97.19 26 GLY B N 1
ATOM 2725 C CA . GLY B 1 26 ? 9.109 -2.248 -15.266 1 97.19 26 GLY B CA 1
ATOM 2726 C C . GLY B 1 26 ? 8.594 -2.732 -13.93 1 97.19 26 GLY B C 1
ATOM 2727 O O . GLY B 1 26 ? 7.895 -2.002 -13.227 1 97.19 26 GLY B O 1
ATOM 2728 N N . ASP B 1 27 ? 8.844 -3.926 -13.641 1 96.75 27 ASP B N 1
ATOM 2729 C CA . ASP B 1 27 ? 8.398 -4.453 -12.352 1 96.75 27 ASP B CA 1
ATOM 2730 C C . ASP B 1 27 ? 9.25 -3.906 -11.211 1 96.75 27 ASP B C 1
ATOM 2732 O O . ASP B 1 27 ? 10.406 -4.305 -11.047 1 96.75 27 ASP B O 1
ATOM 2736 N N . ASP B 1 28 ? 8.633 -3.074 -10.375 1 96.94 28 ASP B N 1
ATOM 2737 C CA . ASP B 1 28 ? 9.328 -2.406 -9.281 1 96.94 28 ASP B CA 1
ATOM 2738 C C . ASP B 1 28 ? 9.75 -3.406 -8.203 1 96.94 28 ASP B C 1
ATOM 2740 O O . ASP B 1 28 ? 10.758 -3.213 -7.531 1 96.94 28 ASP B O 1
ATOM 2744 N N . VAL B 1 29 ? 8.992 -4.438 -7.949 1 95 29 VAL B N 1
ATOM 2745 C CA . VAL B 1 29 ? 9.328 -5.438 -6.941 1 95 29 VAL B CA 1
ATOM 2746 C C . VAL B 1 29 ? 10.625 -6.145 -7.324 1 95 29 VAL B C 1
ATOM 2748 O O . VAL B 1 29 ? 11.414 -6.516 -6.453 1 95 29 VAL B O 1
ATOM 2751 N N . TYR B 1 30 ? 10.898 -6.258 -8.664 1 94.62 30 TYR B N 1
ATOM 2752 C CA . TYR B 1 30 ? 12.156 -6.805 -9.164 1 94.62 30 TYR B CA 1
ATOM 2753 C C . TYR B 1 30 ? 13.242 -5.738 -9.195 1 94.62 30 TYR B C 1
ATOM 2755 O O . TYR B 1 30 ? 14.398 -6.023 -9.531 1 94.62 30 TYR B O 1
ATOM 2763 N N . GLY B 1 31 ? 12.883 -4.477 -8.852 1 96.19 31 GLY B N 1
ATOM 2764 C CA . GLY B 1 31 ? 13.82 -3.369 -8.922 1 96.19 31 GLY B CA 1
ATOM 2765 C C . GLY B 1 31 ? 14.117 -2.928 -10.344 1 96.19 31 GLY B C 1
ATOM 2766 O O . GLY B 1 31 ? 15.148 -2.295 -10.602 1 96.19 31 GLY B O 1
ATOM 2767 N N . GLU B 1 32 ? 13.195 -3.217 -11.273 1 97 32 GLU B N 1
ATOM 2768 C CA . GLU B 1 32 ? 13.5 -3.059 -12.695 1 97 32 GLU B CA 1
ATOM 2769 C C . GLU B 1 32 ? 12.688 -1.921 -13.312 1 97 32 GLU B C 1
ATOM 2771 O O . GLU B 1 32 ? 12.672 -1.756 -14.531 1 97 32 GLU B O 1
ATOM 2776 N N . ASP B 1 33 ? 11.945 -1.125 -12.555 1 98.56 33 ASP B N 1
ATOM 2777 C CA . ASP B 1 33 ? 11.211 0.026 -13.078 1 98.56 33 ASP B CA 1
ATOM 2778 C C . ASP B 1 33 ? 12.109 1.262 -13.141 1 98.56 33 ASP B C 1
ATOM 2780 O O . ASP B 1 33 ? 12.469 1.835 -12.109 1 98.56 33 ASP B O 1
ATOM 2784 N N . PRO B 1 34 ? 12.508 1.663 -14.281 1 98.56 34 PRO B N 1
ATOM 2785 C CA . PRO B 1 34 ? 13.477 2.752 -14.391 1 98.56 34 PRO B CA 1
ATOM 2786 C C . PRO B 1 34 ? 12.938 4.082 -13.867 1 98.56 34 PRO B C 1
ATOM 2788 O O . PRO B 1 34 ? 13.688 4.883 -13.312 1 98.56 34 PRO B O 1
ATOM 2791 N N . THR B 1 35 ? 11.672 4.316 -14.062 1 98.88 35 THR B N 1
ATOM 2792 C CA . THR B 1 35 ? 11.062 5.562 -13.602 1 98.88 35 THR B CA 1
ATOM 2793 C C . THR B 1 35 ? 11.039 5.621 -12.078 1 98.88 35 THR B C 1
ATOM 2795 O O . THR B 1 35 ? 11.312 6.668 -11.484 1 98.88 35 THR B O 1
ATOM 2798 N N . VAL B 1 36 ? 10.742 4.473 -11.414 1 98.88 36 VAL B N 1
ATOM 2799 C CA . VAL B 1 36 ? 10.773 4.41 -9.961 1 98.88 36 VAL B CA 1
ATOM 2800 C C . VAL B 1 36 ? 12.203 4.648 -9.461 1 98.88 36 VAL B C 1
ATOM 2802 O O . VAL B 1 36 ? 12.414 5.398 -8.508 1 98.88 36 VAL B O 1
ATOM 2805 N N . ASN B 1 37 ? 13.102 4.023 -10.117 1 98.88 37 ASN B N 1
ATOM 2806 C CA . ASN B 1 37 ? 14.5 4.184 -9.734 1 98.88 37 ASN B CA 1
ATOM 2807 C C . ASN B 1 37 ? 14.945 5.637 -9.836 1 98.88 37 ASN B C 1
ATOM 2809 O O . ASN B 1 37 ? 15.664 6.133 -8.961 1 98.88 37 ASN B O 1
ATOM 2813 N N . GLU B 1 38 ? 14.531 6.293 -10.891 1 98.88 38 GLU B N 1
ATOM 2814 C CA . GLU B 1 38 ? 14.867 7.707 -11.047 1 98.88 38 GLU B CA 1
ATOM 2815 C C . GLU B 1 38 ? 14.219 8.547 -9.945 1 98.88 38 GLU B C 1
ATOM 2817 O O . GLU B 1 38 ? 14.859 9.43 -9.375 1 98.88 38 GLU B O 1
ATOM 2822 N N . LEU B 1 39 ? 12.977 8.289 -9.641 1 98.94 39 LEU B N 1
ATOM 2823 C CA . LEU B 1 39 ? 12.289 9.008 -8.578 1 98.94 39 LEU B CA 1
ATOM 2824 C C . LEU B 1 39 ? 13 8.828 -7.238 1 98.94 39 LEU B C 1
ATOM 2826 O O . LEU B 1 39 ? 13.172 9.789 -6.484 1 98.94 39 LEU B O 1
ATOM 2830 N N . GLU B 1 40 ? 13.336 7.574 -6.949 1 98.94 40 GLU B N 1
ATOM 2831 C CA . GLU B 1 40 ? 14.023 7.285 -5.695 1 98.94 40 GLU B CA 1
ATOM 2832 C C . GLU B 1 40 ? 15.352 8.039 -5.602 1 98.94 40 GLU B C 1
ATOM 2834 O O . GLU B 1 40 ? 15.68 8.602 -4.555 1 98.94 40 GLU B O 1
ATOM 2839 N N . ALA B 1 41 ? 16.031 8.102 -6.668 1 98.88 41 ALA B N 1
ATOM 2840 C CA . ALA B 1 41 ? 17.312 8.812 -6.684 1 98.88 41 ALA B CA 1
ATOM 2841 C C . ALA B 1 41 ? 17.094 10.312 -6.473 1 98.88 41 ALA B C 1
ATOM 2843 O O . ALA B 1 41 ? 17.781 10.93 -5.645 1 98.88 41 ALA B O 1
ATOM 2844 N N . ARG B 1 42 ? 16.203 10.922 -7.184 1 98.88 42 ARG B N 1
ATOM 2845 C CA . ARG B 1 42 ? 15.938 12.359 -7.09 1 98.88 42 ARG B CA 1
ATOM 2846 C C . ARG B 1 42 ? 15.398 12.727 -5.715 1 98.88 42 ARG B C 1
ATOM 2848 O O . ARG B 1 42 ? 15.664 13.812 -5.207 1 98.88 42 ARG B O 1
ATOM 2855 N N . ALA B 1 43 ? 14.555 11.867 -5.199 1 98.88 43 ALA B N 1
ATOM 2856 C CA . ALA B 1 43 ? 13.992 12.109 -3.871 1 98.88 43 ALA B CA 1
ATOM 2857 C C . ALA B 1 43 ? 15.078 12.086 -2.801 1 98.88 43 ALA B C 1
ATOM 2859 O O . ALA B 1 43 ? 15.078 12.922 -1.892 1 98.88 43 ALA B O 1
ATOM 2860 N N . ALA B 1 44 ? 15.93 11.055 -2.885 1 98.94 44 ALA B N 1
ATOM 2861 C CA . ALA B 1 44 ? 17.047 10.984 -1.948 1 98.94 44 ALA B CA 1
ATOM 2862 C C . ALA B 1 44 ? 17.891 12.266 -1.997 1 98.94 44 ALA B C 1
ATOM 2864 O O . ALA B 1 44 ? 18.219 12.828 -0.956 1 98.94 44 ALA B O 1
ATOM 2865 N N . ASP B 1 45 ? 18.156 12.758 -3.18 1 98.81 45 ASP B N 1
ATOM 2866 C CA . ASP B 1 45 ? 18.938 13.969 -3.369 1 98.81 45 ASP B CA 1
ATOM 2867 C C . ASP B 1 45 ? 18.219 15.188 -2.789 1 98.81 45 ASP B C 1
ATOM 2869 O O . ASP B 1 45 ? 18.844 16.047 -2.158 1 98.81 45 ASP B O 1
ATOM 2873 N N . ALA B 1 46 ? 16.969 15.242 -2.955 1 98.75 46 ALA B N 1
ATOM 2874 C CA . ALA B 1 46 ? 16.172 16.391 -2.543 1 98.75 46 ALA B CA 1
ATOM 2875 C C . ALA B 1 46 ? 16.219 16.578 -1.029 1 98.75 46 ALA B C 1
ATOM 2877 O O . ALA B 1 46 ? 16.094 17.703 -0.535 1 98.75 46 ALA B O 1
ATOM 2878 N N . VAL B 1 47 ? 16.469 15.461 -0.285 1 98.88 47 VAL B N 1
ATOM 2879 C CA . VAL B 1 47 ? 16.453 15.562 1.17 1 98.88 47 VAL B CA 1
ATOM 2880 C C . VAL B 1 47 ? 17.812 15.195 1.732 1 98.88 47 VAL B C 1
ATOM 2882 O O . VAL B 1 47 ? 17.969 14.969 2.936 1 98.88 47 VAL B O 1
ATOM 2885 N N . GLY B 1 48 ? 18.766 15.094 0.913 1 98.75 48 GLY B N 1
ATOM 2886 C CA . GLY B 1 48 ? 20.156 14.914 1.32 1 98.75 48 GLY B CA 1
ATOM 2887 C C . GLY B 1 48 ? 20.422 13.57 1.973 1 98.75 48 GLY B C 1
ATOM 2888 O O . GLY B 1 48 ? 21.188 13.477 2.938 1 98.75 48 GLY B O 1
ATOM 2889 N N . LYS B 1 49 ? 19.766 12.523 1.578 1 98.94 49 LYS B N 1
ATOM 2890 C CA . LYS B 1 49 ? 20 11.172 2.086 1 98.94 49 LYS B CA 1
ATOM 2891 C C . LYS B 1 49 ? 20.656 10.289 1.024 1 98.94 49 LYS B C 1
ATOM 2893 O O . LYS B 1 49 ? 20.672 10.641 -0.158 1 98.94 49 LYS B O 1
ATOM 2898 N N . ALA B 1 50 ? 21.188 9.18 1.412 1 98.88 50 ALA B N 1
ATOM 2899 C CA . ALA B 1 50 ? 21.953 8.312 0.517 1 98.88 50 ALA B CA 1
ATOM 2900 C C . ALA B 1 50 ? 21.031 7.543 -0.423 1 98.88 50 ALA B C 1
ATOM 2902 O O . ALA B 1 50 ? 21.391 7.254 -1.565 1 98.88 50 ALA B O 1
ATOM 2903 N N . ALA B 1 51 ? 19.828 7.18 0.023 1 98.94 51 ALA B N 1
ATOM 2904 C CA . ALA B 1 51 ? 18.859 6.387 -0.737 1 98.94 51 ALA B CA 1
ATOM 2905 C C . ALA B 1 51 ? 17.438 6.703 -0.306 1 98.94 51 ALA B C 1
ATOM 2907 O O . ALA B 1 51 ? 17.219 7.305 0.749 1 98.94 51 ALA B O 1
ATOM 2908 N N . ALA B 1 52 ? 16.547 6.355 -1.125 1 98.94 52 ALA B N 1
ATOM 2909 C CA . ALA B 1 52 ? 15.117 6.512 -0.824 1 98.94 52 ALA B CA 1
ATOM 2910 C C . ALA B 1 52 ? 14.312 5.348 -1.393 1 98.94 52 ALA B C 1
ATOM 2912 O O . ALA B 1 52 ? 14.789 4.613 -2.258 1 98.94 52 ALA B O 1
ATOM 2913 N N . LEU B 1 53 ? 13.133 5.141 -0.858 1 98.94 53 LEU B N 1
ATOM 2914 C CA . LEU B 1 53 ? 12.195 4.09 -1.232 1 98.94 53 LEU B CA 1
ATOM 2915 C C . LEU B 1 53 ? 10.812 4.672 -1.501 1 98.94 53 LEU B C 1
ATOM 2917 O O . LEU B 1 53 ? 10.273 5.414 -0.676 1 98.94 53 LEU B O 1
ATOM 2921 N N . TYR B 1 54 ? 10.312 4.395 -2.742 1 98.94 54 TYR B N 1
ATOM 2922 C CA . TYR B 1 54 ? 8.938 4.781 -3.059 1 98.94 54 TYR B CA 1
ATOM 2923 C C . TYR B 1 54 ? 7.938 3.891 -2.336 1 98.94 54 TYR B C 1
ATOM 2925 O O . TYR B 1 54 ? 8.039 2.662 -2.393 1 98.94 54 TYR B O 1
ATOM 2933 N N . VAL B 1 55 ? 6.973 4.496 -1.561 1 98.88 55 VAL B N 1
ATOM 2934 C CA . VAL B 1 55 ? 5.969 3.758 -0.797 1 98.88 55 VAL B CA 1
ATOM 2935 C C . VAL B 1 55 ? 4.574 4.273 -1.139 1 98.88 55 VAL B C 1
ATOM 2937 O O . VAL B 1 55 ? 4.418 5.422 -1.568 1 98.88 55 VAL B O 1
ATOM 2940 N N . PRO B 1 56 ? 3.566 3.475 -0.927 1 98.44 56 PRO B N 1
ATOM 2941 C CA . PRO B 1 56 ? 2.203 3.857 -1.299 1 98.44 56 PRO B CA 1
ATOM 2942 C C . PRO B 1 56 ? 1.702 5.078 -0.529 1 98.44 56 PRO B C 1
ATOM 2944 O O . PRO B 1 56 ? 0.871 5.832 -1.036 1 98.44 56 PRO B O 1
ATOM 2947 N N . SER B 1 57 ? 2.131 5.258 0.723 1 98.62 57 SER B N 1
ATOM 2948 C CA . SER B 1 57 ? 1.606 6.344 1.544 1 98.62 57 SER B CA 1
ATOM 2949 C C . SER B 1 57 ? 2.605 6.754 2.621 1 98.62 57 SER B C 1
ATOM 2951 O O . SER B 1 57 ? 3.553 6.02 2.908 1 98.62 57 SER B O 1
ATOM 2953 N N . GLY B 1 58 ? 2.352 7.926 3.15 1 98.62 58 GLY B N 1
ATOM 2954 C CA . GLY B 1 58 ? 3.162 8.383 4.27 1 98.62 58 GLY B CA 1
ATOM 2955 C C . GLY B 1 58 ? 3.01 7.523 5.508 1 98.62 58 GLY B C 1
ATOM 2956 O O . GLY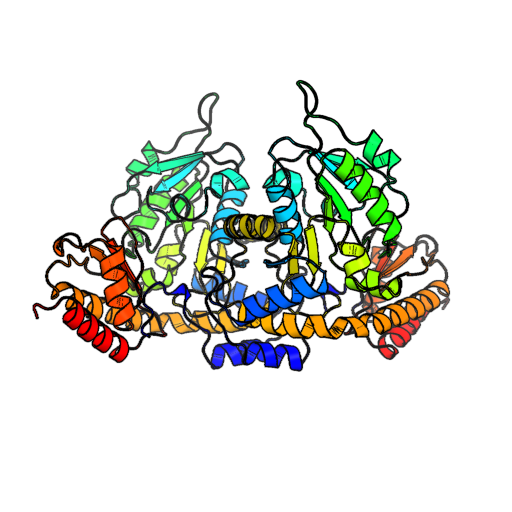 B 1 58 ? 3.984 7.277 6.223 1 98.62 58 GLY B O 1
ATOM 2957 N N . THR B 1 59 ? 1.778 7.078 5.777 1 98.62 59 THR B N 1
ATOM 2958 C CA . THR B 1 59 ? 1.521 6.188 6.902 1 98.62 59 THR B CA 1
ATOM 2959 C C . THR B 1 59 ? 2.402 4.945 6.82 1 98.62 59 THR B C 1
ATOM 2961 O O . THR B 1 59 ? 3.045 4.566 7.801 1 98.62 59 THR B O 1
ATOM 2964 N N . MET B 1 60 ? 2.463 4.332 5.66 1 98.81 60 MET B N 1
ATOM 2965 C CA . MET B 1 60 ? 3.314 3.158 5.516 1 98.81 60 MET B CA 1
ATOM 2966 C C . MET B 1 60 ? 4.781 3.52 5.727 1 98.81 60 MET B C 1
ATOM 2968 O O . MET B 1 60 ? 5.52 2.781 6.379 1 98.81 60 MET B O 1
ATOM 2972 N N . GLY B 1 61 ? 5.215 4.648 5.125 1 98.88 61 GLY B N 1
ATOM 2973 C CA . GLY B 1 61 ? 6.594 5.074 5.293 1 98.88 61 GLY B CA 1
ATOM 2974 C C . GLY B 1 61 ? 7 5.215 6.75 1 98.88 61 GLY B C 1
ATOM 2975 O O . GLY B 1 61 ? 8.062 4.742 7.152 1 98.88 61 GLY B O 1
ATOM 2976 N N . ASN B 1 62 ? 6.168 5.852 7.57 1 98.88 62 ASN B N 1
ATOM 2977 C CA . ASN B 1 62 ? 6.441 6.035 8.992 1 98.88 62 ASN B CA 1
ATOM 2978 C C . ASN B 1 62 ? 6.52 4.695 9.727 1 98.88 62 ASN B C 1
ATOM 2980 O O . ASN B 1 62 ? 7.414 4.488 10.547 1 98.88 62 ASN B O 1
ATOM 2984 N N . GLN B 1 63 ? 5.609 3.846 9.422 1 98.81 63 GLN B N 1
ATOM 2985 C CA . GLN B 1 63 ? 5.551 2.572 10.133 1 98.81 63 GLN B CA 1
ATOM 2986 C C . GLN B 1 63 ? 6.711 1.668 9.742 1 98.81 63 GLN B C 1
ATOM 2988 O O . GLN B 1 63 ? 7.238 0.925 10.57 1 98.81 63 GLN B O 1
ATOM 2993 N N . ILE B 1 64 ? 7.113 1.723 8.43 1 98.88 64 ILE B N 1
ATOM 2994 C CA . ILE B 1 64 ? 8.297 0.99 7.996 1 98.88 64 ILE B CA 1
ATOM 2995 C C . ILE B 1 64 ? 9.523 1.509 8.742 1 98.88 64 ILE B C 1
ATOM 2997 O O . ILE B 1 64 ? 10.336 0.722 9.242 1 98.88 64 ILE B O 1
ATOM 3001 N N . ALA B 1 65 ? 9.641 2.834 8.852 1 98.94 65 ALA B N 1
ATOM 3002 C CA . ALA B 1 65 ? 10.781 3.424 9.539 1 98.94 65 ALA B CA 1
ATOM 3003 C C . ALA B 1 65 ? 10.859 2.943 10.984 1 98.94 65 ALA B C 1
ATOM 3005 O O . ALA B 1 65 ? 11.93 2.557 11.461 1 98.94 65 ALA B O 1
ATOM 3006 N N . ALA B 1 66 ? 9.75 2.967 11.648 1 98.81 66 ALA B N 1
ATOM 3007 C CA . ALA B 1 66 ? 9.711 2.525 13.039 1 98.81 66 ALA B CA 1
ATOM 3008 C C . ALA B 1 66 ? 10.141 1.064 13.164 1 98.81 66 ALA B C 1
ATOM 3010 O O . ALA B 1 66 ? 10.93 0.713 14.047 1 98.81 66 ALA B O 1
ATOM 3011 N N . ARG B 1 67 ? 9.602 0.255 12.305 1 98.5 67 ARG B N 1
ATOM 3012 C CA . ARG B 1 67 ? 9.906 -1.171 12.344 1 98.5 67 ARG B CA 1
ATOM 3013 C C . ARG B 1 67 ? 11.391 -1.421 12.094 1 98.5 67 ARG B C 1
ATOM 3015 O O . ARG B 1 67 ? 11.992 -2.299 12.711 1 98.5 67 ARG B O 1
ATOM 3022 N N . VAL B 1 68 ? 11.992 -0.703 11.195 1 98.81 68 VAL B N 1
ATOM 3023 C CA . VAL B 1 68 ? 13.383 -0.912 10.797 1 98.81 68 VAL B CA 1
ATOM 3024 C C . VAL B 1 68 ? 14.32 -0.423 11.898 1 98.81 68 VAL B C 1
ATOM 3026 O O . VAL B 1 68 ? 15.352 -1.044 12.164 1 98.81 68 VAL B O 1
ATOM 3029 N N . HIS B 1 69 ? 13.953 0.651 12.586 1 98.81 69 HIS B N 1
ATOM 3030 C CA . HIS B 1 69 ? 14.852 1.294 13.539 1 98.81 69 HIS B CA 1
ATOM 3031 C C . HIS B 1 69 ? 14.789 0.607 14.906 1 98.81 69 HIS B C 1
ATOM 3033 O O . HIS B 1 69 ? 15.672 0.794 15.742 1 98.81 69 HIS B O 1
ATOM 3039 N N . THR B 1 70 ? 13.734 -0.201 15.141 1 98.5 70 THR B N 1
ATOM 3040 C CA . THR B 1 70 ? 13.508 -0.616 16.531 1 98.5 70 THR B CA 1
ATOM 3041 C C . THR B 1 70 ? 13.422 -2.137 16.625 1 98.5 70 THR B C 1
ATOM 3043 O O . THR B 1 70 ? 13.406 -2.832 15.609 1 98.5 70 THR B O 1
ATOM 3046 N N . GLU B 1 71 ? 13.445 -2.566 17.797 1 97.38 71 GLU B N 1
ATOM 3047 C CA . GLU B 1 71 ? 13.156 -3.953 18.156 1 97.38 71 GLU B CA 1
ATOM 3048 C C . GLU B 1 71 ? 11.844 -4.062 18.938 1 97.38 71 GLU B C 1
ATOM 3050 O O . GLU B 1 71 ? 11.445 -3.119 19.625 1 97.38 71 GLU B O 1
ATOM 3055 N N . ARG B 1 72 ? 11.219 -5.207 18.781 1 95.88 72 ARG B N 1
ATOM 3056 C CA . ARG B 1 72 ? 9.984 -5.473 19.516 1 95.88 72 ARG B CA 1
ATOM 3057 C C . ARG B 1 72 ? 10.156 -5.203 21 1 95.88 72 ARG B C 1
ATOM 3059 O O . ARG B 1 72 ? 11.18 -5.57 21.594 1 95.88 72 ARG B O 1
ATOM 3066 N N . GLY B 1 73 ? 9.133 -4.488 21.594 1 96.62 73 GLY B N 1
ATOM 3067 C CA . GLY B 1 73 ? 9.133 -4.258 23.016 1 96.62 73 GLY B CA 1
ATOM 3068 C C . GLY B 1 73 ? 9.75 -2.928 23.406 1 96.62 73 GLY B C 1
ATOM 3069 O O . GLY B 1 73 ? 9.547 -2.449 24.531 1 96.62 73 GLY B O 1
ATOM 3070 N N . GLN B 1 74 ? 10.406 -2.273 22.469 1 98.06 74 GLN B N 1
ATOM 3071 C CA . GLN B 1 74 ? 11.016 -0.979 22.766 1 98.06 74 GLN B CA 1
ATOM 3072 C C . GLN B 1 74 ? 9.961 0.13 22.766 1 98.06 74 GLN B C 1
ATOM 3074 O O . GLN B 1 74 ? 8.812 -0.098 22.406 1 98.06 74 GLN B O 1
ATOM 3079 N N . GLU B 1 75 ? 10.43 1.277 23.219 1 97.94 75 GLU B N 1
ATOM 3080 C CA . GLU B 1 75 ? 9.578 2.461 23.266 1 97.94 75 GLU B CA 1
ATOM 3081 C C . GLU B 1 75 ? 9.945 3.447 22.156 1 97.94 75 GLU B C 1
ATOM 3083 O O . GLU B 1 75 ? 11.109 3.553 21.781 1 97.94 75 GLU B O 1
ATOM 3088 N N . VAL B 1 76 ? 8.945 4.109 21.656 1 98.44 76 VAL B N 1
ATOM 3089 C CA . VAL B 1 76 ? 9.133 5.238 20.75 1 98.44 76 VAL B CA 1
ATOM 3090 C C . VAL B 1 76 ? 8.648 6.527 21.422 1 98.44 76 VAL B C 1
ATOM 3092 O O . VAL B 1 76 ? 7.609 6.539 22.078 1 98.44 76 VAL B O 1
ATOM 3095 N N . LEU B 1 77 ? 9.492 7.543 21.328 1 98.31 77 LEU B N 1
ATOM 3096 C CA . LEU B 1 77 ? 9.133 8.867 21.828 1 98.31 77 LEU B CA 1
ATOM 3097 C C . LEU B 1 77 ? 8.562 9.734 20.719 1 98.31 77 LEU B C 1
ATOM 3099 O O . LEU B 1 77 ? 9.172 9.859 19.656 1 98.31 77 LEU B O 1
ATOM 3103 N N . ALA B 1 78 ? 7.434 10.297 20.953 1 97.94 78 ALA B N 1
ATOM 3104 C CA . ALA B 1 78 ? 6.793 11.18 19.969 1 97.94 78 ALA B CA 1
ATOM 3105 C C . ALA B 1 78 ? 5.961 12.25 20.672 1 97.94 78 ALA B C 1
ATOM 3107 O O . ALA B 1 78 ? 5.5 12.055 21.797 1 97.94 78 ALA B O 1
ATOM 3108 N N . ASP B 1 79 ? 5.82 13.359 20.016 1 97.5 79 ASP B N 1
ATOM 3109 C CA . ASP B 1 79 ? 4.918 14.383 20.531 1 97.5 79 ASP B CA 1
ATOM 3110 C C . ASP B 1 79 ? 3.475 13.891 20.547 1 97.5 79 ASP B C 1
ATOM 3112 O O . ASP B 1 79 ? 3.037 13.219 19.609 1 97.5 79 ASP B O 1
ATOM 3116 N N . ARG B 1 80 ? 2.707 14.352 21.531 1 96.12 80 ARG B N 1
ATOM 3117 C CA . ARG B 1 80 ? 1.345 13.875 21.75 1 96.12 80 ARG B CA 1
ATOM 3118 C C . ARG B 1 80 ? 0.449 14.219 20.562 1 96.12 80 ARG B C 1
ATOM 3120 O O . ARG B 1 80 ? -0.497 13.484 20.266 1 96.12 80 ARG B O 1
ATOM 3127 N N . GLU B 1 81 ? 0.833 15.242 19.859 1 96.5 81 GLU B N 1
ATOM 3128 C CA . GLU B 1 81 ? -0.026 15.711 18.781 1 96.5 81 GLU B CA 1
ATOM 3129 C C . GLU B 1 81 ? 0.477 15.227 17.422 1 96.5 81 GLU B C 1
ATOM 3131 O O . GLU B 1 81 ? -0.086 15.578 16.391 1 96.5 81 GLU B O 1
ATOM 3136 N N . SER B 1 82 ? 1.521 14.414 17.453 1 97.56 82 SER B N 1
ATOM 3137 C CA . SER B 1 82 ? 2.117 13.984 16.203 1 97.56 82 SER B CA 1
ATOM 3138 C C . SER B 1 82 ? 1.174 13.07 15.422 1 97.56 82 SER B C 1
ATOM 3140 O O . SER B 1 82 ? 0.327 12.398 16.016 1 97.56 82 SER B O 1
ATOM 3142 N N . HIS B 1 83 ? 1.328 13.07 14.125 1 97.88 83 HIS B N 1
ATOM 3143 C CA . HIS B 1 83 ? 0.506 12.281 13.219 1 97.88 83 HIS B CA 1
ATOM 3144 C C . HIS B 1 83 ? 0.593 10.797 13.547 1 97.88 83 HIS B C 1
ATOM 3146 O O . HIS B 1 83 ? -0.411 10.086 13.484 1 97.88 83 HIS B O 1
ATOM 3152 N N . VAL B 1 84 ? 1.732 10.242 13.883 1 98.06 84 VAL B N 1
ATOM 3153 C CA . VAL B 1 84 ? 1.948 8.82 14.133 1 98.06 84 VAL B CA 1
ATOM 3154 C C . VAL B 1 84 ? 1.187 8.391 15.391 1 98.06 84 VAL B C 1
ATOM 3156 O O . VAL B 1 84 ? 0.875 7.211 15.562 1 98.06 84 VAL B O 1
ATOM 3159 N N . VAL B 1 85 ? 0.905 9.359 16.234 1 97.31 85 VAL B N 1
ATOM 3160 C CA . VAL B 1 85 ? 0.152 9.086 17.453 1 97.31 85 VAL B CA 1
ATOM 3161 C C . VAL B 1 85 ? -1.344 9.219 17.188 1 97.31 85 VAL B C 1
ATOM 3163 O O . VAL B 1 85 ? -2.129 8.336 17.531 1 97.31 85 VAL B O 1
ATOM 3166 N N . LYS B 1 86 ? -1.718 10.25 16.422 1 96 86 LYS B N 1
ATOM 3167 C CA . LYS B 1 86 ? -3.119 10.648 16.344 1 96 86 LYS B CA 1
ATOM 3168 C C . LYS B 1 86 ? -3.828 9.961 15.18 1 96 86 LYS B C 1
ATOM 3170 O O . LYS B 1 86 ? -5.027 9.688 15.25 1 96 86 LYS B O 1
ATOM 3175 N N . TYR B 1 87 ? -3.072 9.648 14.102 1 95.88 87 TYR B N 1
ATOM 3176 C CA . TYR B 1 87 ? -3.828 9.453 12.867 1 95.88 87 TYR B CA 1
ATOM 3177 C C . TYR B 1 87 ? -3.371 8.203 12.141 1 95.88 87 TYR B C 1
ATOM 3179 O O . TYR B 1 87 ? -3.658 8.023 10.953 1 95.88 87 TYR B O 1
ATOM 3187 N N . GLU B 1 88 ? -2.68 7.305 12.773 1 96.81 88 GLU B N 1
ATOM 3188 C CA . GLU B 1 88 ? -2.215 6.109 12.078 1 96.81 88 GLU B CA 1
ATOM 3189 C C . GLU B 1 88 ? -2.736 4.844 12.742 1 96.81 88 GLU B C 1
ATOM 3191 O O . GLU B 1 88 ? -2.119 3.779 12.641 1 96.81 88 GLU B O 1
ATOM 3196 N N . LEU B 1 89 ? -3.744 4.918 13.5 1 96.38 89 LEU B N 1
ATOM 3197 C CA . LEU B 1 89 ? -4.523 3.807 14.039 1 96.38 89 LEU B CA 1
ATOM 3198 C C . LEU B 1 89 ? -3.656 2.898 14.898 1 96.38 89 LEU B C 1
ATOM 3200 O O . LEU B 1 89 ? -3.76 1.672 14.812 1 96.38 89 LEU B O 1
ATOM 3204 N N . GLY B 1 90 ? -2.738 3.547 15.672 1 96.75 90 GLY B N 1
ATOM 3205 C CA . GLY B 1 90 ? -1.888 2.76 16.547 1 96.75 90 GLY B CA 1
ATOM 3206 C C . GLY B 1 90 ? -0.928 1.856 15.797 1 96.75 90 GLY B C 1
ATOM 3207 O O . GLY B 1 90 ? -0.542 0.798 16.297 1 96.75 90 GLY B O 1
ATOM 3208 N N . GLY B 1 91 ? -0.599 2.229 14.625 1 97.19 91 GLY B N 1
ATOM 3209 C CA . GLY B 1 91 ? 0.211 1.4 13.75 1 97.19 91 GLY B CA 1
ATOM 3210 C C . GLY B 1 91 ? 1.562 1.044 14.344 1 97.19 91 GLY B C 1
ATOM 3211 O O . GLY B 1 91 ? 2.074 -0.054 14.117 1 97.19 91 GLY B O 1
ATOM 3212 N N . LEU B 1 92 ? 2.168 1.945 15.125 1 97.69 92 LEU B N 1
ATOM 3213 C CA . LEU B 1 92 ? 3.469 1.677 15.727 1 97.69 92 LEU B CA 1
ATOM 3214 C C . LEU B 1 92 ? 3.395 0.479 16.672 1 97.69 92 LEU B C 1
ATOM 3216 O O . LEU B 1 92 ? 4.289 -0.368 16.672 1 97.69 92 LEU B O 1
ATOM 3220 N N . ALA B 1 93 ? 2.344 0.423 17.453 1 96.62 93 ALA B N 1
ATOM 3221 C CA . ALA B 1 93 ? 2.143 -0.707 18.344 1 96.62 93 ALA B CA 1
ATOM 3222 C C . ALA B 1 93 ? 1.785 -1.972 17.578 1 96.62 93 ALA B C 1
ATOM 3224 O O . ALA B 1 93 ? 2.316 -3.049 17.859 1 96.62 93 ALA B O 1
ATOM 3225 N N . GLN B 1 94 ? 0.988 -1.867 16.656 1 95.75 94 GLN B N 1
ATOM 3226 C CA . GLN B 1 94 ? 0.421 -3.035 15.984 1 95.75 94 GLN B CA 1
ATOM 3227 C C . GLN B 1 94 ? 1.423 -3.656 15.016 1 95.75 94 GLN B C 1
ATOM 3229 O O . GLN B 1 94 ? 1.467 -4.879 14.859 1 95.75 94 GLN B O 1
ATOM 3234 N N . HIS B 1 95 ? 2.281 -2.859 14.375 1 96.06 95 HIS B N 1
ATOM 3235 C CA . HIS B 1 95 ? 3.109 -3.375 13.289 1 96.06 95 HIS B CA 1
ATOM 3236 C C . HIS B 1 95 ? 4.562 -3.516 13.727 1 96.06 95 HIS B C 1
ATOM 3238 O O . HIS B 1 95 ? 5.348 -4.215 13.078 1 96.06 95 HIS B O 1
ATOM 3244 N N . ALA B 1 96 ? 4.898 -2.836 14.82 1 96.12 96 ALA B N 1
ATOM 3245 C CA . ALA B 1 96 ? 6.277 -2.92 15.297 1 96.12 96 ALA B CA 1
ATOM 3246 C C . ALA B 1 96 ? 6.332 -3.318 16.766 1 96.12 96 ALA B C 1
ATOM 3248 O O . ALA B 1 96 ? 7.414 -3.467 17.344 1 96.12 96 ALA B O 1
ATOM 3249 N N . ASP B 1 97 ? 5.137 -3.57 17.422 1 96.56 97 ASP B N 1
ATOM 3250 C CA . ASP B 1 97 ? 5.043 -3.975 18.828 1 96.56 97 ASP B CA 1
ATOM 3251 C C . ASP B 1 97 ? 5.758 -2.979 19.734 1 96.56 97 ASP B C 1
ATOM 3253 O O . ASP B 1 97 ? 6.531 -3.371 20.609 1 96.56 97 ASP B O 1
ATOM 3257 N N . LEU B 1 98 ? 5.484 -1.688 19.516 1 98 98 LEU B N 1
ATOM 3258 C CA . LEU B 1 98 ? 6.172 -0.646 20.266 1 98 98 LEU B CA 1
ATOM 3259 C C . LEU B 1 98 ? 5.25 -0.032 21.312 1 98 98 LEU B C 1
ATOM 3261 O O . LEU B 1 98 ? 4.051 0.127 21.078 1 98 98 LEU B O 1
ATOM 3265 N N . GLN B 1 99 ? 5.828 0.301 22.406 1 97.56 99 GLN B N 1
ATOM 3266 C CA . GLN B 1 99 ? 5.168 1.193 23.359 1 97.56 99 GLN B CA 1
ATOM 3267 C C . GLN B 1 99 ? 5.367 2.654 22.969 1 97.56 99 GLN B C 1
ATOM 3269 O O . GLN B 1 99 ? 6.5 3.104 22.781 1 97.56 99 GLN B O 1
ATOM 3274 N N . VAL B 1 100 ? 4.305 3.357 22.844 1 97.19 100 VAL B N 1
ATOM 3275 C CA . VAL B 1 100 ? 4.402 4.77 22.484 1 97.19 100 VAL B CA 1
ATOM 3276 C C . VAL B 1 100 ? 4.344 5.625 23.75 1 97.19 100 VAL B C 1
ATOM 3278 O O . VAL B 1 100 ? 3.367 5.566 24.5 1 97.19 100 VAL B O 1
ATOM 3281 N N . ARG B 1 101 ? 5.363 6.309 23.984 1 96.88 101 ARG B N 1
ATOM 3282 C CA . ARG B 1 101 ? 5.391 7.285 25.062 1 96.88 101 ARG B CA 1
ATOM 3283 C C . ARG B 1 101 ? 5.406 8.711 24.516 1 96.88 101 ARG B C 1
ATOM 3285 O O . ARG B 1 101 ? 6.289 9.07 23.734 1 96.88 101 ARG B O 1
ATOM 3292 N N . THR B 1 102 ? 4.465 9.523 24.984 1 96.19 102 THR B N 1
ATOM 3293 C CA . THR B 1 102 ? 4.297 10.859 24.406 1 96.19 102 THR B CA 1
ATOM 3294 C C . THR B 1 102 ? 4.809 11.93 25.375 1 96.19 102 THR B C 1
ATOM 3296 O O . THR B 1 102 ? 4.98 11.664 26.562 1 96.19 102 THR B O 1
ATOM 3299 N N . TYR B 1 103 ? 5.141 13.016 24.844 1 92.56 103 TYR B N 1
ATOM 3300 C CA . TYR B 1 103 ? 5.43 14.25 25.562 1 92.56 103 TYR B CA 1
ATOM 3301 C C . TYR B 1 103 ? 4.703 15.438 24.938 1 92.56 103 TYR B C 1
ATOM 3303 O O . TYR B 1 103 ? 4.152 15.32 23.844 1 92.56 103 TYR B O 1
ATOM 3311 N N . ASP B 1 104 ? 4.578 16.406 25.734 1 92.19 104 ASP B N 1
ATOM 3312 C CA . ASP B 1 104 ? 4.117 17.688 25.203 1 92.19 104 ASP B CA 1
ATOM 3313 C C . ASP B 1 104 ? 5.293 18.609 24.906 1 92.19 104 ASP B C 1
ATOM 3315 O O . ASP B 1 104 ? 5.887 19.188 25.812 1 92.19 104 ASP B O 1
ATOM 3319 N N . ALA B 1 105 ? 5.57 18.688 23.703 1 92.19 105 ALA B N 1
ATOM 3320 C CA . ALA B 1 105 ? 6.73 19.484 23.312 1 92.19 105 ALA B CA 1
ATOM 3321 C C . ALA B 1 105 ? 6.309 20.891 22.859 1 92.19 105 ALA B C 1
ATOM 3323 O O . ALA B 1 105 ? 5.262 21.062 22.234 1 92.19 105 ALA B O 1
ATOM 3324 N N . ASP B 1 106 ? 7.105 21.828 23.281 1 92.81 106 ASP B N 1
ATOM 3325 C CA . ASP B 1 106 ? 6.922 23.172 22.734 1 92.81 106 ASP B CA 1
ATOM 3326 C C . ASP B 1 106 ? 7.098 23.188 21.219 1 92.81 106 ASP B C 1
ATOM 3328 O O . ASP B 1 106 ? 8.109 22.703 20.703 1 92.81 106 ASP B O 1
ATOM 3332 N N . ARG B 1 107 ? 6.074 23.625 20.531 1 93.81 107 ARG B N 1
ATOM 3333 C CA . ARG B 1 107 ? 6.027 23.719 19.078 1 93.81 107 ARG B CA 1
ATOM 3334 C C . ARG B 1 107 ? 6.297 22.359 18.438 1 93.81 107 ARG B C 1
ATOM 3336 O O . ARG B 1 107 ? 6.918 22.297 17.375 1 93.81 107 ARG B O 1
ATOM 3343 N N . GLY B 1 108 ? 6 21.281 19.094 1 94.25 108 GLY B N 1
ATOM 3344 C CA . GLY B 1 108 ? 5.941 19.953 18.5 1 94.25 108 GLY B CA 1
ATOM 3345 C C . GLY B 1 108 ? 7.277 19.234 18.5 1 94.25 108 GLY B C 1
ATOM 3346 O O . GLY B 1 108 ? 7.371 18.094 18.078 1 94.25 108 GLY B O 1
ATOM 3347 N N . VAL B 1 109 ? 8.406 19.891 18.953 1 96.44 109 VAL B N 1
ATOM 3348 C CA . VAL B 1 109 ? 9.711 19.25 19.016 1 96.44 109 VAL B CA 1
ATOM 3349 C C . VAL B 1 109 ? 10.242 19.328 20.453 1 96.44 109 VAL B C 1
ATOM 3351 O O . VAL B 1 109 ? 10.211 20.391 21.078 1 96.44 109 VAL B O 1
ATOM 3354 N N . PRO B 1 110 ? 10.727 18.234 20.938 1 97.5 110 PRO B N 1
ATOM 3355 C CA . PRO B 1 110 ? 11.234 18.25 22.312 1 97.5 110 PRO B CA 1
ATOM 3356 C C . PRO B 1 110 ? 12.578 18.969 22.438 1 97.5 110 PRO B C 1
ATOM 3358 O O . PRO B 1 110 ? 13.383 18.953 21.516 1 97.5 110 PRO B O 1
ATOM 3361 N N . SER B 1 111 ? 12.766 19.578 23.625 1 97.25 111 SER B N 1
ATOM 3362 C CA . SER B 1 111 ? 14.086 20.094 23.938 1 97.25 111 SER B CA 1
ATOM 3363 C C . SER B 1 111 ? 15.086 18.969 24.172 1 97.25 111 SER B C 1
ATOM 3365 O O . SER B 1 111 ? 14.688 17.828 24.422 1 97.25 111 SER B O 1
ATOM 3367 N N . PRO B 1 112 ? 16.375 19.312 24.062 1 97.81 112 PRO B N 1
ATOM 3368 C CA . PRO B 1 112 ? 17.375 18.297 24.391 1 97.81 112 PRO B CA 1
ATOM 3369 C C . PRO B 1 112 ? 17.172 17.719 25.797 1 97.81 112 PRO B C 1
ATOM 3371 O O . PRO B 1 112 ? 17.344 16.516 26 1 97.81 112 PRO B O 1
ATOM 3374 N N . GLU B 1 113 ? 16.75 18.547 26.703 1 97.12 113 GLU B N 1
ATOM 3375 C CA . GLU B 1 113 ? 16.516 18.109 28.078 1 97.12 113 GLU B CA 1
ATOM 3376 C C . GLU B 1 113 ? 15.336 17.141 28.156 1 97.12 113 GLU B C 1
ATOM 3378 O O . GLU B 1 113 ? 15.383 16.156 28.891 1 97.12 113 GLU B O 1
ATOM 3383 N N . GLN B 1 114 ? 14.305 17.438 27.453 1 97.06 114 GLN B N 1
ATOM 3384 C CA . GLN B 1 114 ? 13.148 16.547 27.406 1 97.06 114 GLN B CA 1
ATOM 3385 C C . GLN B 1 114 ? 13.531 15.188 26.844 1 97.06 114 GLN B C 1
ATOM 3387 O O . GLN B 1 114 ? 13.086 14.156 27.359 1 97.06 114 GLN B O 1
ATOM 3392 N N . VAL B 1 115 ? 14.359 15.203 25.781 1 97.81 115 VAL B N 1
ATOM 3393 C CA . VAL B 1 115 ? 14.82 13.953 25.188 1 97.81 115 VAL B CA 1
ATOM 3394 C C . VAL B 1 115 ? 15.641 13.172 26.203 1 97.81 115 VAL B C 1
ATOM 3396 O O . VAL B 1 115 ? 15.422 11.969 26.406 1 97.81 115 VAL B O 1
ATOM 3399 N N . ALA B 1 116 ? 16.547 13.875 26.875 1 96.62 116 ALA B N 1
ATOM 3400 C CA . ALA B 1 116 ? 17.422 13.242 27.844 1 96.62 116 ALA B CA 1
ATOM 3401 C C . ALA B 1 116 ? 16.641 12.648 29 1 96.62 116 ALA B C 1
ATOM 3403 O O . ALA B 1 116 ? 16.953 11.562 29.484 1 96.62 116 ALA B O 1
ATOM 3404 N N . THR B 1 117 ? 15.641 13.344 29.422 1 96 117 THR B N 1
ATOM 3405 C CA . THR B 1 117 ? 14.844 12.922 30.562 1 96 117 THR B CA 1
ATOM 3406 C C . THR B 1 117 ? 13.898 11.781 30.172 1 96 117 THR B C 1
ATOM 3408 O O . THR B 1 117 ? 13.641 10.891 30.984 1 96 117 THR B O 1
ATOM 3411 N N . ALA B 1 118 ? 13.422 11.852 28.953 1 96.19 118 ALA B N 1
ATOM 3412 C CA . ALA B 1 118 ? 12.422 10.883 28.516 1 96.19 118 ALA B CA 1
ATOM 3413 C C . ALA B 1 118 ? 13.07 9.555 28.141 1 96.19 118 ALA B C 1
ATOM 3415 O O . ALA B 1 118 ? 12.469 8.492 28.328 1 96.19 118 ALA B O 1
ATOM 3416 N N . ARG B 1 119 ? 14.234 9.609 27.656 1 96.62 119 ARG B N 1
ATOM 3417 C CA . ARG B 1 119 ? 14.93 8.398 27.234 1 96.62 119 ARG B CA 1
ATOM 3418 C C . ARG B 1 119 ? 15.148 7.453 28.406 1 96.62 119 ARG B C 1
ATOM 3420 O O . ARG B 1 119 ? 15.539 7.883 29.5 1 96.62 119 ARG B O 1
ATOM 3427 N N . VAL B 1 120 ? 14.898 6.184 28.203 1 96.44 120 VAL B N 1
ATOM 3428 C CA . VAL B 1 120 ? 15.18 5.168 29.203 1 96.44 120 VAL B CA 1
ATOM 3429 C C . VAL B 1 120 ? 16.078 4.082 28.625 1 96.44 120 VAL B C 1
ATOM 3431 O O . VAL B 1 120 ? 15.914 3.711 27.453 1 96.44 120 VAL B O 1
ATOM 3434 N N . ALA B 1 121 ? 16.969 3.605 29.406 1 95.62 121 ALA B N 1
ATOM 3435 C CA . ALA B 1 121 ? 17.797 2.463 29.031 1 95.62 121 ALA B CA 1
ATOM 3436 C C . ALA B 1 121 ? 17.062 1.147 29.266 1 95.62 121 ALA B C 1
ATOM 3438 O O . ALA B 1 121 ? 16.312 1.013 30.25 1 95.62 121 ALA B O 1
ATOM 3439 N N . GLU B 1 122 ? 17.266 0.29 28.391 1 94.94 122 GLU B N 1
ATOM 3440 C CA . GLU B 1 122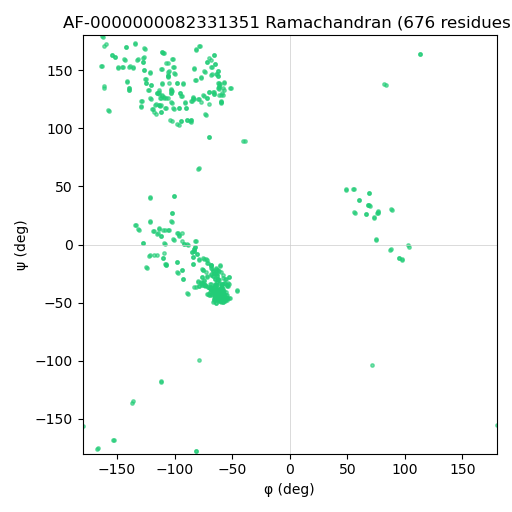 ? 16.672 -1.031 28.594 1 94.94 122 GLU B CA 1
ATOM 3441 C C . GLU B 1 122 ? 17.219 -1.691 29.844 1 94.94 122 GLU B C 1
ATOM 3443 O O . GLU B 1 122 ? 18.422 -1.611 30.125 1 94.94 122 GLU B O 1
ATOM 3448 N N . ASP B 1 123 ? 16.391 -2.25 30.625 1 94.75 123 ASP B N 1
ATOM 3449 C CA . ASP B 1 123 ? 16.75 -3.119 31.734 1 94.75 123 ASP B CA 1
ATOM 3450 C C . ASP B 1 123 ? 15.625 -4.105 32.062 1 94.75 123 ASP B C 1
ATOM 3452 O O . ASP B 1 123 ? 14.742 -4.332 31.219 1 94.75 123 ASP B O 1
ATOM 3456 N N . LEU B 1 124 ? 15.797 -4.762 33.219 1 94.94 124 LEU B N 1
ATOM 3457 C CA . LEU B 1 124 ? 14.828 -5.801 33.562 1 94.94 124 LEU B CA 1
ATOM 3458 C C . LEU B 1 124 ? 13.414 -5.234 33.625 1 94.94 124 LEU B C 1
ATOM 3460 O O . LEU B 1 124 ? 12.453 -5.938 33.312 1 94.94 124 LEU B O 1
ATOM 3464 N N . HIS B 1 125 ? 13.227 -3.922 33.906 1 95.44 125 HIS B N 1
ATOM 3465 C CA . HIS B 1 125 ? 11.922 -3.342 34.188 1 95.44 125 HIS B CA 1
ATOM 3466 C C . HIS B 1 125 ? 11.555 -2.293 33.156 1 95.44 125 HIS B C 1
ATOM 3468 O O . HIS B 1 125 ? 10.406 -1.83 33.094 1 95.44 125 HIS B O 1
ATOM 3474 N N . ARG B 1 126 ? 12.492 -1.932 32.312 1 96.25 126 ARG B N 1
ATOM 3475 C CA . ARG B 1 126 ? 12.273 -0.843 31.359 1 96.25 126 ARG B CA 1
ATOM 3476 C C . ARG B 1 126 ? 12.539 -1.301 29.922 1 96.25 126 ARG B C 1
ATOM 3478 O O . ARG B 1 126 ? 13.547 -1.954 29.656 1 96.25 126 ARG B O 1
ATOM 3485 N N . PRO B 1 127 ? 11.734 -0.909 28.938 1 96.81 127 PRO B N 1
ATOM 3486 C CA . PRO B 1 127 ? 11.797 -1.454 27.578 1 96.81 127 PRO B CA 1
ATOM 3487 C C . PRO B 1 127 ? 12.969 -0.907 26.781 1 96.81 127 PRO B C 1
ATOM 3489 O O . PRO B 1 127 ? 13.422 -1.546 25.828 1 96.81 127 PRO B O 1
ATOM 3492 N N . GLY B 1 128 ? 13.484 0.243 27.203 1 98 128 GLY B N 1
ATOM 3493 C CA . GLY B 1 128 ? 14.461 0.932 26.391 1 98 128 GLY B CA 1
ATOM 3494 C C . GLY B 1 128 ? 13.828 1.766 25.281 1 98 128 GLY B C 1
ATOM 3495 O O . GLY B 1 128 ? 12.836 1.361 24.688 1 98 128 GLY B O 1
ATOM 3496 N N . THR B 1 129 ? 14.391 2.969 25.109 1 98.38 129 THR B N 1
ATOM 3497 C CA . THR B 1 129 ? 13.938 3.83 24.016 1 98.38 129 THR B CA 1
ATOM 3498 C C . THR B 1 129 ? 14.664 3.488 22.719 1 98.38 129 THR B C 1
ATOM 3500 O O . THR B 1 129 ? 15.891 3.559 22.656 1 98.38 129 THR B O 1
ATOM 3503 N N . GLY B 1 130 ? 13.805 3.18 21.703 1 98.62 130 GLY B N 1
ATOM 3504 C CA . GLY B 1 130 ? 14.43 2.699 20.469 1 98.62 130 GLY B CA 1
ATOM 3505 C C . GLY B 1 130 ? 14.336 3.688 19.328 1 98.62 130 GLY B C 1
ATOM 3506 O O . GLY B 1 130 ? 15.031 3.549 18.312 1 98.62 130 GLY B O 1
ATOM 3507 N N . LEU B 1 131 ? 13.508 4.738 19.516 1 98.81 131 LEU B N 1
ATOM 3508 C CA . LEU B 1 131 ? 13.289 5.672 18.406 1 98.81 131 LEU B CA 1
ATOM 3509 C C . LEU B 1 131 ? 12.734 6.996 18.922 1 98.81 131 LEU B C 1
ATOM 3511 O O . LEU B 1 131 ? 11.883 7.016 19.812 1 98.81 131 LEU B O 1
ATOM 3515 N N . LEU B 1 132 ? 13.25 8.078 18.469 1 98.88 132 LEU B N 1
ATOM 3516 C CA . LEU B 1 132 ? 12.633 9.391 18.562 1 98.88 132 LEU B CA 1
ATOM 3517 C C . LEU B 1 132 ? 11.961 9.789 17.266 1 98.88 132 LEU B C 1
ATOM 3519 O O . LEU B 1 132 ? 12.625 9.922 16.234 1 98.88 132 LEU B O 1
ATOM 3523 N N . CYS B 1 133 ? 10.648 9.969 17.281 1 98.69 133 CYS B N 1
ATOM 3524 C CA . CYS B 1 133 ? 9.883 10.383 16.109 1 98.69 133 CYS B CA 1
ATOM 3525 C C . CYS B 1 133 ? 9.531 11.867 16.188 1 98.69 133 CYS B C 1
ATOM 3527 O O . CYS B 1 133 ? 8.891 12.312 17.141 1 98.69 133 CYS B O 1
ATOM 3529 N N . LEU B 1 134 ? 9.953 12.586 15.195 1 98.69 134 LEU B N 1
ATOM 3530 C CA . LEU B 1 134 ? 9.641 14 15.062 1 98.69 134 LEU B CA 1
ATOM 3531 C C . LEU B 1 134 ? 8.703 14.242 13.891 1 98.69 134 LEU B C 1
ATOM 3533 O O . LEU B 1 134 ? 8.492 13.352 13.062 1 98.69 134 LEU B O 1
ATOM 3537 N N . GLU B 1 135 ? 8.117 15.375 13.82 1 98.69 135 GLU B N 1
ATOM 3538 C CA . GLU B 1 135 ? 7.203 15.742 12.742 1 98.69 135 GLU B CA 1
ATOM 3539 C C . GLU B 1 135 ? 7.422 17.188 12.305 1 98.69 135 GLU B C 1
ATOM 3541 O O . GLU B 1 135 ? 7.555 18.078 13.141 1 98.69 135 GLU B O 1
ATOM 3546 N N . ASN B 1 136 ? 7.516 17.438 10.961 1 98.56 136 ASN B N 1
ATOM 3547 C CA . ASN B 1 136 ? 7.711 18.75 10.391 1 98.56 136 ASN B CA 1
ATOM 3548 C C . ASN B 1 136 ? 7.227 18.812 8.938 1 98.56 136 ASN B C 1
ATOM 3550 O O . ASN B 1 136 ? 7.809 18.172 8.062 1 98.56 136 ASN B O 1
ATOM 3554 N N . THR B 1 137 ? 6.199 19.594 8.648 1 98.25 137 THR B N 1
ATOM 3555 C CA . THR B 1 137 ? 5.48 20.5 9.539 1 98.25 137 THR B CA 1
ATOM 3556 C C . THR B 1 137 ? 4.625 19.703 10.531 1 98.25 137 THR B C 1
ATOM 3558 O O . THR B 1 137 ? 4.352 18.531 10.32 1 98.25 137 THR B O 1
ATOM 3561 N N . HIS B 1 138 ? 4.348 20.328 11.586 1 97.44 138 HIS B N 1
ATOM 3562 C CA . HIS B 1 138 ? 3.479 19.688 12.57 1 97.44 138 HIS B CA 1
ATOM 3563 C C . HIS B 1 138 ? 2.008 19.953 12.258 1 97.44 138 HIS B C 1
ATOM 3565 O O . HIS B 1 138 ? 1.482 21.016 12.578 1 97.44 138 HIS B O 1
ATOM 3571 N N . ASN B 1 139 ? 1.297 18.953 11.758 1 96.12 139 ASN B N 1
ATOM 3572 C CA . ASN B 1 139 ? -0.04 19.047 11.188 1 96.12 139 ASN B CA 1
ATOM 3573 C C . ASN B 1 139 ? -1.069 19.484 12.227 1 96.12 139 ASN B C 1
ATOM 3575 O O . ASN B 1 139 ? -1.765 20.484 12.039 1 96.12 139 ASN B O 1
ATOM 3579 N N . ALA B 1 140 ? -1.119 18.875 13.336 1 94.56 140 ALA B N 1
ATOM 3580 C CA . ALA B 1 140 ? -2.162 19.078 14.336 1 94.56 140 ALA B CA 1
ATOM 3581 C C . ALA B 1 140 ? -2.014 20.453 15 1 94.56 140 ALA B C 1
ATOM 3583 O O . ALA B 1 140 ? -2.951 20.938 15.633 1 94.56 140 ALA B O 1
ATOM 3584 N N . ARG B 1 141 ? -0.845 21.078 14.836 1 94.75 141 ARG B N 1
ATOM 3585 C CA . ARG B 1 141 ? -0.604 22.391 15.406 1 94.75 141 ARG B CA 1
ATOM 3586 C C . ARG B 1 141 ? -0.702 23.484 14.344 1 94.75 141 ARG B C 1
ATOM 3588 O O . ARG B 1 141 ? -0.151 24.578 14.508 1 94.75 141 ARG B O 1
ATOM 3595 N N . GLY B 1 142 ? -1.342 23.156 13.266 1 96 142 GLY B N 1
ATOM 3596 C CA . GLY B 1 142 ? -1.616 24.141 12.242 1 96 142 GLY B CA 1
ATOM 3597 C C . GLY B 1 142 ? -0.508 24.266 11.211 1 96 142 GLY B C 1
ATOM 3598 O O . GLY B 1 142 ? -0.238 25.344 10.695 1 96 142 GLY B O 1
ATOM 3599 N N . GLY B 1 143 ? 0.17 23.156 11 1 97.88 143 GLY B N 1
ATOM 3600 C CA . GLY B 1 143 ? 1.241 23.188 10.023 1 97.88 143 GLY B CA 1
ATOM 3601 C C . GLY B 1 143 ? 2.432 24.016 10.461 1 97.88 143 GLY B C 1
ATOM 3602 O O . GLY B 1 143 ? 2.969 24.812 9.672 1 97.88 143 GLY B O 1
ATOM 3603 N N . LEU B 1 144 ? 2.844 23.859 11.688 1 97.44 144 LEU B N 1
ATOM 3604 C CA . LEU B 1 144 ? 3.979 24.594 12.242 1 97.44 144 LEU B CA 1
ATOM 3605 C C . LEU B 1 144 ? 5.273 24.188 11.547 1 97.44 144 LEU B C 1
ATOM 3607 O O . LEU B 1 144 ? 5.547 23 11.367 1 97.44 144 LEU B O 1
ATOM 3611 N N . ALA B 1 145 ? 6.008 25.188 11.109 1 98.44 145 ALA B N 1
ATOM 3612 C CA . ALA B 1 145 ? 7.344 24.953 10.562 1 98.44 145 ALA B CA 1
ATOM 3613 C C . ALA B 1 145 ? 8.406 25.031 11.664 1 98.44 145 ALA B C 1
ATOM 3615 O O . ALA B 1 145 ? 8.609 26.094 12.258 1 98.44 145 ALA B O 1
ATOM 3616 N N . ILE B 1 146 ? 9.078 23.969 11.891 1 98.06 146 ILE B N 1
ATOM 3617 C CA . ILE B 1 146 ? 10.031 23.891 12.992 1 98.06 146 ILE B CA 1
ATOM 3618 C C . ILE B 1 146 ? 11.438 24.219 12.492 1 98.06 146 ILE B C 1
ATOM 3620 O O . ILE B 1 146 ? 11.914 23.609 11.531 1 98.06 146 ILE B O 1
ATOM 3624 N N . ALA B 1 147 ? 12.078 25.078 13.172 1 97.31 147 ALA B N 1
ATOM 3625 C CA . ALA B 1 147 ? 13.414 25.531 12.781 1 97.31 147 ALA B CA 1
ATOM 3626 C C . ALA B 1 147 ? 14.406 24.375 12.789 1 97.31 147 ALA B C 1
ATOM 3628 O O . ALA B 1 147 ? 14.367 23.516 13.672 1 97.31 147 ALA B O 1
ATOM 3629 N N . PRO B 1 148 ? 15.281 24.328 11.789 1 97.81 148 PRO B N 1
ATOM 3630 C CA . PRO B 1 148 ? 16.25 23.25 11.695 1 97.81 148 PRO B CA 1
ATOM 3631 C C . PRO B 1 148 ? 17.094 23.078 12.961 1 97.81 148 PRO B C 1
ATOM 3633 O O . PRO B 1 148 ? 17.438 21.953 13.344 1 97.81 148 PRO B O 1
ATOM 3636 N N . GLU B 1 149 ? 17.406 24.188 13.633 1 97.81 149 GLU B N 1
ATOM 3637 C CA . GLU B 1 149 ? 18.234 24.156 14.82 1 97.81 149 GLU B CA 1
ATOM 3638 C C . GLU B 1 149 ? 17.562 23.391 15.953 1 97.81 149 GLU B C 1
ATOM 3640 O O . GLU B 1 149 ? 18.219 22.719 16.75 1 97.81 149 GLU B O 1
ATOM 3645 N N . ARG B 1 150 ? 16.25 23.531 16.031 1 97.88 150 ARG B N 1
ATOM 3646 C CA . ARG B 1 150 ? 15.508 22.812 17.062 1 97.88 150 ARG B CA 1
ATOM 3647 C C . ARG B 1 150 ? 15.508 21.312 16.781 1 97.88 150 ARG B C 1
ATOM 3649 O O . ARG B 1 150 ? 15.656 20.5 17.688 1 97.88 150 ARG B O 1
ATOM 3656 N N . ILE B 1 151 ? 15.336 20.938 15.508 1 98.25 151 ILE B N 1
ATOM 3657 C CA . ILE B 1 151 ? 15.406 19.547 15.094 1 98.25 151 ILE B CA 1
ATOM 3658 C C . ILE B 1 151 ? 16.781 18.984 15.406 1 98.25 151 ILE B C 1
ATOM 3660 O O . ILE B 1 151 ? 16.906 17.891 15.961 1 98.25 151 ILE B O 1
ATOM 3664 N N . ALA B 1 152 ? 17.797 19.734 15.07 1 98.62 152 ALA B N 1
ATOM 3665 C CA . ALA B 1 152 ? 19.172 19.312 15.281 1 98.62 152 ALA B CA 1
ATOM 3666 C C . ALA B 1 152 ? 19.453 19.094 16.766 1 98.62 152 ALA B C 1
ATOM 3668 O O . ALA B 1 152 ? 20.125 18.125 17.141 1 98.62 152 ALA B O 1
ATOM 3669 N N . ALA B 1 153 ? 18.984 19.984 17.578 1 98.56 153 ALA B N 1
ATOM 3670 C CA . ALA B 1 153 ? 19.234 19.891 19.016 1 98.56 153 ALA B CA 1
ATOM 3671 C C . ALA B 1 153 ? 18.594 18.641 19.594 1 98.56 153 ALA B C 1
ATOM 3673 O O . ALA B 1 153 ? 19.219 17.938 20.406 1 98.56 153 ALA B O 1
ATOM 3674 N N . ALA B 1 154 ? 17.344 18.375 19.25 1 98.56 154 ALA B N 1
ATOM 3675 C CA . ALA B 1 154 ? 16.672 17.172 19.719 1 98.56 154 ALA B CA 1
ATOM 3676 C C . ALA B 1 154 ? 17.375 15.922 19.203 1 98.56 154 ALA B C 1
ATOM 3678 O O . ALA B 1 154 ? 17.562 14.961 19.953 1 98.56 154 ALA B O 1
ATOM 3679 N N . ALA B 1 155 ? 17.766 15.914 17.938 1 98.69 155 ALA B N 1
ATOM 3680 C CA . ALA B 1 155 ? 18.406 14.773 17.312 1 98.69 155 ALA B CA 1
ATOM 3681 C C . ALA B 1 155 ? 19.766 14.492 17.953 1 98.69 155 ALA B C 1
ATOM 3683 O O . ALA B 1 155 ? 20.141 13.328 18.141 1 98.69 155 ALA B O 1
ATOM 3684 N N . GLU B 1 156 ? 20.516 15.516 18.203 1 98.5 156 GLU B N 1
ATOM 3685 C CA . GLU B 1 156 ? 21.812 15.352 18.859 1 98.5 156 GLU B CA 1
ATOM 3686 C C . GLU B 1 156 ? 21.656 14.727 20.25 1 98.5 156 GLU B C 1
ATOM 3688 O O . GLU B 1 156 ? 22.422 13.836 20.609 1 98.5 156 GLU B O 1
ATOM 3693 N N . ALA B 1 157 ? 20.688 15.242 20.953 1 98.56 157 ALA B N 1
ATOM 3694 C CA . ALA B 1 157 ? 20.422 14.672 22.281 1 98.56 157 ALA B CA 1
ATOM 3695 C C . ALA B 1 157 ? 20.094 13.188 22.188 1 98.56 157 ALA B C 1
ATOM 3697 O O . ALA B 1 157 ? 20.484 12.398 23.047 1 98.56 157 ALA B O 1
ATOM 3698 N N . ALA B 1 158 ? 19.312 12.781 21.188 1 98.62 158 ALA B N 1
ATOM 3699 C CA . ALA B 1 158 ? 18.984 11.375 20.969 1 98.62 158 ALA B CA 1
ATOM 3700 C C . ALA B 1 158 ? 20.219 10.57 20.578 1 98.62 158 ALA B C 1
ATOM 3702 O O . ALA B 1 158 ? 20.453 9.484 21.109 1 98.62 158 ALA B O 1
ATOM 3703 N N . ARG B 1 159 ? 20.984 11.086 19.656 1 97.69 159 ARG B N 1
ATOM 3704 C CA . ARG B 1 159 ? 22.188 10.414 19.156 1 97.69 159 ARG B CA 1
ATOM 3705 C C . ARG B 1 159 ? 23.172 10.148 20.281 1 97.69 159 ARG B C 1
ATOM 3707 O O . ARG B 1 159 ? 23.797 9.086 20.328 1 97.69 159 ARG B O 1
ATOM 3714 N N . GLU B 1 160 ? 23.312 11.094 21.141 1 97.69 160 GLU B N 1
ATOM 3715 C CA . GLU B 1 160 ? 24.203 10.953 22.281 1 97.69 160 GLU B CA 1
ATOM 3716 C C . GLU B 1 160 ? 23.781 9.773 23.172 1 97.69 160 GLU B C 1
ATOM 3718 O O . GLU B 1 160 ? 24.578 9.289 23.969 1 97.69 160 GLU B O 1
ATOM 3723 N N . ARG B 1 161 ? 22.641 9.375 23 1 97.5 161 ARG B N 1
ATOM 3724 C CA . ARG B 1 161 ? 22.078 8.305 23.828 1 97.5 161 ARG B CA 1
ATOM 3725 C C . ARG B 1 161 ? 21.781 7.066 22.984 1 97.5 161 ARG B C 1
ATOM 3727 O O . ARG B 1 161 ? 21.016 6.199 23.406 1 97.5 161 ARG B O 1
ATOM 3734 N N . ASP B 1 162 ? 22.219 7.07 21.781 1 97.19 162 ASP B N 1
ATOM 3735 C CA . ASP B 1 162 ? 22.156 5.945 20.844 1 97.19 162 ASP B CA 1
ATOM 3736 C C . ASP B 1 162 ? 20.719 5.66 20.422 1 97.19 162 ASP B C 1
ATOM 3738 O O . ASP B 1 162 ? 20.328 4.5 20.328 1 97.19 162 ASP B O 1
ATOM 3742 N N . VAL B 1 163 ? 19.953 6.66 20.328 1 98.62 163 VAL B N 1
ATOM 3743 C CA . VAL B 1 163 ? 18.578 6.535 19.859 1 98.62 163 VAL B CA 1
ATOM 3744 C C . VAL B 1 163 ? 18.453 7.133 18.453 1 98.62 163 VAL B C 1
ATOM 3746 O O . VAL B 1 163 ? 18.719 8.32 18.266 1 98.62 163 VAL B O 1
ATOM 3749 N N . PRO B 1 164 ? 18.094 6.285 17.453 1 98.88 164 PRO B N 1
ATOM 3750 C CA . PRO B 1 164 ? 17.875 6.848 16.109 1 98.88 164 PRO B CA 1
ATOM 3751 C C . PRO B 1 164 ? 16.688 7.809 16.062 1 98.88 164 PRO B C 1
ATOM 3753 O O . PRO B 1 164 ? 15.797 7.742 16.906 1 98.88 164 PRO B O 1
ATOM 3756 N N . VAL B 1 165 ? 16.734 8.719 15.078 1 98.94 165 VAL B N 1
ATOM 3757 C CA . VAL B 1 165 ? 15.695 9.742 14.938 1 98.94 165 VAL B CA 1
ATOM 3758 C C . VAL B 1 165 ? 15.039 9.625 13.57 1 98.94 165 VAL B C 1
ATOM 3760 O O . VAL B 1 165 ? 15.727 9.602 12.547 1 98.94 165 VAL B O 1
ATOM 3763 N N . HIS B 1 166 ? 13.727 9.508 13.539 1 98.94 166 HIS B N 1
ATOM 3764 C CA . HIS B 1 166 ? 12.914 9.531 12.328 1 98.94 166 HIS B CA 1
ATOM 3765 C C . HIS B 1 166 ? 12.07 10.797 12.258 1 98.94 166 HIS B C 1
ATOM 3767 O O . HIS B 1 166 ? 11.539 11.25 13.273 1 98.94 166 HIS B O 1
ATOM 3773 N N . LEU B 1 167 ? 12.008 11.352 11.078 1 98.94 167 LEU B N 1
ATOM 3774 C CA . LEU B 1 167 ? 11.195 12.539 10.852 1 98.94 167 LEU B CA 1
ATOM 3775 C C . LEU B 1 167 ? 10.008 12.219 9.953 1 98.94 167 LEU B C 1
ATOM 3777 O O . LEU B 1 167 ? 10.188 11.836 8.789 1 98.94 167 LEU B O 1
ATOM 3781 N N . ASP B 1 168 ? 8.836 12.32 10.516 1 98.88 168 ASP B N 1
ATOM 3782 C CA . ASP B 1 168 ? 7.676 12.484 9.648 1 98.88 168 ASP B CA 1
ATOM 3783 C C . ASP B 1 168 ? 7.672 13.867 9 1 98.88 168 ASP B C 1
ATOM 3785 O O . ASP B 1 168 ? 7.133 14.82 9.555 1 98.88 168 ASP B O 1
ATOM 3789 N N . GLY B 1 169 ? 8.25 13.883 7.855 1 98.88 169 GLY B N 1
ATOM 3790 C CA . GLY B 1 169 ? 8.305 15.102 7.07 1 98.88 169 GLY B CA 1
ATOM 3791 C C . GLY B 1 169 ? 7.277 15.148 5.957 1 98.88 169 GLY B C 1
ATOM 3792 O O . GLY B 1 169 ? 7.59 15.531 4.828 1 98.88 169 GLY B O 1
ATOM 3793 N N . ALA B 1 170 ? 6.039 14.719 6.215 1 98.75 170 ALA B N 1
ATOM 3794 C CA . ALA B 1 170 ? 5.023 14.664 5.168 1 98.75 170 ALA B CA 1
ATOM 3795 C C . ALA B 1 170 ? 5.008 15.953 4.348 1 98.75 170 ALA B C 1
ATOM 3797 O O . ALA B 1 170 ? 4.754 15.93 3.143 1 98.75 170 ALA B O 1
ATOM 3798 N N . ARG B 1 171 ? 5.184 17.062 5.012 1 98.88 171 ARG B N 1
ATOM 3799 C CA . ARG B 1 171 ? 5.199 18.375 4.363 1 98.88 171 ARG B CA 1
ATOM 3800 C C . ARG B 1 171 ? 6.52 19.094 4.613 1 98.88 171 ARG B C 1
ATOM 3802 O O . ARG B 1 171 ? 6.539 20.297 4.844 1 98.88 171 ARG B O 1
ATOM 3809 N N . VAL B 1 172 ? 7.656 18.375 4.57 1 98.88 172 VAL B N 1
ATOM 3810 C CA . VAL B 1 172 ? 8.953 18.938 4.918 1 98.88 172 VAL B CA 1
ATOM 3811 C C . VAL B 1 172 ? 9.297 20.078 3.957 1 98.88 172 VAL B C 1
ATOM 3813 O O . VAL B 1 172 ? 9.938 21.047 4.348 1 98.88 172 VAL B O 1
ATOM 3816 N N . PHE B 1 173 ? 8.828 20.031 2.738 1 98.88 173 PHE B N 1
ATOM 3817 C CA . PHE B 1 173 ? 9.109 21.094 1.776 1 98.88 173 PHE B CA 1
ATOM 3818 C C . PHE B 1 173 ? 8.297 22.344 2.092 1 98.88 173 PHE B C 1
ATOM 3820 O O . PHE B 1 173 ? 8.734 23.469 1.805 1 98.88 173 PHE B O 1
ATOM 3827 N N . ASN B 1 174 ? 7.105 22.203 2.666 1 98.88 174 ASN B N 1
ATOM 3828 C CA . ASN B 1 174 ? 6.395 23.359 3.209 1 98.88 174 ASN B CA 1
ATOM 3829 C C . ASN B 1 174 ? 7.188 24.031 4.332 1 98.88 174 ASN B C 1
ATOM 3831 O O . ASN B 1 174 ? 7.273 25.25 4.391 1 98.88 174 ASN B O 1
ATOM 3835 N N . ALA B 1 175 ? 7.73 23.203 5.242 1 98.75 175 ALA B N 1
ATOM 3836 C CA . ALA B 1 175 ? 8.547 23.734 6.332 1 98.75 175 ALA B CA 1
ATOM 3837 C C . ALA B 1 175 ? 9.758 24.5 5.789 1 98.75 175 ALA B C 1
ATOM 3839 O O . ALA B 1 175 ? 10.039 25.625 6.211 1 98.75 175 ALA B O 1
ATOM 3840 N N . ALA B 1 176 ? 10.438 23.859 4.883 1 98.62 176 ALA B N 1
ATOM 3841 C CA . ALA B 1 176 ? 11.617 24.453 4.273 1 98.62 176 ALA B CA 1
ATOM 3842 C C . ALA B 1 176 ? 11.273 25.797 3.615 1 98.62 176 ALA B C 1
ATOM 3844 O O . ALA B 1 176 ? 12 26.781 3.775 1 98.62 176 ALA B O 1
ATOM 3845 N N . THR B 1 177 ? 10.172 25.828 2.865 1 98.62 177 THR B N 1
ATOM 3846 C CA . THR B 1 177 ? 9.719 27.031 2.182 1 98.62 177 THR B CA 1
ATOM 3847 C C . THR B 1 177 ? 9.406 28.141 3.186 1 98.62 177 THR B C 1
ATOM 3849 O O . THR B 1 177 ? 9.812 29.281 3 1 98.62 177 THR B O 1
ATOM 3852 N N . ALA B 1 178 ? 8.734 27.797 4.238 1 98.56 178 ALA B N 1
ATOM 3853 C CA . ALA B 1 178 ? 8.352 28.766 5.262 1 98.56 178 ALA B CA 1
ATOM 3854 C C . ALA B 1 178 ? 9.578 29.344 5.953 1 98.56 178 ALA B C 1
ATOM 3856 O O . ALA B 1 178 ? 9.586 30.516 6.336 1 98.56 178 ALA B O 1
ATOM 3857 N N . LEU B 1 179 ? 10.586 28.516 6.094 1 97.62 179 LEU B N 1
ATOM 3858 C CA . LEU B 1 179 ? 11.789 28.891 6.836 1 97.62 179 LEU B CA 1
ATOM 3859 C C . LEU B 1 179 ? 12.836 29.484 5.902 1 97.62 179 LEU B C 1
ATOM 3861 O O . LEU B 1 179 ? 13.898 29.922 6.355 1 97.62 179 LEU B O 1
ATOM 3865 N N . ASP B 1 180 ? 12.516 29.578 4.652 1 97.31 180 ASP B N 1
ATOM 3866 C CA . ASP B 1 180 ? 13.453 30.047 3.637 1 97.31 180 ASP B CA 1
ATOM 3867 C C . ASP B 1 180 ? 14.805 29.328 3.762 1 97.31 180 ASP B C 1
ATOM 3869 O O . ASP B 1 180 ? 15.844 29.984 3.873 1 97.31 180 ASP B O 1
ATOM 3873 N N . ALA B 1 181 ? 14.742 28.016 3.879 1 97.06 181 ALA B N 1
ATOM 3874 C CA . ALA B 1 181 ? 15.914 27.156 4.012 1 97.06 181 ALA B CA 1
ATOM 3875 C C . ALA B 1 181 ? 15.773 25.922 3.131 1 97.06 181 ALA B C 1
ATOM 3877 O O . ALA B 1 181 ? 14.664 25.5 2.797 1 97.06 181 ALA B O 1
ATOM 3878 N N . PRO B 1 182 ? 16.984 25.391 2.727 1 97.44 182 PRO B N 1
ATOM 3879 C CA . PRO B 1 182 ? 16.891 24.109 2.029 1 97.44 182 PRO B CA 1
ATOM 3880 C C . PRO B 1 182 ? 16.297 23 2.908 1 97.44 182 PRO B C 1
ATOM 3882 O O . PRO B 1 182 ? 16.547 22.969 4.117 1 97.44 182 PRO B O 1
ATOM 3885 N N . ALA B 1 183 ? 15.531 22.109 2.273 1 98.44 183 ALA B N 1
ATOM 3886 C CA . ALA B 1 183 ? 14.945 21 3.018 1 98.44 183 ALA B CA 1
ATOM 3887 C C . ALA B 1 183 ? 16.031 20.188 3.736 1 98.44 183 ALA B C 1
ATOM 3889 O O . ALA B 1 183 ? 15.781 19.641 4.812 1 98.44 183 ALA B O 1
ATOM 3890 N N . THR B 1 184 ? 17.25 20.125 3.211 1 98.69 184 THR B N 1
ATOM 3891 C CA . THR B 1 184 ? 18.359 19.344 3.756 1 98.69 184 THR B CA 1
ATOM 3892 C C . THR B 1 184 ? 18.781 19.875 5.125 1 98.69 184 THR B C 1
ATOM 3894 O O . THR B 1 184 ? 19.281 19.109 5.957 1 98.69 184 THR B O 1
ATOM 3897 N N . ASP B 1 185 ? 18.516 21.172 5.414 1 98.31 185 ASP B N 1
ATOM 3898 C CA . ASP B 1 185 ? 18.797 21.703 6.738 1 98.31 185 ASP B CA 1
ATOM 3899 C C . ASP B 1 185 ? 17.938 21.031 7.805 1 98.31 185 ASP B C 1
ATOM 3901 O O . ASP B 1 185 ? 18.391 20.828 8.938 1 98.31 185 ASP B O 1
ATOM 3905 N N . VAL B 1 186 ? 16.734 20.734 7.379 1 98.19 186 VAL B N 1
ATOM 3906 C CA . VAL B 1 186 ? 15.789 20.109 8.289 1 98.19 186 VAL B CA 1
ATOM 3907 C C . VAL B 1 186 ? 16.094 18.625 8.422 1 98.19 186 VAL B C 1
ATOM 3909 O O . VAL B 1 186 ? 15.969 18.047 9.508 1 98.19 186 VAL B O 1
ATOM 3912 N N . THR B 1 187 ? 16.547 17.969 7.305 1 98.81 187 THR B N 1
ATOM 3913 C CA . THR B 1 187 ? 16.578 16.5 7.273 1 98.81 187 THR B CA 1
ATOM 3914 C C . THR B 1 187 ? 17.984 15.992 7.598 1 98.81 187 THR B C 1
ATOM 3916 O O . THR B 1 187 ? 18.156 14.82 7.945 1 98.81 187 THR B O 1
ATOM 3919 N N . ASP B 1 188 ? 18.984 16.797 7.57 1 98.44 188 ASP B N 1
ATOM 3920 C CA . ASP B 1 188 ? 20.359 16.391 7.773 1 98.44 188 ASP B CA 1
ATOM 3921 C C . ASP B 1 188 ? 20.547 15.75 9.148 1 98.44 188 ASP B C 1
ATOM 3923 O O . ASP B 1 188 ? 21.234 14.734 9.281 1 98.44 188 ASP B O 1
ATOM 3927 N N . PRO B 1 189 ? 19.906 16.297 10.148 1 98.5 189 PRO B N 1
ATOM 3928 C CA . PRO B 1 189 ? 20.219 15.797 11.492 1 98.5 189 PRO B CA 1
ATOM 3929 C C . PRO B 1 189 ? 19.531 14.469 11.797 1 98.5 189 PRO B C 1
ATOM 3931 O O . PRO B 1 189 ? 19.828 13.836 12.805 1 98.5 189 PRO B O 1
ATOM 3934 N N . VAL B 1 190 ? 18.578 14.023 11.008 1 98.88 190 VAL B N 1
ATOM 3935 C CA . VAL B 1 190 ? 17.781 12.844 11.359 1 98.88 190 VAL B CA 1
ATOM 3936 C C . VAL B 1 190 ? 18.281 11.641 10.562 1 98.88 190 VAL B C 1
ATOM 3938 O O . VAL B 1 190 ? 18.922 11.797 9.523 1 98.88 190 VAL B O 1
ATOM 3941 N N . ASP B 1 191 ? 17.984 10.445 11.008 1 98.94 191 ASP B N 1
ATOM 3942 C CA . ASP B 1 191 ? 18.484 9.211 10.406 1 98.94 191 ASP B CA 1
ATOM 3943 C C . ASP B 1 191 ? 17.625 8.812 9.203 1 98.94 191 ASP B C 1
ATOM 3945 O O . ASP B 1 191 ? 18.125 8.227 8.242 1 98.94 191 ASP B O 1
ATOM 3949 N N . SER B 1 192 ? 16.344 9.039 9.281 1 98.94 192 SER B N 1
ATOM 3950 C CA . SER B 1 192 ? 15.43 8.781 8.172 1 98.94 192 SER B CA 1
ATOM 3951 C C . SER B 1 192 ? 14.312 9.812 8.133 1 98.94 192 SER B C 1
ATOM 3953 O O . SER B 1 192 ? 14.016 10.461 9.133 1 98.94 192 SER B O 1
ATOM 3955 N N . VAL B 1 193 ? 13.781 10.031 6.941 1 99 193 VAL B N 1
ATOM 3956 C CA . VAL B 1 193 ? 12.695 10.984 6.75 1 99 193 VAL B CA 1
ATOM 3957 C C . VAL B 1 193 ? 11.68 10.414 5.762 1 99 193 VAL B C 1
ATOM 3959 O O . VAL B 1 193 ? 12.055 9.797 4.762 1 99 193 VAL B O 1
ATOM 3962 N N . MET B 1 194 ? 10.461 10.531 6.105 1 98.94 194 MET B N 1
ATOM 3963 C CA . MET B 1 194 ? 9.336 10.281 5.207 1 98.94 194 MET B CA 1
ATOM 3964 C C . MET B 1 194 ? 8.734 11.594 4.715 1 98.94 194 MET B C 1
ATOM 3966 O O . MET B 1 194 ? 8.562 12.531 5.496 1 98.94 194 MET B O 1
ATOM 3970 N N . PHE B 1 195 ? 8.477 11.742 3.391 1 98.94 195 PHE B N 1
ATOM 3971 C CA . PHE B 1 195 ? 7.73 12.906 2.93 1 98.94 195 PHE B CA 1
ATOM 3972 C C . PHE B 1 195 ? 6.73 12.516 1.847 1 98.94 195 PHE B C 1
ATOM 3974 O O . PHE B 1 195 ? 6.926 11.523 1.14 1 98.94 195 PHE B O 1
ATOM 3981 N N . CYS B 1 196 ? 5.68 13.281 1.743 1 98.81 196 CYS B N 1
ATOM 3982 C CA . CYS B 1 196 ? 4.582 12.953 0.839 1 98.81 196 CYS B CA 1
ATOM 3983 C C . CYS B 1 196 ? 4.781 13.617 -0.518 1 98.81 196 CYS B C 1
ATOM 3985 O O . CYS B 1 196 ? 5.227 14.766 -0.595 1 98.81 196 CYS B O 1
ATOM 3987 N N . LEU B 1 197 ? 4.484 12.867 -1.552 1 98.81 197 LEU B N 1
ATOM 3988 C CA . LEU B 1 197 ? 4.375 13.43 -2.893 1 98.81 197 LEU B CA 1
ATOM 3989 C C . LEU B 1 197 ? 2.932 13.805 -3.211 1 98.81 197 LEU B C 1
ATOM 3991 O O . LEU B 1 197 ? 2.68 14.656 -4.066 1 98.81 197 LEU B O 1
ATOM 3995 N N . SER B 1 198 ? 1.979 13.203 -2.506 1 98.38 198 SER B N 1
ATOM 3996 C CA . SER B 1 198 ? 0.572 13.242 -2.889 1 98.38 198 SER B CA 1
ATOM 3997 C C . SER B 1 198 ? -0.203 14.242 -2.035 1 98.38 198 SER B C 1
ATOM 3999 O O . SER B 1 198 ? -1.388 14.047 -1.758 1 98.38 198 SER B O 1
ATOM 4001 N N . LYS B 1 199 ? 0.373 15.25 -1.507 1 98.12 199 LYS B N 1
ATOM 4002 C CA . LYS B 1 199 ? -0.248 16.375 -0.817 1 98.12 199 LYS B CA 1
ATOM 4003 C C . LYS B 1 199 ? -0.094 17.672 -1.62 1 98.12 199 LYS B C 1
ATOM 4005 O O . LYS B 1 199 ? -0.51 17.734 -2.777 1 98.12 199 LYS B O 1
ATOM 4010 N N . GLY B 1 200 ? 0.576 18.641 -1.106 1 97.38 200 GLY B N 1
ATOM 4011 C CA . GLY B 1 200 ? 0.72 19.922 -1.765 1 97.38 200 GLY B CA 1
ATOM 4012 C C . GLY B 1 200 ? 1.564 19.859 -3.023 1 97.38 200 GLY B C 1
ATOM 4013 O O . GLY B 1 200 ? 1.447 20.719 -3.9 1 97.38 200 GLY B O 1
ATOM 4014 N N . LEU B 1 201 ? 2.414 18.797 -3.16 1 98.44 201 LEU B N 1
ATOM 4015 C CA . LEU B 1 201 ? 3.262 18.656 -4.34 1 98.44 201 LEU B CA 1
ATOM 4016 C C . LEU B 1 201 ? 2.453 18.172 -5.539 1 98.44 201 LEU B C 1
ATOM 4018 O O . LEU B 1 201 ? 2.871 18.328 -6.684 1 98.44 201 LEU B O 1
ATOM 4022 N N . GLY B 1 202 ? 1.42 17.469 -5.266 1 98.44 202 GLY B N 1
ATOM 4023 C CA . GLY B 1 202 ? 0.394 17.328 -6.285 1 98.44 202 GLY B CA 1
ATOM 4024 C C . GLY B 1 202 ? 0.428 15.977 -6.984 1 98.44 202 GLY B C 1
ATOM 4025 O O . GLY B 1 202 ? -0.393 15.703 -7.863 1 98.44 202 GLY B O 1
ATOM 4026 N N . ALA B 1 203 ? 1.396 15.047 -6.652 1 98.69 203 ALA B N 1
ATOM 4027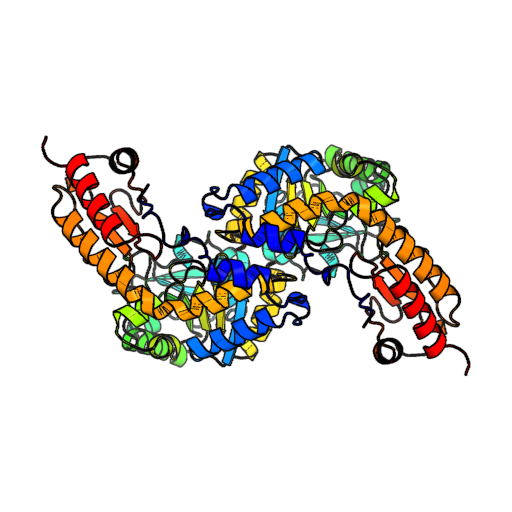 C CA . ALA B 1 203 ? 1.38 13.727 -7.262 1 98.69 203 ALA B CA 1
ATOM 4028 C C . ALA B 1 203 ? 0.102 12.969 -6.902 1 98.69 203 ALA B C 1
ATOM 4030 O O . ALA B 1 203 ? -0.466 13.172 -5.828 1 98.69 203 ALA B O 1
ATOM 4031 N N . PRO B 1 204 ? -0.381 12.109 -7.766 1 98.56 204 PRO B N 1
ATOM 4032 C CA . PRO B 1 204 ? -1.627 11.391 -7.473 1 98.56 204 PRO B CA 1
ATOM 4033 C C . PRO B 1 204 ? -1.475 10.375 -6.348 1 98.56 204 PRO B C 1
ATOM 4035 O O . PRO B 1 204 ? -2.416 10.148 -5.582 1 98.56 204 PRO B O 1
ATOM 4038 N N . VAL B 1 205 ? -0.316 9.711 -6.312 1 98.31 205 VAL B N 1
ATOM 4039 C CA . VAL B 1 205 ? -0.106 8.625 -5.359 1 98.31 205 VAL B CA 1
ATOM 4040 C C . VAL B 1 205 ? 1.327 8.672 -4.832 1 98.31 205 VAL B C 1
ATOM 4042 O O . VAL B 1 205 ? 2.258 8.984 -5.574 1 98.31 205 VAL B O 1
ATOM 4045 N N . GLY B 1 206 ? 1.426 8.398 -3.494 1 98.38 206 GLY B N 1
ATOM 4046 C CA . GLY B 1 206 ? 2.723 7.914 -3.049 1 98.38 206 GLY B CA 1
ATOM 4047 C C . GLY B 1 206 ? 3.443 8.883 -2.137 1 98.38 206 GLY B C 1
ATOM 4048 O O . GLY B 1 206 ? 3.059 10.055 -2.037 1 98.38 206 GLY B O 1
ATOM 4049 N N . SER B 1 207 ? 4.438 8.398 -1.445 1 98.88 207 SER B N 1
ATOM 4050 C CA . SER B 1 207 ? 5.383 9.07 -0.559 1 98.88 207 SER B CA 1
ATOM 4051 C C . SER B 1 207 ? 6.781 8.477 -0.688 1 98.88 207 SER B C 1
ATOM 4053 O O . SER B 1 207 ? 6.977 7.477 -1.386 1 98.88 207 SER B O 1
ATOM 4055 N N . MET B 1 208 ? 7.691 9.133 -0.109 1 98.94 208 MET B N 1
ATOM 4056 C CA . MET B 1 208 ? 9.078 8.68 -0.13 1 98.94 208 MET B CA 1
ATOM 4057 C C . MET B 1 208 ? 9.594 8.445 1.285 1 98.94 208 MET B C 1
ATOM 4059 O O . MET B 1 208 ? 9.273 9.195 2.203 1 98.94 208 MET B O 1
ATOM 4063 N N . LEU B 1 209 ? 10.297 7.383 1.483 1 99 209 LEU B N 1
ATOM 4064 C CA . LEU B 1 209 ? 11.062 7.094 2.691 1 99 209 LEU B CA 1
ATOM 4065 C C . LEU B 1 209 ? 12.562 7.09 2.396 1 99 209 LEU B C 1
ATOM 4067 O O . LEU B 1 209 ? 13.031 6.297 1.576 1 99 209 LEU B O 1
ATOM 4071 N N . ALA B 1 210 ? 13.328 7.961 3.045 1 99 210 ALA B N 1
ATOM 4072 C CA . ALA B 1 210 ? 14.742 8.125 2.691 1 99 210 ALA B CA 1
ATOM 4073 C C . ALA B 1 210 ? 15.633 7.969 3.916 1 99 210 ALA B C 1
ATOM 4075 O O . ALA B 1 210 ? 15.219 8.258 5.039 1 99 210 ALA B O 1
ATOM 4076 N N . GLY B 1 211 ? 16.828 7.508 3.795 1 98.94 211 GLY B N 1
ATOM 4077 C CA . GLY B 1 211 ? 17.844 7.281 4.812 1 98.94 211 GLY B CA 1
ATOM 4078 C C . GLY B 1 211 ? 19.141 6.723 4.246 1 98.94 211 GLY B C 1
ATOM 4079 O O . GLY B 1 211 ? 19.5 7.016 3.107 1 98.94 211 GLY B O 1
ATOM 4080 N N . SER B 1 212 ? 19.891 6.043 5.098 1 98.94 212 SER B N 1
ATOM 4081 C CA . SER B 1 212 ? 21.109 5.379 4.629 1 98.94 212 SER B CA 1
ATOM 4082 C C . SER B 1 212 ? 20.781 4.246 3.662 1 98.94 212 SER B C 1
ATOM 4084 O O . SER B 1 212 ? 19.625 3.809 3.58 1 98.94 212 SER B O 1
ATOM 4086 N N . GLU B 1 213 ? 21.766 3.795 2.904 1 98.81 213 GLU B N 1
ATOM 4087 C CA . GLU B 1 213 ? 21.578 2.668 1.995 1 98.81 213 GLU B CA 1
ATOM 4088 C C . GLU B 1 213 ? 21.141 1.415 2.752 1 98.81 213 GLU B C 1
ATOM 4090 O O . GLU B 1 213 ? 20.25 0.69 2.305 1 98.81 213 GLU B O 1
ATOM 4095 N N . GLU B 1 214 ? 21.797 1.19 3.857 1 98.75 214 GLU B N 1
ATOM 4096 C CA . GLU B 1 214 ? 21.453 0.024 4.668 1 98.75 214 GLU B CA 1
ATOM 4097 C C . GLU B 1 214 ? 20.016 0.099 5.172 1 98.75 214 GLU B C 1
ATOM 4099 O O . GLU B 1 214 ? 19.297 -0.896 5.145 1 98.75 214 GLU B O 1
ATOM 4104 N N . PHE B 1 215 ? 19.625 1.257 5.691 1 98.75 215 PHE B N 1
ATOM 4105 C CA . PHE B 1 215 ? 18.266 1.475 6.156 1 98.75 215 PHE B CA 1
ATOM 4106 C C . PHE B 1 215 ? 17.266 1.192 5.043 1 98.75 215 PHE B C 1
ATOM 4108 O O . PHE B 1 215 ? 16.266 0.485 5.25 1 98.75 215 PHE B O 1
ATOM 4115 N N . VAL B 1 216 ? 17.484 1.708 3.832 1 98.94 216 VAL B N 1
ATOM 4116 C CA . VAL B 1 216 ? 16.547 1.595 2.721 1 98.94 216 VAL B CA 1
ATOM 4117 C C . VAL B 1 216 ? 16.469 0.142 2.254 1 98.94 216 VAL B C 1
ATOM 4119 O O . VAL B 1 216 ? 15.398 -0.332 1.855 1 98.94 216 VAL B O 1
ATOM 4122 N N . GLU B 1 217 ? 17.578 -0.535 2.275 1 98.56 217 GLU B N 1
ATOM 4123 C CA . GLU B 1 217 ? 17.562 -1.955 1.937 1 98.56 217 GLU B CA 1
ATOM 4124 C C . GLU B 1 217 ? 16.641 -2.734 2.871 1 98.56 217 GLU B C 1
ATOM 4126 O O . GLU B 1 217 ? 15.828 -3.539 2.418 1 98.56 217 GLU B O 1
ATOM 4131 N N . ARG B 1 218 ? 16.766 -2.477 4.152 1 98.69 218 ARG B N 1
ATOM 4132 C CA . ARG B 1 218 ? 15.891 -3.121 5.133 1 98.69 218 ARG B CA 1
ATOM 4133 C C . ARG B 1 218 ? 14.445 -2.664 4.965 1 98.69 218 ARG B C 1
ATOM 4135 O O . ARG B 1 218 ? 13.516 -3.467 5.09 1 98.69 218 ARG B O 1
ATOM 4142 N N . ALA B 1 219 ? 14.312 -1.389 4.711 1 98.88 219 ALA B N 1
ATOM 4143 C CA . ALA B 1 219 ? 12.977 -0.827 4.516 1 98.88 219 ALA B CA 1
ATOM 4144 C C . ALA B 1 219 ? 12.258 -1.5 3.35 1 98.88 219 ALA B C 1
ATOM 4146 O O . ALA B 1 219 ? 11.047 -1.712 3.396 1 98.88 219 ALA B O 1
ATOM 4147 N N . ARG B 1 220 ? 12.953 -1.788 2.299 1 98.62 220 ARG B N 1
ATOM 4148 C CA . ARG B 1 220 ? 12.375 -2.432 1.123 1 98.62 220 ARG B CA 1
ATOM 4149 C C . ARG B 1 220 ? 11.781 -3.789 1.479 1 98.62 220 ARG B C 1
ATOM 4151 O O . ARG B 1 220 ? 10.711 -4.148 0.991 1 98.62 220 ARG B O 1
ATOM 4158 N N . ARG B 1 221 ? 12.461 -4.559 2.279 1 98.19 221 ARG B N 1
ATOM 4159 C CA . ARG B 1 221 ? 11.938 -5.852 2.717 1 98.19 221 ARG B CA 1
ATOM 4160 C C . ARG B 1 221 ? 10.664 -5.676 3.535 1 98.19 221 ARG B C 1
ATOM 4162 O O . ARG B 1 221 ? 9.703 -6.438 3.375 1 98.19 221 ARG B O 1
ATOM 4169 N N . VAL B 1 222 ? 10.664 -4.688 4.41 1 98.62 222 VAL B N 1
ATOM 4170 C CA . VAL B 1 222 ? 9.484 -4.43 5.238 1 98.62 222 VAL B CA 1
ATOM 4171 C C . VAL B 1 222 ? 8.328 -3.951 4.363 1 98.62 222 VAL B C 1
ATOM 4173 O O . VAL B 1 222 ? 7.172 -4.289 4.617 1 98.62 222 VAL B O 1
ATOM 4176 N N . ARG B 1 223 ? 8.656 -3.127 3.311 1 98.62 223 ARG B N 1
ATOM 4177 C CA . ARG B 1 223 ? 7.613 -2.729 2.373 1 98.62 223 ARG B CA 1
ATOM 4178 C C . ARG B 1 223 ? 6.949 -3.949 1.742 1 98.62 223 ARG B C 1
ATOM 4180 O O . ARG B 1 223 ? 5.73 -3.979 1.569 1 98.62 223 ARG B O 1
ATOM 4187 N N . LYS B 1 224 ? 7.773 -4.934 1.356 1 97.88 224 LYS B N 1
ATOM 4188 C CA . LYS B 1 224 ? 7.223 -6.172 0.815 1 97.88 224 LYS B CA 1
ATOM 4189 C C . LYS B 1 224 ? 6.316 -6.859 1.83 1 97.88 224 LYS B C 1
ATOM 4191 O O . LYS B 1 224 ? 5.211 -7.297 1.49 1 97.88 224 LYS B O 1
ATOM 4196 N N . LEU B 1 225 ? 6.766 -6.922 3.062 1 98 225 LEU B N 1
ATOM 4197 C CA . LEU B 1 225 ? 5.988 -7.523 4.141 1 98 225 LEU B CA 1
ATOM 4198 C C . LEU B 1 225 ? 4.648 -6.812 4.305 1 98 225 LEU B C 1
ATOM 4200 O O . LEU B 1 225 ? 3.613 -7.465 4.48 1 98 225 LEU B O 1
ATOM 4204 N N . PHE B 1 226 ? 4.664 -5.477 4.16 1 97.94 226 PHE B N 1
ATOM 4205 C CA . PHE B 1 226 ? 3.475 -4.664 4.398 1 97.94 226 PHE B CA 1
ATOM 4206 C C . PHE B 1 226 ? 2.566 -4.664 3.174 1 97.94 226 PHE B C 1
ATOM 4208 O O . PHE B 1 226 ? 1.476 -4.09 3.205 1 97.94 226 PHE B O 1
ATOM 4215 N N . GLY B 1 227 ? 2.979 -5.32 2.123 1 98.06 227 GLY B N 1
ATOM 4216 C CA . GLY B 1 227 ? 2.176 -5.348 0.911 1 98.06 227 GLY B CA 1
ATOM 4217 C C . GLY B 1 227 ? 2.252 -4.059 0.116 1 98.06 227 GLY B C 1
ATOM 4218 O O . GLY B 1 227 ? 1.31 -3.703 -0.596 1 98.06 227 GLY B O 1
ATOM 4219 N N . GLY B 1 228 ? 3.344 -3.342 0.221 1 97.94 228 GLY B N 1
ATOM 4220 C CA . GLY B 1 228 ? 3.482 -2.055 -0.44 1 97.94 228 GLY B CA 1
ATOM 4221 C C . GLY B 1 228 ? 4.148 -2.15 -1.8 1 97.94 228 GLY B C 1
ATOM 4222 O O . GLY B 1 228 ? 4.449 -1.131 -2.424 1 97.94 228 GLY B O 1
ATOM 4223 N N . GLY B 1 229 ? 4.348 -3.373 -2.334 1 95.56 229 GLY B N 1
ATOM 4224 C CA . GLY B 1 229 ? 4.938 -3.553 -3.65 1 95.56 229 GLY B CA 1
ATOM 4225 C C . GLY B 1 229 ? 3.971 -3.271 -4.785 1 95.56 229 GLY B C 1
ATOM 4226 O O . GLY B 1 229 ? 2.92 -3.908 -4.883 1 95.56 229 GLY B O 1
ATOM 4227 N N . LEU B 1 230 ? 4.117 -2.355 -5.82 1 94.69 230 LEU B N 1
ATOM 4228 C CA . LEU B 1 230 ? 3.15 -1.868 -6.797 1 94.69 230 LEU B CA 1
ATOM 4229 C C . LEU B 1 230 ? 3.463 -2.41 -8.188 1 94.69 230 LEU B C 1
ATOM 4231 O O . LEU B 1 230 ? 2.648 -2.281 -9.109 1 94.69 230 LEU B O 1
ATOM 4235 N N . ARG B 1 231 ? 4.41 -3.047 -8.578 1 97.19 231 ARG B N 1
ATOM 4236 C CA . ARG B 1 231 ? 4.832 -3.666 -9.828 1 97.19 231 ARG B CA 1
ATOM 4237 C C . ARG B 1 231 ? 5.23 -2.611 -10.852 1 97.19 231 ARG B C 1
ATOM 4239 O O . ARG B 1 231 ? 6.242 -1.925 -10.688 1 97.19 231 ARG B O 1
ATOM 4246 N N . GLN B 1 232 ? 4.336 -2.273 -11.969 1 98.5 232 GLN B N 1
ATOM 4247 C CA . GLN B 1 232 ? 4.66 -1.233 -12.938 1 98.5 232 GLN B CA 1
ATOM 4248 C C . GLN B 1 232 ? 4.359 0.154 -12.375 1 98.5 232 GLN B C 1
ATOM 4250 O O . GLN B 1 232 ? 3.582 0.91 -12.961 1 98.5 232 GLN B O 1
ATOM 4255 N N . ALA B 1 233 ? 5.078 0.523 -11.359 1 98.44 233 ALA B N 1
ATOM 4256 C CA . ALA B 1 233 ? 4.773 1.701 -10.547 1 98.44 233 ALA B CA 1
ATOM 4257 C C . ALA B 1 233 ? 5.262 2.977 -11.227 1 98.44 233 ALA B C 1
ATOM 4259 O O . ALA B 1 233 ? 4.91 4.082 -10.812 1 98.44 233 ALA B O 1
ATOM 4260 N N . GLY B 1 234 ? 6.023 2.855 -12.336 1 98.75 234 GLY B N 1
ATOM 4261 C CA . GLY B 1 234 ? 6.441 4.027 -13.094 1 98.75 234 GLY B CA 1
ATOM 4262 C C . GLY B 1 234 ? 5.289 4.93 -13.477 1 98.75 234 GLY B C 1
ATOM 4263 O O . GLY B 1 234 ? 5.453 6.145 -13.586 1 98.75 234 GLY B O 1
ATOM 4264 N N . ILE B 1 235 ? 4.152 4.367 -13.617 1 98.62 235 ILE B N 1
AT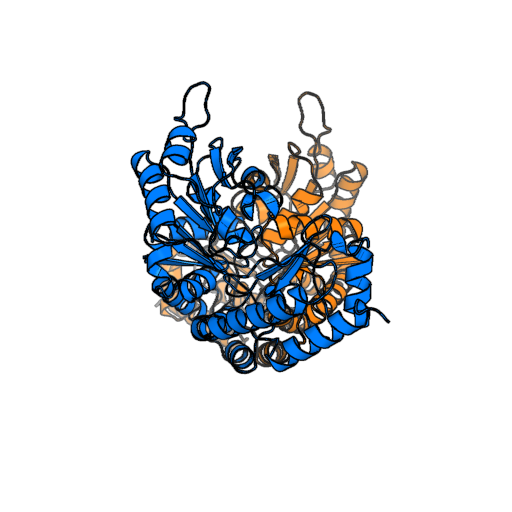OM 4265 C CA . ILE B 1 235 ? 2.965 5.098 -14.047 1 98.62 235 ILE B CA 1
ATOM 4266 C C . ILE B 1 235 ? 2.588 6.133 -12.984 1 98.62 235 ILE B C 1
ATOM 4268 O O . ILE B 1 235 ? 2.055 7.195 -13.312 1 98.62 235 ILE B O 1
ATOM 4272 N N . VAL B 1 236 ? 2.885 5.855 -11.711 1 98.62 236 VAL B N 1
ATOM 4273 C CA . VAL B 1 236 ? 2.564 6.816 -10.656 1 98.62 236 VAL B CA 1
ATOM 4274 C C . VAL B 1 236 ? 3.846 7.465 -10.141 1 98.62 236 VAL B C 1
ATOM 4276 O O . VAL B 1 236 ? 3.803 8.531 -9.523 1 98.62 236 VAL B O 1
ATOM 4279 N N . ALA B 1 237 ? 5.008 6.883 -10.422 1 98.81 237 ALA B N 1
ATOM 4280 C CA . ALA B 1 237 ? 6.285 7.488 -10.062 1 98.81 237 ALA B CA 1
ATOM 4281 C C . ALA B 1 237 ? 6.609 8.672 -10.969 1 98.81 237 ALA B C 1
ATOM 4283 O O . ALA B 1 237 ? 7.211 9.656 -10.523 1 98.81 237 ALA B O 1
ATOM 4284 N N . ALA B 1 238 ? 6.219 8.586 -12.234 1 98.88 238 ALA B N 1
ATOM 4285 C CA . ALA B 1 238 ? 6.496 9.656 -13.188 1 98.88 238 ALA B CA 1
ATOM 4286 C C . ALA B 1 238 ? 5.84 10.961 -12.75 1 98.88 238 ALA B C 1
ATOM 4288 O O . ALA B 1 238 ? 6.492 12.008 -12.703 1 98.88 238 ALA B O 1
ATOM 4289 N N . PRO B 1 239 ? 4.539 10.914 -12.398 1 98.81 239 PRO B N 1
ATOM 4290 C CA . PRO B 1 239 ? 3.959 12.117 -11.812 1 98.81 239 PRO B CA 1
ATOM 4291 C C . PRO B 1 239 ? 4.711 12.586 -10.562 1 98.81 239 PRO B C 1
ATOM 4293 O O . PRO B 1 239 ? 4.777 13.789 -10.297 1 98.81 239 PRO B O 1
ATOM 4296 N N . GLY B 1 240 ? 5.254 11.664 -9.789 1 98.81 240 GLY B N 1
ATOM 4297 C CA . GLY B 1 240 ? 6.047 12 -8.617 1 98.81 240 GLY B CA 1
ATOM 4298 C C . GLY B 1 240 ? 7.281 12.82 -8.953 1 98.81 240 GLY B C 1
ATOM 4299 O O . GLY B 1 240 ? 7.641 13.734 -8.211 1 98.81 240 GLY B O 1
ATOM 4300 N N . LEU B 1 241 ? 7.914 12.477 -10.07 1 98.88 241 LEU B N 1
ATOM 4301 C CA . LEU B 1 241 ? 9.062 13.25 -10.539 1 98.88 241 LEU B CA 1
ATOM 4302 C C . LEU B 1 241 ? 8.672 14.695 -10.828 1 98.88 241 LEU B C 1
ATOM 4304 O O . LEU B 1 241 ? 9.398 15.625 -10.469 1 98.88 241 LEU B O 1
ATOM 4308 N N . HIS B 1 242 ? 7.516 14.891 -11.406 1 98.69 242 HIS B N 1
ATOM 4309 C CA . HIS B 1 242 ? 7.008 16.234 -11.664 1 98.69 242 HIS B CA 1
ATOM 4310 C C . HIS B 1 242 ? 6.641 16.953 -10.375 1 98.69 242 HIS B C 1
ATOM 4312 O O . HIS B 1 242 ? 6.84 18.156 -10.25 1 98.69 242 HIS B O 1
ATOM 4318 N N . ALA B 1 243 ? 6.109 16.203 -9.453 1 98.75 243 ALA B N 1
ATOM 4319 C CA . ALA B 1 243 ? 5.715 16.781 -8.164 1 98.75 243 ALA B CA 1
ATOM 4320 C C . ALA B 1 243 ? 6.91 17.422 -7.461 1 98.75 243 ALA B C 1
ATOM 4322 O O . ALA B 1 243 ? 6.766 18.453 -6.805 1 98.75 243 ALA B O 1
ATOM 4323 N N . LEU B 1 244 ? 8.086 16.797 -7.582 1 98.62 244 LEU B N 1
ATOM 4324 C CA . LEU B 1 244 ? 9.289 17.312 -6.941 1 98.62 244 LEU B CA 1
ATOM 4325 C C . LEU B 1 244 ? 9.656 18.688 -7.504 1 98.62 244 LEU B C 1
ATOM 4327 O O . LEU B 1 244 ? 10.328 19.484 -6.836 1 98.62 244 LEU B O 1
ATOM 4331 N N . GLU B 1 245 ? 9.195 19.016 -8.703 1 98.06 245 GLU B N 1
ATOM 4332 C CA . GLU B 1 245 ? 9.484 20.297 -9.336 1 98.06 245 GLU B CA 1
ATOM 4333 C C . GLU B 1 245 ? 8.523 21.391 -8.844 1 98.06 245 GLU B C 1
ATOM 4335 O O . GLU B 1 245 ? 8.719 22.562 -9.133 1 98.06 245 GLU B O 1
ATOM 4340 N N . ASN B 1 246 ? 7.562 21 -8.047 1 98.12 246 ASN B N 1
ATOM 4341 C CA . ASN B 1 246 ? 6.52 21.938 -7.641 1 98.12 246 ASN B CA 1
ATOM 4342 C C . ASN B 1 246 ? 6.828 22.562 -6.289 1 98.12 246 ASN B C 1
ATOM 4344 O O . ASN B 1 246 ? 6 23.281 -5.73 1 98.12 246 ASN B O 1
ATOM 4348 N N . VAL B 1 247 ? 7.992 22.344 -5.734 1 97.94 247 VAL B N 1
ATOM 4349 C CA . VAL B 1 247 ? 8.344 22.812 -4.395 1 97.94 247 VAL B CA 1
ATOM 4350 C C . VAL B 1 247 ? 8.242 24.328 -4.328 1 97.94 247 VAL B C 1
ATOM 4352 O O . VAL B 1 247 ? 7.734 24.891 -3.35 1 97.94 247 VAL B O 1
ATOM 4355 N N . ASP B 1 248 ? 8.617 25.031 -5.375 1 96.19 248 ASP B N 1
ATOM 4356 C CA . ASP B 1 248 ? 8.633 26.5 -5.367 1 96.19 248 ASP B CA 1
ATOM 4357 C C . ASP B 1 248 ? 7.211 27.062 -5.309 1 96.19 248 ASP B C 1
ATOM 4359 O O . ASP B 1 248 ? 6.996 28.156 -4.809 1 96.19 248 ASP B O 1
ATOM 4363 N N . ASP B 1 249 ? 6.258 26.266 -5.785 1 96.69 249 ASP B N 1
ATOM 4364 C CA . ASP B 1 249 ? 4.871 26.719 -5.832 1 96.69 249 ASP B CA 1
ATOM 4365 C C . ASP B 1 249 ? 4.258 26.75 -4.434 1 96.69 249 ASP B C 1
ATOM 4367 O O . ASP B 1 249 ? 3.197 27.344 -4.227 1 96.69 249 ASP B O 1
ATOM 4371 N N . LEU B 1 250 ? 4.93 26.141 -3.465 1 98.56 250 LEU B N 1
ATOM 4372 C CA . LEU B 1 250 ? 4.375 26.047 -2.119 1 98.56 250 LEU B CA 1
ATOM 4373 C C . LEU B 1 250 ? 4.273 27.422 -1.471 1 98.56 250 LEU B C 1
ATOM 4375 O O . LEU B 1 250 ? 3.416 27.641 -0.612 1 98.56 250 LEU B O 1
ATOM 4379 N N . ALA B 1 251 ? 5.164 28.344 -1.912 1 98.5 251 ALA B N 1
ATOM 4380 C CA . ALA B 1 251 ? 5.109 29.703 -1.393 1 98.5 251 ALA B CA 1
ATOM 4381 C C . ALA B 1 251 ? 3.756 30.359 -1.687 1 98.5 251 ALA B C 1
ATOM 4383 O O . ALA B 1 251 ? 3.234 31.109 -0.869 1 98.5 251 ALA B O 1
ATOM 4384 N N . THR B 1 252 ? 3.209 30.078 -2.867 1 98.62 252 THR B N 1
ATOM 4385 C CA . THR B 1 252 ? 1.902 30.609 -3.242 1 98.62 252 THR B CA 1
ATOM 4386 C C . THR B 1 252 ? 0.817 30.078 -2.312 1 98.62 252 THR B C 1
ATOM 4388 O O . THR B 1 252 ? -0.081 30.828 -1.908 1 98.62 252 THR B O 1
ATOM 4391 N N . ASP B 1 253 ? 0.886 28.797 -1.982 1 98.69 253 ASP B N 1
ATOM 4392 C CA . ASP B 1 253 ? -0.072 28.203 -1.051 1 98.69 253 ASP B CA 1
ATOM 4393 C C . ASP B 1 253 ? -0.011 28.906 0.309 1 98.69 253 ASP B C 1
ATOM 4395 O O . ASP B 1 253 ? -1.039 29.078 0.964 1 98.69 253 ASP B O 1
ATOM 4399 N N . HIS B 1 254 ? 1.21 29.219 0.731 1 98.81 254 HIS B N 1
ATOM 4400 C CA . HIS B 1 254 ? 1.389 29.906 2.002 1 98.81 254 HIS B CA 1
ATOM 4401 C C . HIS B 1 254 ? 0.784 31.312 1.956 1 98.81 254 HIS B C 1
ATOM 4403 O O . HIS B 1 254 ? 0.15 31.75 2.918 1 98.81 254 HIS B O 1
ATOM 4409 N N . GLU B 1 255 ? 0.999 32 0.851 1 98.62 255 GLU B N 1
ATOM 4410 C CA . GLU B 1 255 ? 0.408 33.344 0.682 1 98.62 255 GLU B CA 1
ATOM 4411 C C . GLU B 1 255 ? -1.116 33.281 0.727 1 98.62 255 GLU B C 1
ATOM 4413 O O . GLU B 1 255 ? -1.76 34.094 1.367 1 98.62 255 GLU B O 1
ATOM 4418 N N . ASN B 1 256 ? -1.643 32.281 -0.002 1 98.81 256 ASN B N 1
ATOM 4419 C CA . ASN B 1 256 ? -3.088 32.062 -0 1 98.81 256 ASN B CA 1
ATOM 4420 C C . ASN B 1 256 ? -3.609 31.781 1.404 1 98.81 256 ASN B C 1
ATOM 4422 O O . ASN B 1 256 ? -4.699 32.25 1.77 1 98.81 256 ASN B O 1
ATOM 4426 N N . ALA B 1 257 ? -2.865 31.031 2.158 1 98.88 257 ALA B N 1
ATOM 4427 C CA . ALA B 1 257 ? -3.262 30.703 3.527 1 98.88 257 ALA B CA 1
ATOM 4428 C C . ALA B 1 257 ? -3.318 31.969 4.387 1 98.88 257 ALA B C 1
ATOM 4430 O O . ALA B 1 257 ? -4.234 32.125 5.195 1 98.88 257 ALA B O 1
ATOM 4431 N N . ARG B 1 258 ? -2.342 32.844 4.242 1 98.62 258 ARG B N 1
ATOM 4432 C CA . ARG B 1 258 ? -2.32 34.094 4.992 1 98.62 258 ARG B CA 1
ATOM 4433 C C . ARG B 1 258 ? -3.512 34.969 4.621 1 98.62 258 ARG B C 1
ATOM 4435 O O . ARG B 1 258 ? -4.156 35.562 5.5 1 98.62 258 ARG B O 1
ATOM 4442 N N . LEU B 1 259 ? -3.734 35.062 3.344 1 98.69 259 LEU B N 1
ATOM 4443 C CA . LEU B 1 259 ? -4.883 35.844 2.869 1 98.69 259 LEU B CA 1
ATOM 4444 C C . LEU B 1 259 ? -6.18 35.312 3.469 1 98.69 259 LEU B C 1
ATOM 4446 O O . LEU B 1 259 ? -7.02 36.062 3.928 1 98.69 259 LEU B O 1
ATOM 4450 N N . LEU B 1 260 ? -6.336 34 3.4 1 98.75 260 LEU B N 1
ATOM 4451 C CA . LEU B 1 260 ? -7.516 33.344 3.957 1 98.75 260 LEU B CA 1
ATOM 4452 C C . LEU B 1 260 ? -7.641 33.656 5.449 1 98.75 260 LEU B C 1
ATOM 4454 O O . LEU B 1 260 ? -8.734 33.969 5.938 1 98.75 260 LEU B O 1
ATOM 4458 N N . ALA B 1 261 ? -6.52 33.469 6.172 1 98.69 261 ALA B N 1
ATOM 4459 C CA . ALA B 1 261 ? -6.508 33.688 7.613 1 98.69 261 ALA B CA 1
ATOM 4460 C C . ALA B 1 261 ? -6.949 35.125 7.949 1 98.69 261 ALA B C 1
ATOM 4462 O O . ALA B 1 261 ? -7.719 35.344 8.891 1 98.69 261 ALA B O 1
ATOM 4463 N N . ASP B 1 262 ? -6.418 36.094 7.215 1 98.06 262 ASP B N 1
ATOM 4464 C CA . ASP B 1 262 ? -6.793 37.469 7.418 1 98.06 262 ASP B CA 1
ATOM 4465 C C . ASP B 1 262 ? -8.297 37.688 7.211 1 98.06 262 ASP B C 1
ATOM 4467 O O . ASP B 1 262 ? -8.945 38.375 7.984 1 98.06 262 ASP B O 1
ATOM 4471 N N . GLY B 1 263 ? -8.828 37.125 6.168 1 97.75 263 GLY B N 1
ATOM 4472 C CA . GLY B 1 263 ? -10.258 37.188 5.906 1 97.75 263 GLY B CA 1
ATOM 4473 C C . GLY B 1 263 ? -11.094 36.531 6.992 1 97.75 263 GLY B C 1
ATOM 4474 O O . GLY B 1 263 ? -12.117 37.094 7.406 1 97.75 263 GLY B O 1
ATOM 4475 N N . LEU B 1 264 ? -10.672 35.344 7.426 1 97.75 264 LEU B N 1
ATOM 4476 C CA . LEU B 1 264 ? -11.383 34.625 8.469 1 97.75 264 LEU B CA 1
ATOM 4477 C C . LEU B 1 264 ? -11.375 35.406 9.781 1 97.75 264 LEU B C 1
ATOM 4479 O O . LEU B 1 264 ? -12.336 35.344 10.547 1 97.75 264 LEU B O 1
ATOM 4483 N N . ALA B 1 265 ? -10.242 36.062 10.062 1 96.75 265 ALA B N 1
ATOM 4484 C CA . ALA B 1 265 ? -10.078 36.781 11.312 1 96.75 265 ALA B CA 1
ATOM 4485 C C . ALA B 1 265 ? -11.078 37.938 11.406 1 96.75 265 ALA B C 1
ATOM 4487 O O . ALA B 1 265 ? -11.383 38.438 12.5 1 96.75 265 ALA B O 1
ATOM 4488 N N . ALA B 1 266 ? -11.578 38.344 10.273 1 94.81 266 ALA B N 1
ATOM 4489 C CA . ALA B 1 266 ? -12.531 39.469 10.234 1 94.81 266 ALA B CA 1
ATOM 4490 C C . ALA B 1 266 ? -13.953 38.969 10.516 1 94.81 266 ALA B C 1
ATOM 4492 O O . ALA B 1 266 ? -14.859 39.781 10.727 1 94.81 266 ALA B O 1
ATOM 4493 N N . VAL B 1 267 ? -14.141 37.719 10.523 1 95 267 VAL B N 1
ATOM 4494 C CA . VAL B 1 267 ? -15.461 37.125 10.758 1 95 267 VAL B CA 1
ATOM 4495 C C . VAL B 1 267 ? -15.711 37.031 12.266 1 95 267 VAL B C 1
ATOM 4497 O O . VAL B 1 267 ? -14.906 36.438 12.992 1 95 267 VAL B O 1
ATOM 4500 N N . ASP B 1 268 ? -16.844 37.594 12.695 1 93.62 268 ASP B N 1
ATOM 4501 C CA . ASP B 1 268 ? -17.172 37.562 14.117 1 93.62 268 ASP B CA 1
ATOM 4502 C C . ASP B 1 268 ? -17.281 36.125 14.625 1 93.62 268 ASP B C 1
ATOM 4504 O O . ASP B 1 268 ? -17.938 35.281 13.984 1 93.62 268 ASP B O 1
ATOM 4508 N N . GLY B 1 269 ? -16.547 35.906 15.711 1 95.69 269 GLY B N 1
ATOM 4509 C CA . GLY B 1 269 ? -16.641 34.625 16.344 1 95.69 269 GLY B CA 1
ATOM 4510 C C . GLY B 1 269 ? -15.516 33.656 15.945 1 95.69 269 GLY B C 1
ATOM 4511 O O . GLY B 1 269 ? -15.336 32.625 16.562 1 95.69 269 GLY B O 1
ATOM 4512 N N . PHE B 1 270 ? -14.797 34 14.914 1 97.44 270 PHE B N 1
ATOM 4513 C CA . PHE B 1 270 ? -13.648 33.219 14.5 1 97.44 270 PHE B CA 1
ATOM 4514 C C . PHE B 1 270 ? -12.375 33.719 15.172 1 97.44 270 PHE B C 1
ATOM 4516 O O . PHE B 1 270 ? -12.055 34.906 15.117 1 97.44 270 PHE B O 1
ATOM 4523 N N . ASP B 1 271 ? -11.711 32.844 15.891 1 98.06 271 ASP B N 1
ATOM 4524 C CA . ASP B 1 271 ? -10.359 33.062 16.391 1 98.06 271 ASP B CA 1
ATOM 4525 C C . ASP B 1 271 ? -9.328 32.312 15.555 1 98.06 271 ASP B C 1
ATOM 4527 O O . ASP B 1 271 ? -9.195 31.094 15.672 1 98.06 271 ASP B O 1
ATOM 4531 N N . VAL B 1 272 ? -8.578 33.031 14.75 1 98.19 272 VAL B N 1
ATOM 4532 C CA . VAL B 1 272 ? -7.77 32.438 13.703 1 98.19 272 VAL B CA 1
ATOM 4533 C C . VAL B 1 272 ? -6.297 32.469 14.094 1 98.19 272 VAL B C 1
ATOM 4535 O O . VAL B 1 272 ? -5.773 33.531 14.461 1 98.19 272 VAL B O 1
ATOM 4538 N N . GLN B 1 273 ? -5.66 31.312 14.062 1 95.5 273 GLN B N 1
ATOM 4539 C CA . GLN B 1 273 ? -4.215 31.219 14.234 1 95.5 273 GLN B CA 1
ATOM 4540 C C . GLN B 1 273 ? -3.48 31.672 12.977 1 95.5 273 GLN B C 1
ATOM 4542 O O . GLN B 1 273 ? -3.832 31.281 11.867 1 95.5 273 GLN B O 1
ATOM 4547 N N . SER B 1 274 ? -2.502 32.625 13.203 1 96.44 274 SER B N 1
ATOM 4548 C CA . SER B 1 274 ? -1.711 33.031 12.047 1 96.44 274 SER B CA 1
ATOM 4549 C C . SER B 1 274 ? -0.972 31.828 11.453 1 96.44 274 SER B C 1
ATOM 4551 O O . SER B 1 274 ? -0.191 31.172 12.141 1 96.44 274 SER B O 1
ATOM 4553 N N . PRO B 1 275 ? -1.192 31.562 10.219 1 98.25 275 PRO B N 1
ATOM 4554 C CA . PRO B 1 275 ? -0.576 30.375 9.633 1 98.25 275 PRO B CA 1
ATOM 4555 C C . PRO B 1 275 ? 0.906 30.562 9.32 1 98.25 275 PRO B C 1
ATOM 4557 O O . PRO B 1 275 ? 1.317 31.641 8.906 1 98.25 275 PRO B O 1
ATOM 4560 N N . GLU B 1 276 ? 1.738 29.531 9.492 1 98.19 276 GLU B N 1
ATOM 4561 C CA . GLU B 1 276 ? 3.146 29.516 9.102 1 98.19 276 GLU B CA 1
ATOM 4562 C C . GLU B 1 276 ? 3.34 28.844 7.75 1 98.19 276 GLU B C 1
ATOM 4564 O O . GLU B 1 276 ? 4.344 29.078 7.074 1 98.19 276 GLU B O 1
ATOM 4569 N N . THR B 1 277 ? 2.404 27.984 7.395 1 98.62 277 THR B N 1
ATOM 4570 C CA . THR B 1 277 ? 2.451 27.281 6.121 1 98.62 277 THR B CA 1
ATOM 4571 C C . THR B 1 277 ? 1.078 27.266 5.453 1 98.62 277 THR B C 1
ATOM 4573 O O . THR B 1 277 ? 0.454 28.328 5.297 1 98.62 277 THR B O 1
ATOM 4576 N N . ASN B 1 278 ? 0.649 26.156 4.941 1 98.75 278 ASN B N 1
ATOM 4577 C CA . ASN B 1 278 ? -0.548 26.156 4.105 1 98.75 278 ASN B CA 1
ATOM 4578 C C . ASN B 1 278 ? -1.785 25.75 4.902 1 98.75 278 ASN B C 1
ATOM 4580 O O . ASN B 1 278 ? -2.855 25.531 4.332 1 98.75 278 ASN B O 1
ATOM 4584 N N . ILE B 1 279 ? -1.674 25.656 6.266 1 98.75 279 ILE B N 1
ATOM 4585 C CA . ILE B 1 279 ? -2.783 25.203 7.102 1 98.75 279 ILE B CA 1
ATOM 4586 C C . ILE B 1 279 ? -3.277 26.359 7.965 1 98.75 279 ILE B C 1
ATOM 4588 O O . ILE B 1 279 ? -2.484 27.016 8.641 1 98.75 279 ILE B O 1
ATOM 4592 N N . VAL B 1 280 ? -4.566 26.641 7.902 1 98.69 280 VAL B N 1
ATOM 4593 C CA . VAL B 1 280 ? -5.215 27.672 8.703 1 98.69 280 VAL B CA 1
ATOM 4594 C C . VAL B 1 280 ? -6.164 27.031 9.711 1 98.69 280 VAL B C 1
ATOM 4596 O O . VAL B 1 280 ? -7.082 26.297 9.328 1 98.69 280 VAL B O 1
ATOM 4599 N N . LEU B 1 281 ? -5.926 27.266 10.969 1 98.44 281 LEU B N 1
ATOM 4600 C CA . LEU B 1 281 ? -6.82 26.812 12.031 1 98.44 281 LEU B CA 1
ATOM 4601 C C . LEU B 1 281 ? -7.668 27.969 12.555 1 98.44 281 LEU B C 1
ATOM 4603 O O . LEU B 1 281 ? -7.152 29.062 12.797 1 98.44 281 LEU B O 1
ATOM 4607 N N . ALA B 1 282 ? -8.93 27.75 12.672 1 98.31 282 ALA B N 1
ATOM 4608 C CA . ALA B 1 282 ? -9.859 28.75 13.203 1 98.31 282 ALA B CA 1
ATOM 4609 C C . ALA B 1 282 ? -10.734 28.156 14.305 1 98.31 282 ALA B C 1
ATOM 4611 O O . ALA B 1 282 ? -11.445 27.172 14.078 1 98.31 282 ALA B O 1
ATOM 4612 N N . ASP B 1 283 ? -10.656 28.672 15.492 1 98.31 283 ASP B N 1
ATOM 4613 C CA . ASP B 1 283 ? -11.594 28.328 16.562 1 98.31 283 ASP B CA 1
ATOM 4614 C C . ASP B 1 283 ? -12.914 29.078 16.391 1 98.31 283 ASP B C 1
ATOM 4616 O O . ASP B 1 283 ? -12.93 30.312 16.344 1 98.31 283 ASP B O 1
ATOM 4620 N N . ILE B 1 284 ? -13.984 28.391 16.359 1 97.69 284 ILE B N 1
ATOM 4621 C CA . ILE B 1 284 ? -15.266 29.016 16.016 1 97.69 284 ILE B CA 1
ATOM 4622 C C . ILE B 1 284 ? -16.156 29.078 17.266 1 97.69 284 ILE B C 1
ATOM 4624 O O . ILE B 1 284 ? -17.359 29.281 17.156 1 97.69 284 ILE B O 1
ATOM 4628 N N . GLU B 1 285 ? -15.594 28.844 18.391 1 97.06 285 GLU B N 1
ATOM 4629 C CA . GLU B 1 285 ? -16.359 28.891 19.641 1 97.06 285 GLU B CA 1
ATOM 4630 C C . GLU B 1 285 ? -17.109 30.203 19.781 1 97.06 285 GLU B C 1
ATOM 4632 O O . GLU B 1 285 ? -18.234 30.234 20.312 1 97.06 285 GLU B O 1
ATOM 4637 N N . GLY B 1 286 ? -16.578 31.25 19.312 1 96.5 286 GLY B N 1
ATOM 4638 C CA . GLY B 1 286 ? -17.156 32.562 19.438 1 96.5 286 GLY B CA 1
ATOM 4639 C C . GLY B 1 286 ? -18.438 32.75 18.641 1 96.5 286 GLY B C 1
ATOM 4640 O O . GLY B 1 286 ? -19.203 33.688 18.875 1 96.5 286 GLY B O 1
ATOM 4641 N N . THR B 1 287 ? -18.672 31.891 17.688 1 95.56 287 THR B N 1
ATOM 4642 C CA . THR B 1 287 ? -19.891 31.969 16.891 1 95.56 287 THR B CA 1
ATOM 4643 C C . THR B 1 287 ? -21.094 31.469 17.688 1 95.56 287 THR B C 1
ATOM 4645 O O . THR B 1 287 ? -22.25 31.766 17.344 1 95.56 287 THR B O 1
ATOM 4648 N N . GLY B 1 288 ? -20.797 30.656 18.719 1 96.44 288 GLY B N 1
ATOM 4649 C CA . GLY B 1 288 ? -21.875 30.031 19.484 1 96.44 288 GLY B CA 1
ATOM 4650 C C . GLY B 1 288 ? -22.547 28.891 18.75 1 96.44 288 GLY B C 1
ATOM 4651 O O . GLY B 1 288 ? -23.5 28.297 19.25 1 96.44 288 GLY B O 1
ATOM 4652 N N . LEU B 1 289 ? -22.047 28.547 17.594 1 96.75 289 LEU B N 1
ATOM 4653 C CA . LEU B 1 289 ? -22.641 27.5 16.781 1 96.75 289 LEU B CA 1
ATOM 4654 C C . LEU B 1 289 ? -21.859 26.203 16.922 1 96.75 289 LEU B C 1
ATOM 4656 O O . LEU B 1 289 ? -20.688 26.203 17.281 1 96.75 289 LEU B O 1
ATOM 4660 N N . GLU B 1 290 ? -22.562 25.109 16.719 1 97.25 290 GLU B N 1
ATOM 4661 C CA . GLU B 1 290 ? -21.891 23.812 16.641 1 97.25 290 GLU B CA 1
ATOM 4662 C C . GLU B 1 290 ? -21.016 23.719 15.398 1 97.25 290 GLU B C 1
ATOM 4664 O O . GLU B 1 290 ? -21.359 24.266 14.344 1 97.25 290 GLU B O 1
ATOM 4669 N N . THR B 1 291 ? -19.922 23.016 15.523 1 97.81 291 THR B N 1
ATOM 4670 C CA . THR B 1 291 ? -18.969 22.828 14.438 1 97.81 291 THR B CA 1
ATOM 4671 C C . THR B 1 291 ? -19.656 22.312 13.188 1 97.81 291 THR B C 1
ATOM 4673 O O . THR B 1 291 ? -19.422 22.812 12.086 1 97.81 291 THR B O 1
ATOM 4676 N N . GLU B 1 292 ? -20.516 21.328 13.305 1 97.81 292 GLU B N 1
ATOM 4677 C CA . GLU B 1 292 ? -21.219 20.75 12.172 1 97.81 292 GLU B CA 1
ATOM 4678 C C . GLU B 1 292 ? -22.078 21.797 11.461 1 97.81 292 GLU B C 1
ATOM 4680 O O . GLU B 1 292 ? -22.188 21.781 10.234 1 97.81 292 GLU B O 1
ATOM 4685 N N . THR B 1 293 ? -22.703 22.609 12.203 1 97.31 293 THR B N 1
ATOM 4686 C CA . THR B 1 293 ? -23.531 23.672 11.641 1 97.31 293 THR B CA 1
ATOM 4687 C C . THR B 1 293 ? -22.688 24.641 10.82 1 97.31 293 THR B C 1
ATOM 4689 O O . THR B 1 293 ? -23.078 25.047 9.727 1 97.31 293 THR B O 1
ATOM 4692 N N . VAL B 1 294 ? -21.578 25.016 11.398 1 97.31 294 VAL B N 1
ATOM 4693 C CA . VAL B 1 294 ? -20.688 25.922 10.695 1 97.31 294 VAL B CA 1
ATOM 4694 C C . VAL B 1 294 ? -20.219 25.281 9.391 1 97.31 294 VAL B C 1
ATOM 4696 O O . VAL B 1 294 ? -20.219 25.922 8.344 1 97.31 294 VAL B O 1
ATOM 4699 N N . LEU B 1 295 ? -19.812 24.031 9.406 1 98 295 LEU B N 1
ATOM 4700 C CA . LEU B 1 295 ? -19.359 23.312 8.227 1 98 295 LEU B CA 1
ATOM 4701 C C . LEU B 1 295 ? -20.469 23.219 7.18 1 98 295 LEU B C 1
ATOM 4703 O O . LEU B 1 295 ? -20.203 23.344 5.98 1 98 295 LEU B O 1
ATOM 4707 N N . GLU B 1 296 ? -21.656 23.016 7.59 1 97.81 296 GLU B N 1
ATOM 4708 C CA . GLU B 1 296 ? -22.797 22.953 6.684 1 97.81 296 GLU B CA 1
ATOM 4709 C C . GLU B 1 296 ? -23.031 24.297 6.004 1 97.81 296 GLU B C 1
ATOM 4711 O O . GLU B 1 296 ? -23.312 24.359 4.805 1 97.81 296 GLU B O 1
ATOM 4716 N N . ARG B 1 297 ? -22.969 25.344 6.773 1 96.75 297 ARG B N 1
ATOM 4717 C CA . ARG B 1 297 ? -23.141 26.688 6.215 1 96.75 297 ARG B CA 1
ATOM 4718 C C . ARG B 1 297 ? -22.078 26.984 5.156 1 96.75 297 ARG B C 1
ATOM 4720 O O . ARG B 1 297 ? -22.375 27.609 4.137 1 96.75 297 ARG B O 1
ATOM 4727 N N . LEU B 1 298 ? -20.875 26.578 5.477 1 97.44 298 LEU B N 1
ATOM 4728 C CA . LEU B 1 298 ? -19.797 26.766 4.52 1 97.44 298 LEU B CA 1
ATOM 4729 C C . LEU B 1 298 ? -20.047 25.953 3.254 1 97.44 298 LEU B C 1
ATOM 4731 O O . LEU B 1 298 ? -19.906 26.469 2.141 1 97.44 298 LEU B O 1
ATOM 4735 N N . ARG B 1 299 ? -20.422 24.719 3.457 1 97.62 299 ARG B N 1
ATOM 4736 C CA . ARG B 1 299 ? -20.703 23.828 2.332 1 97.62 299 ARG B CA 1
ATOM 4737 C C . ARG B 1 299 ? -21.812 24.391 1.455 1 97.62 299 ARG B C 1
ATOM 4739 O O . ARG B 1 299 ? -21.734 24.312 0.227 1 97.62 299 ARG B O 1
ATOM 4746 N N . ASP B 1 300 ? -22.797 24.922 2.057 1 97.19 300 ASP B N 1
ATOM 4747 C CA . ASP B 1 300 ? -23.922 25.516 1.34 1 97.19 300 ASP B CA 1
ATOM 4748 C C . ASP B 1 300 ? -23.469 26.672 0.464 1 97.19 300 ASP B C 1
ATOM 4750 O O . ASP B 1 300 ? -24.156 27.062 -0.478 1 97.19 300 ASP B O 1
ATOM 4754 N N . ARG B 1 301 ? -22.359 27.234 0.815 1 96.81 301 ARG B N 1
ATOM 4755 C CA . ARG B 1 301 ? -21.812 28.344 0.047 1 96.81 301 ARG B CA 1
ATOM 4756 C C . ARG B 1 301 ? -20.609 27.891 -0.786 1 96.81 301 ARG B C 1
ATOM 4758 O O . ARG B 1 301 ? -19.766 28.703 -1.151 1 96.81 301 ARG B O 1
ATOM 4765 N N . ASP B 1 302 ? -20.406 26.641 -0.891 1 97.56 302 ASP B N 1
ATOM 4766 C CA . ASP B 1 302 ? -19.469 25.984 -1.795 1 97.56 302 ASP B CA 1
ATOM 4767 C C . ASP B 1 302 ? -18.031 26.109 -1.271 1 97.56 302 ASP B C 1
ATOM 4769 O O . ASP B 1 302 ? -17.094 26.234 -2.055 1 97.56 302 ASP B O 1
ATOM 4773 N N . VAL B 1 303 ? -17.906 26.203 0.006 1 98.5 303 VAL B N 1
ATOM 4774 C CA . VAL B 1 303 ? -16.609 26.172 0.662 1 98.5 303 VAL B CA 1
ATOM 4775 C C . VAL B 1 303 ? -16.516 24.953 1.575 1 98.5 303 VAL B C 1
ATOM 4777 O O . VAL B 1 303 ? -17.344 24.781 2.479 1 98.5 303 VAL B O 1
ATOM 4780 N N . LEU B 1 304 ? -15.539 24.078 1.301 1 98.44 304 LEU B N 1
ATOM 4781 C CA . LEU B 1 304 ? -15.367 22.875 2.121 1 98.44 304 LEU B CA 1
ATOM 4782 C C . LEU B 1 304 ? -14.188 23.047 3.074 1 98.44 304 LEU B C 1
ATOM 4784 O O . LEU B 1 304 ? -13.117 23.516 2.672 1 98.44 304 LEU B O 1
ATOM 4788 N N . ALA B 1 305 ? -14.367 22.781 4.32 1 98.31 305 ALA B N 1
ATOM 4789 C CA . ALA B 1 305 ? -13.367 22.734 5.383 1 98.31 305 ALA B CA 1
ATOM 4790 C C . ALA B 1 305 ? -13.539 21.5 6.25 1 98.31 305 ALA B C 1
ATOM 4792 O O . ALA B 1 305 ? -14.461 20.703 6.035 1 98.31 305 ALA B O 1
ATOM 4793 N N . SER B 1 306 ? -12.617 21.297 7.137 1 97.81 306 SER B N 1
ATOM 4794 C CA . SER B 1 306 ? -12.703 20.094 7.965 1 97.81 306 SER B CA 1
ATOM 4795 C C . SER B 1 306 ? -12.758 20.453 9.445 1 97.81 306 SER B C 1
ATOM 4797 O O . SER B 1 306 ? -12.164 21.438 9.875 1 97.81 306 SER B O 1
ATOM 4799 N N . ALA B 1 307 ? -13.477 19.594 10.195 1 97.25 307 ALA B N 1
ATOM 4800 C CA . ALA B 1 307 ? -13.352 19.641 11.648 1 97.25 307 ALA B CA 1
ATOM 4801 C C . ALA B 1 307 ? -11.984 19.141 12.109 1 97.25 307 ALA B C 1
ATOM 4803 O O . ALA B 1 307 ? -11.516 18.094 11.633 1 97.25 307 ALA B O 1
ATOM 4804 N N . PHE B 1 308 ? -11.359 19.844 12.914 1 95.69 308 PHE B N 1
ATOM 4805 C CA . PHE B 1 308 ? -10.031 19.469 13.391 1 95.69 308 PHE B CA 1
ATOM 4806 C C . PHE B 1 308 ? -10.016 19.344 14.906 1 95.69 308 PHE B C 1
ATOM 4808 O O . PHE B 1 308 ? -9.031 18.891 15.492 1 95.69 308 PHE B O 1
ATOM 4815 N N . GLY B 1 309 ? -11.023 19.719 15.578 1 93.88 309 GLY B N 1
ATOM 4816 C CA . GLY B 1 309 ? -11.336 19.641 17 1 93.88 309 GLY B CA 1
ATOM 4817 C C . GLY B 1 309 ? -12.789 19.938 17.312 1 93.88 309 GLY B C 1
ATOM 4818 O O . GLY B 1 309 ? -13.602 20.094 16.406 1 93.88 309 GLY B O 1
ATOM 4819 N N . PRO B 1 310 ? -13.078 19.953 18.578 1 95.44 310 PRO B N 1
ATOM 4820 C CA . PRO B 1 310 ? -14.469 20.203 18.953 1 95.44 310 PRO B CA 1
ATOM 4821 C C . PRO B 1 310 ? -14.992 21.547 18.438 1 95.44 310 PRO B C 1
ATOM 4823 O O . PRO B 1 310 ? -16.156 21.641 18.047 1 95.44 310 PRO B O 1
ATOM 4826 N N . THR B 1 311 ? -14.141 22.578 18.422 1 97.56 311 THR B N 1
ATOM 4827 C CA . THR B 1 311 ? -14.586 23.891 17.969 1 97.56 311 THR B CA 1
ATOM 4828 C C . THR B 1 311 ? -13.602 24.469 16.953 1 97.56 311 THR B C 1
ATOM 4830 O O . THR B 1 311 ? -13.594 25.672 16.703 1 97.56 311 THR B O 1
ATOM 4833 N N . THR B 1 312 ? -12.688 23.641 16.453 1 97.88 312 THR B N 1
ATOM 4834 C CA . THR B 1 312 ? -11.641 24.125 15.562 1 97.88 312 THR B CA 1
ATOM 4835 C C . THR B 1 312 ? -11.852 23.594 14.148 1 97.88 312 THR B C 1
ATOM 4837 O O . THR B 1 312 ? -12.047 22.391 13.953 1 97.88 312 THR B O 1
ATOM 4840 N N . LEU B 1 313 ? -11.836 24.484 13.188 1 98.25 313 LEU B N 1
ATOM 4841 C CA . LEU B 1 313 ? -11.844 24.109 11.773 1 98.25 313 LEU B CA 1
ATOM 4842 C C . LEU B 1 313 ? -10.438 24.203 11.188 1 98.25 313 LEU B C 1
ATOM 4844 O O . LEU B 1 313 ? -9.625 25.016 11.625 1 98.25 313 LEU B O 1
ATOM 4848 N N . ARG B 1 314 ? -10.164 23.359 10.273 1 98.56 314 ARG B N 1
ATOM 4849 C CA . ARG B 1 314 ? -8.938 23.406 9.492 1 98.56 314 ARG B CA 1
ATOM 4850 C C . ARG B 1 314 ? -9.234 23.719 8.031 1 98.56 314 ARG B C 1
ATOM 4852 O O . ARG B 1 314 ? -10.18 23.172 7.453 1 98.56 314 ARG B O 1
ATOM 4859 N N . PHE B 1 315 ? -8.547 24.672 7.527 1 98.69 315 PHE B N 1
ATOM 4860 C CA . PHE B 1 315 ? -8.508 24.984 6.105 1 98.69 315 PHE B CA 1
ATOM 4861 C C . PHE B 1 315 ? -7.105 24.766 5.543 1 98.69 315 PHE B C 1
ATOM 4863 O O . PHE B 1 315 ? -6.121 25.234 6.121 1 98.69 315 PHE B O 1
ATOM 4870 N N . CYS B 1 316 ? -7.008 24.062 4.457 1 98.69 316 CYS B N 1
ATOM 4871 C CA . CYS B 1 316 ? -5.719 23.797 3.83 1 98.69 316 CYS B CA 1
ATOM 4872 C C . CYS B 1 316 ? -5.676 24.359 2.41 1 98.69 316 CYS B C 1
ATOM 4874 O O . CYS B 1 316 ? -6.457 23.938 1.555 1 98.69 316 CYS B O 1
ATOM 4876 N N . THR B 1 317 ? -4.777 25.328 2.178 1 98.81 317 THR B N 1
ATOM 4877 C CA . THR B 1 317 ? -4.59 25.828 0.82 1 98.81 317 THR B CA 1
ATOM 4878 C C . THR B 1 317 ? -3.641 24.938 0.038 1 98.81 317 THR B C 1
ATOM 4880 O O . THR B 1 317 ? -2.809 24.234 0.627 1 98.81 317 THR B O 1
ATOM 4883 N N . HIS B 1 318 ? -3.801 24.875 -1.219 1 98.62 318 HIS B N 1
ATOM 4884 C CA . HIS B 1 318 ? -3.025 24 -2.09 1 98.62 318 HIS B CA 1
ATOM 4885 C C . HIS B 1 318 ? -3.121 24.438 -3.545 1 98.62 318 HIS B C 1
ATOM 4887 O O . HIS B 1 318 ? -3.855 25.375 -3.865 1 98.62 318 HIS B O 1
ATOM 4893 N N . ARG B 1 319 ? -2.457 23.766 -4.418 1 97.69 319 ARG B N 1
ATOM 4894 C CA . ARG B 1 319 ? -2.197 24.219 -5.781 1 97.69 319 ARG B CA 1
ATOM 4895 C C . ARG B 1 319 ? -3.484 24.25 -6.598 1 97.69 319 ARG B C 1
ATOM 4897 O O . ARG B 1 319 ? -3.547 24.922 -7.633 1 97.69 319 ARG B O 1
ATOM 4904 N N . ASP B 1 320 ? -4.566 23.562 -6.168 1 97.88 320 ASP B N 1
ATOM 4905 C CA . ASP B 1 320 ? -5.82 23.562 -6.918 1 97.88 320 ASP B CA 1
ATOM 4906 C C . ASP B 1 320 ? -6.711 24.719 -6.504 1 97.88 320 ASP B C 1
ATOM 4908 O O . ASP B 1 320 ? -7.812 24.891 -7.035 1 97.88 320 ASP B O 1
ATOM 4912 N N . VAL B 1 321 ? -6.312 25.547 -5.578 1 98.06 321 VAL B N 1
ATOM 4913 C CA . VAL B 1 321 ? -7.07 26.703 -5.105 1 98.06 321 VAL B CA 1
ATOM 4914 C C . VAL B 1 321 ? -6.309 27.984 -5.422 1 98.06 321 VAL B C 1
ATOM 4916 O O . VAL B 1 321 ? -5.27 28.266 -4.82 1 98.06 321 VAL B O 1
ATOM 4919 N N . SER B 1 322 ? -6.832 28.781 -6.297 1 98.06 322 SER B N 1
ATOM 4920 C CA . SER B 1 322 ? -6.195 30.031 -6.711 1 98.06 322 SER B CA 1
ATOM 4921 C C . SER B 1 322 ? -6.461 31.141 -5.711 1 98.06 322 SER B C 1
ATOM 4923 O O . SER B 1 322 ? -7.273 30.984 -4.797 1 98.06 322 SER B O 1
ATOM 4925 N N . ARG B 1 323 ? -5.703 32.219 -5.91 1 98.38 323 ARG B N 1
ATOM 4926 C CA . ARG B 1 323 ? -5.949 33.406 -5.094 1 98.38 323 ARG B CA 1
ATOM 4927 C C . ARG B 1 323 ? -7.395 33.875 -5.23 1 98.38 323 ARG B C 1
ATOM 4929 O O . ARG B 1 323 ? -8.016 34.281 -4.25 1 98.38 323 ARG B O 1
ATOM 4936 N N . GLU B 1 324 ? -7.926 33.812 -6.461 1 98.5 324 GLU B N 1
ATOM 4937 C CA . GLU B 1 324 ? -9.312 34.188 -6.703 1 98.5 324 GLU B CA 1
ATOM 4938 C C . GLU B 1 324 ? -10.273 33.281 -5.934 1 98.5 324 GLU B C 1
ATOM 4940 O O . GLU B 1 324 ? -11.297 33.75 -5.422 1 98.5 324 GLU B O 1
ATOM 4945 N N . ASN B 1 325 ? -9.977 31.953 -5.926 1 98.69 325 ASN B N 1
ATOM 4946 C CA . ASN B 1 325 ? -10.773 31.047 -5.125 1 98.69 325 ASN B CA 1
ATOM 4947 C C . ASN B 1 325 ? -10.773 31.438 -3.65 1 98.69 325 ASN B C 1
ATOM 4949 O O . ASN B 1 325 ? -11.805 31.344 -2.979 1 98.69 325 ASN B O 1
ATOM 4953 N N . ILE B 1 326 ? -9.641 31.859 -3.137 1 98.69 326 ILE B N 1
ATOM 4954 C CA . ILE B 1 326 ? -9.516 32.25 -1.734 1 98.69 326 ILE B CA 1
ATOM 4955 C C . ILE B 1 326 ? -10.359 33.469 -1.457 1 98.69 326 ILE B C 1
ATOM 4957 O O . ILE B 1 326 ? -11.078 33.531 -0.456 1 98.69 326 ILE B O 1
ATOM 4961 N N . GLU B 1 327 ? -10.266 34.438 -2.322 1 98.44 327 GLU B N 1
ATOM 4962 C CA . GLU B 1 327 ? -11.07 35.625 -2.174 1 98.44 327 GLU B CA 1
ATOM 4963 C C . GLU B 1 327 ? -12.562 35.312 -2.191 1 98.44 327 GLU B C 1
ATOM 4965 O O . GLU B 1 327 ? -13.328 35.844 -1.373 1 98.44 327 GLU B O 1
ATOM 4970 N N . ALA B 1 328 ? -12.945 34.469 -3.111 1 98.38 328 ALA B N 1
ATOM 4971 C CA . ALA B 1 328 ? -14.336 34.031 -3.186 1 98.38 328 ALA B CA 1
ATOM 4972 C C . ALA B 1 328 ? -14.758 33.312 -1.909 1 98.38 328 ALA B C 1
ATOM 4974 O O . ALA B 1 328 ? -15.891 33.469 -1.445 1 98.38 328 ALA B O 1
ATOM 4975 N N . ALA B 1 329 ? -13.859 32.5 -1.383 1 98.44 329 ALA B N 1
ATOM 4976 C CA . ALA B 1 329 ? -14.148 31.781 -0.14 1 98.44 329 ALA B CA 1
ATOM 4977 C C . ALA B 1 329 ? -14.359 32.75 1.013 1 98.44 329 ALA B C 1
ATOM 4979 O O . ALA B 1 329 ? -15.281 32.594 1.819 1 98.44 329 ALA B O 1
ATOM 4980 N N . ILE B 1 330 ? -13.508 33.75 1.103 1 97.69 330 ILE B N 1
ATOM 4981 C CA . ILE B 1 330 ? -13.617 34.75 2.146 1 97.69 330 ILE B CA 1
ATOM 4982 C C . ILE B 1 330 ? -14.977 35.438 2.047 1 97.69 330 ILE B C 1
ATOM 4984 O O . ILE B 1 330 ? -15.672 35.594 3.051 1 97.69 330 ILE B O 1
ATOM 4988 N N . ASP B 1 331 ? -15.352 35.812 0.855 1 96.81 331 ASP B N 1
ATOM 4989 C CA . ASP B 1 331 ? -16.641 36.469 0.63 1 96.81 331 ASP B CA 1
ATOM 4990 C C . ASP B 1 331 ? -17.797 35.562 1.064 1 96.81 331 ASP B C 1
ATOM 4992 O O . ASP B 1 331 ? -18.734 36.031 1.709 1 96.81 331 ASP B O 1
ATOM 4996 N N . ALA B 1 332 ? -17.703 34.344 0.667 1 96.44 332 ALA B N 1
ATOM 4997 C CA . ALA B 1 332 ? -18.734 33.375 1.002 1 96.44 332 ALA B CA 1
ATOM 4998 C C . ALA B 1 332 ? -18.859 33.188 2.514 1 96.44 332 ALA B C 1
ATOM 5000 O O . ALA B 1 332 ? -19.953 33.094 3.049 1 96.44 332 ALA B O 1
ATOM 5001 N N . ILE B 1 333 ? -17.766 33.156 3.189 1 95.81 333 ILE B N 1
ATOM 5002 C CA . ILE B 1 333 ? -17.75 32.938 4.633 1 95.81 333 ILE B CA 1
ATOM 5003 C C . ILE B 1 333 ? -18.312 34.156 5.344 1 95.81 333 ILE B C 1
ATOM 5005 O O . ILE B 1 333 ? -19.094 34.031 6.285 1 95.81 333 ILE B O 1
ATOM 5009 N N . GLU B 1 334 ? -17.891 35.281 4.875 1 94.38 334 GLU B N 1
ATOM 5010 C CA . GLU B 1 334 ? -18.438 36.531 5.434 1 94.38 334 GLU B CA 1
ATOM 5011 C C . GLU B 1 334 ? -19.953 36.562 5.281 1 94.38 334 GLU B C 1
ATOM 5013 O O . GLU B 1 334 ? -20.672 37 6.199 1 94.38 334 GLU B O 1
ATOM 5018 N N . ALA B 1 335 ? -20.375 36.156 4.148 1 93.06 335 ALA B N 1
ATOM 5019 C CA . ALA B 1 335 ? -21.812 36.125 3.887 1 93.06 335 ALA B CA 1
ATOM 5020 C C . ALA B 1 335 ? -22.531 35.125 4.801 1 93.06 335 ALA B C 1
ATOM 5022 O O . ALA B 1 335 ? -23.672 35.375 5.211 1 93.06 335 ALA B O 1
ATOM 5023 N N . ALA B 1 336 ? -21.906 34.062 5.074 1 92.5 336 ALA B N 1
ATOM 5024 C CA . ALA B 1 336 ? -22.5 33.031 5.879 1 92.5 336 ALA B CA 1
ATOM 5025 C C . ALA B 1 336 ? -22.609 33.438 7.344 1 92.5 336 ALA B C 1
ATOM 5027 O O . ALA B 1 336 ? -23.5 32.969 8.062 1 92.5 336 ALA B O 1
ATOM 5028 N N . PHE B 1 337 ? -21.781 34.281 7.785 1 90.75 337 PHE B N 1
ATOM 5029 C CA . PHE B 1 337 ? -21.734 34.562 9.211 1 90.75 337 PHE B CA 1
ATOM 5030 C C . PHE B 1 337 ? -21.906 36.062 9.469 1 90.75 337 PHE B C 1
ATOM 5032 O O . PHE B 1 337 ? -22.016 36.5 10.625 1 90.75 337 PHE B O 1
ATOM 5039 N N . GLY B 1 338 ? -21.656 36.844 8.398 1 74.75 338 GLY B N 1
ATOM 5040 C CA . GLY B 1 338 ? -21.891 38.25 8.539 1 74.75 338 GLY B CA 1
ATOM 5041 C C . GLY B 1 338 ? -23.328 38.594 8.93 1 74.75 338 GLY B C 1
ATOM 5042 O O . GLY B 1 338 ? -24.234 37.812 8.688 1 74.75 338 GLY B O 1
ATOM 5043 N N . ALA B 1 339 ? -23.344 39.438 10.031 1 57.09 339 ALA B N 1
ATOM 5044 C CA . ALA B 1 339 ? -24.594 39.969 10.547 1 57.09 339 ALA B CA 1
ATOM 5045 C C . ALA B 1 339 ? -25.531 40.375 9.406 1 57.09 339 ALA B C 1
ATOM 5047 O O . ALA B 1 339 ? -25.125 41.062 8.492 1 57.09 339 ALA B O 1
ATOM 5048 N N . THR B 1 340 ? -26.422 39.375 8.883 1 41.59 340 THR B N 1
ATOM 5049 C CA . THR B 1 340 ? -27.547 40 8.195 1 41.59 340 THR B CA 1
ATOM 5050 C C . THR B 1 340 ? -28.141 41.125 9.031 1 41.59 340 THR B C 1
ATOM 5052 O O . THR B 1 340 ? -28.297 41 10.242 1 41.59 340 THR B O 1
#

Secondary structure (DSSP, 8-state):
-EE-S-GGG----HHHHHHHHH-----GGGT--HHHHHHHHHHHHHTT-SEEEEES-HHHHHHHHHHHH--TT-EEEEETT-HHHHSSTTHHHHHH--EEEEE--GGGS--HHHHHHH-----SS---EEEEEEESSBGGGTSBPPPHHHHHHHHHHHHTTT--EEEE-TTHHHHHHHHTS-HHHHHTTSSEEEEESSSTT--SS-EEEEE-HHHHHHHHHHHHHTT---SSTHHHHHHHHHHGGGGGGHHHHHHHHHHHHHHHHTSTT-EEPPPSSSEEEEE-GGGTS-HHHHHHHHHHTTEE-EE-SSSEEEEE--TTS-HHHHHHHHHHHHHHHS--/-EE-S-GGG----HHHHHHHHH-----GGGT--HHHHHHHHHHHHHTT-SEEEEES-HHHHHHHHHHHH--TT-EEEEETT-HHHHSSTTHHHHHH--EEEEE--GGGS--HHHHHHH-----SS---EEEEEEESSBGGGTSBPPPHHHHHHHHHHHHTTT--EEEE-TTHHHHHHHHTS-HHHHHTTSSEEEEESSSTT--SS-EEEEE-HHHHHHHHHHHHHTT---SSTHHHHHHHHHHHTTGGGHHHHHHHHHHHHHHHHTSTT-EEPPPSSSEEEEE-GGGTS-HHHHHHHHHHTTEE-EE-SSSEEEEE--TTS-HHHHHHHHHHHHHHHS--

Nearest PDB structures (foldseek):
  1jg8-assembly1_C  TM=9.752E-01  e=9.877E-43  Thermotoga maritima
  8pum-assembly1_A  TM=9.648E-01  e=8.950E-38  Mus musculus
  3wgb-assembly1_A  TM=9.623E-01  e=1.203E-37  Aeromonas jandaei
  4lnj-assembly1_A  TM=9.571E-01  e=1.715E-37  Escherichia coli WV_060327
  3wlx-assembly1_B  TM=9.587E-01  e=6.685E-37  Escherichia coli K-12

Solvent-accessible surface area (backbone atoms only — not comparable to full-atom values): 32171 Å² total; per-residue (Å²): 119,49,74,19,51,42,28,45,60,33,63,55,50,70,67,30,26,49,34,23,44,67,37,56,60,21,26,37,74,77,70,54,12,60,33,39,52,50,34,22,52,53,52,7,58,62,38,64,34,77,23,35,38,77,31,43,14,51,59,30,32,51,44,38,50,51,41,68,63,38,56,74,55,15,26,34,40,33,31,61,65,32,60,70,62,70,70,30,77,49,29,51,36,61,68,34,46,31,45,79,45,65,44,88,34,69,89,51,47,48,49,39,64,53,46,57,67,66,54,45,68,61,53,101,89,37,61,18,46,31,33,38,46,42,50,29,26,28,63,79,71,30,25,38,55,64,57,38,67,56,51,36,43,28,32,49,39,29,49,77,67,72,21,52,29,39,31,44,18,54,41,30,60,48,22,16,58,61,64,73,43,63,41,34,59,57,41,58,59,38,56,31,40,23,31,42,29,28,26,65,38,22,7,31,37,24,12,36,30,27,15,43,57,69,54,37,56,54,34,52,56,46,33,51,47,54,15,46,47,39,29,28,42,4,42,45,26,31,15,31,52,53,15,66,70,36,59,74,56,46,55,55,20,26,50,43,20,44,54,40,35,56,46,46,47,70,33,81,29,37,49,51,47,85,46,58,20,30,25,29,36,31,34,35,61,65,57,74,56,56,52,69,56,53,51,48,51,33,44,77,58,38,30,40,59,28,81,72,50,84,42,27,37,31,36,19,43,24,84,84,55,49,67,67,53,41,53,50,45,40,53,39,50,39,64,66,63,45,85,125,121,48,73,18,52,41,28,45,60,31,63,55,51,70,68,28,26,50,34,22,45,66,38,57,60,23,27,41,76,78,70,54,11,59,31,38,53,50,34,20,52,54,51,8,57,62,38,63,35,78,22,34,40,77,31,47,16,53,61,30,31,52,44,38,50,51,40,69,62,37,55,75,55,16,26,33,40,32,30,61,64,30,59,70,62,70,70,31,77,50,30,50,37,61,70,34,44,32,45,80,45,66,42,89,33,71,89,51,48,49,48,40,64,52,44,58,67,66,53,46,69,60,52,100,88,36,61,19,47,30,31,38,47,41,50,27,26,28,64,79,73,30,24,38,55,63,56,39,67,56,51,37,44,29,32,50,39,29,48,78,66,72,22,51,29,37,31,45,19,52,40,32,60,48,24,16,58,58,66,74,45,64,39,32,60,57,41,57,59,39,56,30,40,24,30,40,27,28,26,67,36,22,8,30,44,26,13,38,31,28,16,43,58,70,56,37,57,54,35,52,55,46,34,52,47,54,15,48,47,39,27,28,40,3,43,45,27,32,16,32,51,53,16,68,70,35,58,75,56,47,56,56,20,27,51,44,20,44,54,41,37,57,46,46,47,70,32,81,29,37,50,52,48,84,46,58,20,32,24,28,36,30,34,35,61,63,58,73,56,55,51,67,57,53,50,49,50,33,44,76,58,37,29,41,59,27,82,70,50,85,45,27,36,31,36,20,41,22,86,85,56,50,68,68,52,42,54,52,44,40,53,39,50,39,63,66,61,42,85,124

pLDDT: mean 97.39, std 4.18, range [41.59, 99.0]

Organism: NCBI:txid2816475

Foldseek 3Di:
DAEFAFLLVFAQDPVLQVLLVPFQFFFVLVPPGVLQVVLQVVVCVLQVAPTKHWFFDLLLLVLLLLQLQFAAQAEEEFACQACNNPPNVVSNCPVRVYHYDHDHDDQGFHALVCLLVVFDPDDPPHSGHREYEGEALGVLVFRNQDDLVRLLRNLVSCVVVPHAYEYAHQPLLQSCVLVVHRSNSNNVSHAKYKYHLSGQLRQNTTIMIGHYPVSVVSSSVVCVVVVRGDTRCSSRSSSSVSSSVCSNVQVQLQVLQQVLQVLQVPFFQWDWDRHSGNKIKTFNVRLVDWPVVLQVLLVVLVYHWDDSDRRMIMGGGHDVAHSVNSVSSSVSSCVSRPDD/DAEFAFLLVFAQDPVLQVLLVPFQFFFVLVPPGVLQVVLQVVVCVLQVAPTKHWFFDLLLLVLLLLQLQFAAQAEEEFACQACNNPPNVVSNCPVRVYHYDHDHDDQGAHALVCLLVVFDPDDPPHSGHREYEGEALGVLVFRNQDDLVRLLRNLVSCVVVPHAYEYADQPLLQSCVLVVHRSNSNNVSHQKYKYHLSGQLRQNTTIMIGHYPVSVVSSSVVCVVVVRRDTRCSSRSSSSVSSSVCSNVQVQLQVLQQLLQVLQVPFFQWDWDRHSGNKIKTFNVRLVDWPVVLQVQLVVLVYHWDDSDRRMIMGGGHDVAHSVNSVSSSVSSCVSRPDD

InterPro domains:
  IPR001597 Aromatic amino acid beta-eliminating lyase/threonine aldolase [PF01212] (3-284)
  IPR015421 Pyridoxal phosphate-dependent transferase, major domain [G3DSA:3.40.640.10] (1-246)
  IPR015422 Pyridoxal phosphate-dependent transferase, small domain [G3DSA:3.90.1150.10] (247-337)
  IPR015424 Pyridoxal phosphate-dependent transferase [SSF53383] (1-335)
  IPR023603 Low specificity L-threonine aldolase-like [NF041359] (1-334)
  IPR023603 Low specificity L-threonine aldolase-like [PIRSF017617] (1-337)

Sequence (680 aa):
MIDLRSDTVTKPDDEMREAARTAEVGDDVYGEDPTVNELEARAADAVGKAAALYVPSGTMGNQIAARVHTERGQEVLADRESHVVKYELGGLAQHADLQVRTYDADRGVPSPEQVATARVAEDLHRPGTGLLCLENTHNARGGLAIAPERIAAAAEAARERDVPVHLDGARVFNAATALDAPATDVTDPVDSVMFCLSKGLGAPVGSMLAGSEEFVERARRVRKLFGGGLRQAGIVAAPGLHALENVDDLATDHENARLLADGLAAVDGFDVQSPETNIVLADIEGTGLETETVLERLRDRDVLASAFGPTTLRFCTHRDVSRENIEAAIDAIEAAFGATMIDLRSDTVTKPDDEMREAARTAEVGDDVYGEDPTVNELEARAADAVGKAAALYVPSGTMGNQIAARVHTERGQEVLADRESHVVKYELGGLAQHADLQVRTYDADRGVPSPEQVATARVAEDLHRPGTGLLCLENTHNARGGLAIAPERIAAAAEAARERDVPVHLDGARVFNAATALDAPATDVTDPVDSVMFCLSKGLGAPVGSMLAGSEEFVERARRVRKLFGGGLRQAGIVAAPGLHALENVDDLATDHENARLLADGLAAVDGFDVQSPETNIVLADIEGTGLETETVLERLRDRDVLASAFGPTTLRFCTHRDVSRENIEAAIDAIEAAFGAT